Protein 6BLK (pdb70)

Foldseek 3Di:
DPDWAFAKDWVVVLLVVLCVVVCVVQVLEAEAEAAFTWIATTDSVLSSLLNNLVVNVQRVQADGNKYWYWHWAADDQWKIKTKIKILGQFADPVCQVCFLPFQDDGPRGDDDDDRRHSSVSNVVSLVSQVKDKGKDFCAVVDVRRIIMIMIMGTTHGD/DKDWVVVLLVVLVVVLCVVQVLEAEAEAAFTWIAPDDSVLSSLLNNLVSNVQRVQADRNKYWYWHWDADDQWKIKTKIKILGQFADPVCFVVFLPAPDDGPRTDDDDDRRHSSVSNVVSLVVQVKDKGKDFCAPVDVRRIIMIMIMGTTHGD/DFAKDWVVVLLVVLCVVQCVVQVLEAEAEAAFTWIATDDSVLSSLLNNLVVNVQRQQADGNWYWYWYWADDDAFKIKIKIWTQGQFDPPVCFPVLLPQQDDPHDDRRPRSVSNVVSLVVRVKDWTKDFCAVVDVRRIIMIMIMGTTHGD/DWAKEWVVVLLVVLVVVQCVVAVLEAEAEAAFTWIATDDSVLSSLLNNLVSNVQRQQADGSWYWYWHWAADDAWKIKTKIWHLGQFDPPVCFPVLLDFQDDDPVCPPPDDRRCRSVSNVVSLVVSVKDKTKDFCQVVDVRRIIMIMIMGTGHGD

Sequence (613 aa):
GAMVVHEPVDMTEVIDRSLERVRRRRSDIEFEVTVTTPWQVIGDSSGLGRAVLNVLDNAAKWSPPGGRVGVRLYQIDPGHAELVITDQGPGIPPQERHLVFERFFRSASARSMPGSGLGLAIVKQVVLKHGGALRVDYADPAAQPPGTAIHIVLPGRPMEPVDMTEVIDRSLERVRRRRSDIEFEVTVTTPWQVIGDSSGLGRAVLNVLDNAAKWSPPGGRVGVRLYQIDPGHAELVITDQGPGIPPQERHLVFERFFRSASARSMPGSGLGLAIVKQVVLKHGGALRVDYADPAAQPPGTAIHIVLPGRPMVHEPVDMTEVIDRSLERVRRRRSDIEFEVTVTPWQVIGDSSGLGRAVLNVLDNAAKWSPPGGRVGVRLYQIDPGHAELVITDQGPGIPPQERHLVFERFFRSMPGSGLGLAIVKQVVLKHGGALRVDYADPAAQPPGTAIHIVLPGRPMVHEPVDMTEVIDRSLERVRRRRSDIEFEVTVTTPWQVIGDSSGLGRAVLNVLDNAAKWSPPGGRVGVRLYQIDPGHAELVITDQGPGIPPQERHLVFERFFRSASARSMPGSGLGLAIVKQVVLKHGGALRVDYADPAAQPPGTAIHIVLPGRPM

Structure (mmCIF, N/CA/C/O backbone):
data_6BLK
#
_entry.id   6BLK
#
_cell.length_a   40.410
_cell.length_b   61.630
_cell.length_c   67.220
_cell.angle_alpha   102.780
_cell.angle_beta   104.470
_cell.angle_gamma   109.080
#
_symmetry.space_group_name_H-M   'P 1'
#
loop_
_entity.id
_entity.type
_entity.pdbx_description
1 polymer 'Signal transduction histidine-protein kinase/phosphatase mprB'
2 non-polymer "ADENOSINE-5'-TRIPHOSPHATE"
3 non-polymer 'MAGNESIUM ION'
4 water water
#
loop_
_atom_site.group_PDB
_atom_site.id
_atom_site.type_symbol
_atom_site.label_atom_id
_atom_site.label_alt_id
_atom_site.label_comp_id
_atom_site.label_asym_id
_atom_site.label_entity_id
_atom_site.label_seq_id
_atom_site.pdbx_PDB_ins_code
_atom_site.Cartn_x
_atom_site.Cartn_y
_atom_site.Cartn_z
_atom_site.occupancy
_atom_site.B_iso_or_equiv
_atom_site.auth_seq_id
_atom_site.auth_comp_id
_atom_site.auth_asym_id
_atom_site.auth_atom_id
_atom_site.pdbx_PDB_model_num
ATOM 1 N N . GLY A 1 1 ? 5.675 -6.923 -12.103 1.00 29.60 319 GLY C N 1
ATOM 2 C CA . GLY A 1 1 ? 6.885 -6.628 -12.853 1.00 32.18 319 GLY C CA 1
ATOM 3 C C . GLY A 1 1 ? 7.477 -5.293 -12.457 1.00 42.01 319 GLY C C 1
ATOM 4 O O . GLY A 1 1 ? 6.995 -4.652 -11.526 1.00 28.00 319 GLY C O 1
ATOM 7 N N . ALA A 1 2 ? 8.518 -4.850 -13.156 1.00 29.42 320 ALA C N 1
ATOM 8 C CA . ALA A 1 2 ? 9.106 -3.565 -12.820 1.00 28.02 320 ALA C CA 1
ATOM 9 C C . ALA A 1 2 ? 8.043 -2.473 -12.853 1.00 27.93 320 ALA C C 1
ATOM 10 O O . ALA A 1 2 ? 7.112 -2.502 -13.664 1.00 32.35 320 ALA C O 1
ATOM 17 N N . MET A 1 3 ? 8.164 -1.537 -11.923 1.00 25.87 321 MET C N 1
ATOM 18 C CA . MET A 1 3 ? 7.319 -0.351 -11.907 1.00 25.52 321 MET C CA 1
ATOM 19 C C . MET A 1 3 ? 7.315 0.329 -13.274 1.00 32.90 321 MET C C 1
ATOM 20 O O . MET A 1 3 ? 8.371 0.534 -13.881 1.00 36.58 321 MET C O 1
ATOM 34 N N . VAL A 1 4 ? 6.122 0.667 -13.762 1.00 30.84 322 VAL C N 1
ATOM 35 C CA . VAL A 1 4 ? 5.952 1.390 -15.020 1.00 35.58 322 VAL C CA 1
ATOM 36 C C . VAL A 1 4 ? 5.768 2.863 -14.684 1.00 35.49 322 VAL C C 1
ATOM 37 O O . VAL A 1 4 ? 4.705 3.271 -14.202 1.00 37.23 322 VAL C O 1
ATOM 50 N N . VAL A 1 5 ? 6.794 3.663 -14.948 1.00 23.88 323 VAL C N 1
ATOM 51 C CA . VAL A 1 5 ? 6.731 5.105 -14.735 1.00 22.10 323 VAL C CA 1
ATOM 52 C C . VAL A 1 5 ? 6.163 5.748 -15.996 1.00 22.89 323 VAL C C 1
ATOM 53 O O . VAL A 1 5 ? 6.661 5.507 -17.100 1.00 23.18 323 VAL C O 1
ATOM 66 N N . HIS A 1 6 ? 5.101 6.570 -15.832 1.00 20.77 324 HIS C N 1
ATOM 67 C CA . HIS A 1 6 ? 4.399 7.220 -16.949 1.00 20.11 324 HIS C CA 1
ATOM 68 C C . HIS A 1 6 ? 4.180 8.673 -16.518 1.00 21.85 324 HIS C C 1
ATOM 69 O O . HIS A 1 6 ? 3.089 9.044 -16.078 1.00 30.13 324 HIS C O 1
ATOM 83 N N . GLU A 1 7 ? 5.224 9.489 -16.614 1.00 18.09 325 GLU C N 1
ATOM 84 C CA . GLU A 1 7 ? 5.187 10.888 -16.216 1.00 23.45 325 GLU C CA 1
ATOM 85 C C . GLU A 1 7 ? 5.781 11.770 -17.307 1.00 23.67 325 GLU C C 1
ATOM 86 O O . GLU A 1 7 ? 6.537 11.292 -18.156 1.00 17.56 325 GLU C O 1
ATOM 98 N N . PRO A 1 8 ? 5.463 13.063 -17.309 1.00 20.22 326 PRO C N 1
ATOM 99 C CA . PRO A 1 8 ? 6.086 13.971 -18.289 1.00 22.74 326 PRO C CA 1
ATOM 100 C C . PRO A 1 8 ? 7.585 14.066 -18.066 1.00 17.97 326 PRO C C 1
ATOM 101 O O . PRO A 1 8 ? 8.049 14.239 -16.935 1.00 22.90 326 PRO C O 1
ATOM 112 N N . VAL A 1 9 ? 8.343 13.912 -19.160 1.00 14.88 327 VAL C N 1
ATOM 113 C CA . VAL A 1 9 ? 9.812 13.901 -19.154 1.00 16.86 327 VAL C CA 1
ATOM 114 C C . VAL A 1 9 ? 10.324 14.986 -20.104 1.00 13.54 327 VAL C C 1
ATOM 115 O O . VAL A 1 9 ? 10.039 14.950 -21.309 1.00 15.28 327 VAL C O 1
ATOM 128 N N . ASP A 1 10 ? 11.105 15.929 -19.572 1.00 15.98 328 ASP C N 1
ATOM 129 C CA . ASP A 1 10 ? 11.745 16.985 -20.368 1.00 17.59 328 ASP C CA 1
ATOM 130 C C . ASP A 1 10 ? 13.033 16.441 -20.990 1.00 14.35 328 ASP C C 1
ATOM 131 O O . ASP A 1 10 ? 14.002 16.176 -20.292 1.00 18.41 328 ASP C O 1
ATOM 140 N N . MET A 1 11 ? 13.049 16.248 -22.310 1.00 13.60 329 MET C N 1
ATOM 141 C CA . MET A 1 11 ? 14.187 15.595 -22.922 1.00 13.95 329 MET C CA 1
ATOM 142 C C . MET A 1 11 ? 15.419 16.488 -22.922 1.00 13.39 329 MET C C 1
ATOM 143 O O . MET A 1 11 ? 16.535 15.967 -22.988 1.00 15.81 329 MET C O 1
ATOM 157 N N . THR A 1 12 ? 15.234 17.807 -22.816 1.00 14.11 330 THR C N 1
ATOM 158 C CA . THR A 1 12 ? 16.387 18.691 -22.697 1.00 17.18 330 THR C CA 1
ATOM 159 C C . THR A 1 12 ? 17.131 18.407 -21.405 1.00 17.20 330 THR C C 1
ATOM 160 O O . THR A 1 12 ? 18.364 18.364 -21.388 1.00 21.15 330 THR C O 1
ATOM 171 N N . GLU A 1 13 ? 16.403 18.183 -20.315 1.00 16.09 331 GLU C N 1
ATOM 172 C CA . GLU A 1 13 ? 17.081 17.896 -19.059 1.00 20.38 331 GLU C CA 1
ATOM 173 C C . GLU A 1 13 ? 17.709 16.509 -19.080 1.00 17.13 331 GLU C C 1
ATOM 174 O O . GLU A 1 13 ? 18.822 16.327 -18.577 1.00 22.72 331 GLU C O 1
ATOM 186 N N . VAL A 1 14 ? 17.020 15.520 -19.662 1.00 18.03 332 VAL C N 1
ATOM 187 C CA . VAL A 1 14 ? 17.562 14.173 -19.751 1.00 18.11 332 VAL C CA 1
ATOM 188 C C . VAL A 1 14 ? 18.888 14.186 -20.493 1.00 18.05 332 VAL C C 1
ATOM 189 O O . VAL A 1 14 ? 19.883 13.606 -20.041 1.00 19.72 332 VAL C O 1
ATOM 202 N N . ILE A 1 15 ? 18.923 14.857 -21.639 1.00 16.83 333 ILE C N 1
ATOM 203 C CA . ILE A 1 15 ? 20.147 14.894 -22.432 1.00 16.30 333 ILE C CA 1
ATOM 204 C C . ILE A 1 15 ? 21.231 15.673 -21.705 1.00 16.36 333 ILE C C 1
ATOM 205 O O . ILE A 1 15 ? 22.392 15.259 -21.699 1.00 17.36 333 ILE C O 1
ATOM 221 N N . ASP A 1 16 ? 20.875 16.789 -21.060 1.00 16.48 334 ASP C N 1
ATOM 222 C CA . ASP A 1 16 ? 21.883 17.586 -20.350 1.00 21.19 334 ASP C CA 1
ATOM 223 C C . ASP A 1 16 ? 22.511 16.792 -19.207 1.00 26.02 334 ASP C C 1
ATOM 224 O O . ASP A 1 16 ? 23.730 16.861 -18.994 1.00 22.30 334 ASP C O 1
ATOM 233 N N . ARG A 1 17 ? 21.693 16.039 -18.459 1.00 21.58 335 ARG C N 1
ATOM 234 C CA . ARG A 1 17 ? 22.221 15.193 -17.391 1.00 19.53 335 ARG C CA 1
ATOM 235 C C . ARG A 1 17 ? 23.135 14.119 -17.953 1.00 23.42 335 ARG C C 1
ATOM 236 O O . ARG A 1 17 ? 24.226 13.875 -17.424 1.00 24.72 335 ARG C O 1
ATOM 257 N N . SER A 1 18 ? 22.689 13.440 -19.012 1.00 19.59 336 SER C N 1
ATOM 258 C CA . SER A 1 18 ? 23.513 12.409 -19.631 1.00 17.81 336 SER C CA 1
ATOM 259 C C . SER A 1 18 ? 24.831 12.977 -20.120 1.00 21.46 336 SER C C 1
ATOM 260 O O . SER A 1 18 ? 25.872 12.327 -19.994 1.00 22.85 336 SER C O 1
ATOM 268 N N . LEU A 1 19 ? 24.806 14.179 -20.696 1.00 18.40 337 LEU C N 1
ATOM 269 C CA . LEU A 1 19 ? 26.038 14.774 -21.202 1.00 21.91 337 LEU C CA 1
ATOM 270 C C . LEU A 1 19 ? 27.002 15.099 -20.076 1.00 18.92 337 LEU C C 1
ATOM 271 O O . LEU A 1 19 ? 28.210 14.919 -20.236 1.00 24.92 337 LEU C O 1
ATOM 287 N N . GLU A 1 20 ? 26.502 15.618 -18.952 1.00 27.71 338 GLU C N 1
ATOM 288 C CA . GLU A 1 20 ? 27.394 15.937 -17.839 1.00 33.21 338 GLU C CA 1
ATOM 289 C C . GLU A 1 20 ? 28.209 14.721 -17.439 1.00 32.47 338 GLU C C 1
ATOM 290 O O . GLU A 1 20 ? 29.423 14.818 -17.235 1.00 29.24 338 GLU C O 1
ATOM 302 N N . ARG A 1 21 ? 27.565 13.558 -17.360 1.00 30.18 339 ARG C N 1
ATOM 303 C CA . ARG A 1 21 ? 28.276 12.335 -17.002 1.00 32.00 339 ARG C CA 1
ATOM 304 C C . ARG A 1 21 ? 29.400 12.027 -17.988 1.00 45.99 339 ARG C C 1
ATOM 305 O O . ARG A 1 21 ? 30.532 11.744 -17.583 1.00 46.14 339 ARG C O 1
ATOM 326 N N . VAL A 1 22 ? 29.115 12.053 -19.290 1.00 38.51 340 VAL C N 1
ATOM 327 C CA . VAL A 1 22 ? 30.111 11.539 -20.219 1.00 26.65 340 VAL C CA 1
ATOM 328 C C . VAL A 1 22 ? 31.192 12.561 -20.549 1.00 34.15 340 VAL C C 1
ATOM 329 O O . VAL A 1 22 ? 32.298 12.171 -20.946 1.00 41.18 340 VAL C O 1
ATOM 342 N N . ARG A 1 23 ? 30.914 13.857 -20.407 1.00 26.68 341 ARG C N 1
ATOM 343 C CA . ARG A 1 23 ? 31.948 14.857 -20.634 1.00 35.29 341 ARG C CA 1
ATOM 344 C C . ARG A 1 23 ? 33.121 14.645 -19.694 1.00 41.19 341 ARG C C 1
ATOM 345 O O . ARG A 1 23 ? 34.249 15.042 -20.010 1.00 39.71 341 ARG C O 1
ATOM 366 N N . ARG A 1 24 ? 32.870 14.029 -18.534 1.00 40.30 342 ARG C N 1
ATOM 367 C CA . ARG A 1 24 ? 33.943 13.732 -17.586 1.00 45.77 342 ARG C CA 1
ATOM 368 C C . ARG A 1 24 ? 34.903 12.695 -18.154 1.00 49.83 342 ARG C C 1
ATOM 369 O O . ARG A 1 24 ? 36.125 12.826 -18.015 1.00 48.77 342 ARG C O 1
ATOM 390 N N . ARG A 1 25 ? 34.366 11.654 -18.794 1.00 40.06 343 ARG C N 1
ATOM 391 C CA . ARG A 1 25 ? 35.185 10.549 -19.269 1.00 43.50 343 ARG C CA 1
ATOM 392 C C . ARG A 1 25 ? 36.013 10.911 -20.498 1.00 32.23 343 ARG C C 1
ATOM 393 O O . ARG A 1 25 ? 37.033 10.261 -20.746 1.00 44.88 343 ARG C O 1
ATOM 414 N N . ARG A 1 26 ? 35.604 11.930 -21.270 1.00 36.85 344 ARG C N 1
ATOM 415 C CA . ARG A 1 26 ? 36.325 12.337 -22.486 1.00 28.61 344 ARG C CA 1
ATOM 416 C C . ARG A 1 26 ? 36.160 13.852 -22.652 1.00 43.46 344 ARG C C 1
ATOM 417 O O . ARG A 1 26 ? 35.383 14.345 -23.476 1.00 35.40 344 ARG C O 1
ATOM 438 N N . SER A 1 27 ? 36.937 14.608 -21.871 1.00 41.49 345 SER C N 1
ATOM 439 C CA . SER A 1 27 ? 36.873 16.064 -21.927 1.00 39.30 345 SER C CA 1
ATOM 440 C C . SER A 1 27 ? 37.416 16.637 -23.231 1.00 45.09 345 SER C C 1
ATOM 441 O O . SER A 1 27 ? 37.214 17.827 -23.495 1.00 36.02 345 SER C O 1
ATOM 449 N N . ASP A 1 28 ? 38.109 15.837 -24.040 1.00 34.78 346 ASP C N 1
ATOM 450 C CA . ASP A 1 28 ? 38.605 16.323 -25.319 1.00 32.40 346 ASP C CA 1
ATOM 451 C C . ASP A 1 28 ? 37.529 16.406 -26.399 1.00 37.91 346 ASP C C 1
ATOM 452 O O . ASP A 1 28 ? 37.723 17.118 -27.392 1.00 26.04 346 ASP C O 1
ATOM 461 N N . ILE A 1 29 ? 36.407 15.697 -26.242 1.00 29.61 347 ILE C N 1
ATOM 462 C CA . ILE A 1 29 ? 35.430 15.608 -27.319 1.00 21.62 347 ILE C CA 1
ATOM 463 C C . ILE A 1 29 ? 34.661 16.905 -27.434 1.00 19.53 347 ILE C C 1
ATOM 464 O O . ILE A 1 29 ? 34.262 17.514 -26.432 1.00 31.63 347 ILE C O 1
ATOM 480 N N . GLU A 1 30 ? 34.423 17.322 -28.662 1.00 22.07 348 GLU C N 1
ATOM 481 C CA . GLU A 1 30 ? 33.620 18.511 -28.905 1.00 27.26 348 GLU C CA 1
ATOM 482 C C . GLU A 1 30 ? 32.192 18.024 -29.089 1.00 28.34 348 GLU C C 1
ATOM 483 O O . GLU A 1 30 ? 31.829 17.552 -30.167 1.00 23.92 348 GLU C O 1
ATOM 495 N N . PHE A 1 31 ? 31.393 18.100 -28.027 1.00 20.57 349 PHE C N 1
ATOM 496 C CA . PHE A 1 31 ? 29.977 17.737 -28.116 1.00 19.26 349 PHE C CA 1
ATOM 497 C C . PHE A 1 31 ? 29.207 18.880 -28.764 1.00 25.27 349 PHE C C 1
ATOM 498 O O . PHE A 1 31 ? 29.216 20.008 -28.261 1.00 33.26 349 PHE C O 1
ATOM 515 N N . GLU A 1 32 ? 28.566 18.600 -29.893 1.00 18.42 350 GLU C N 1
ATOM 516 C CA . GLU A 1 32 ? 27.812 19.591 -30.638 1.00 20.49 350 GLU C CA 1
ATOM 517 C C . GLU A 1 32 ? 26.341 19.290 -30.419 1.00 17.57 350 GLU C C 1
ATOM 518 O O . GLU A 1 32 ? 25.811 18.328 -30.988 1.00 20.92 350 GLU C O 1
ATOM 530 N N . VAL A 1 33 ? 25.684 20.105 -29.597 1.00 21.46 351 VAL C N 1
ATOM 531 C CA . VAL A 1 33 ? 24.371 19.781 -29.059 1.00 15.28 351 VAL C CA 1
ATOM 532 C C . VAL A 1 33 ? 23.354 20.730 -29.661 1.00 20.95 351 VAL C C 1
ATOM 533 O O . VAL A 1 33 ? 23.532 21.952 -29.629 1.00 22.66 351 VAL C O 1
ATOM 546 N N . THR A 1 34 ? 22.323 20.159 -30.275 1.00 13.82 352 THR C N 1
ATOM 547 C CA . THR A 1 34 ? 21.217 20.927 -30.844 1.00 10.61 352 THR C CA 1
ATOM 548 C C . THR A 1 34 ? 19.927 20.195 -30.467 1.00 14.32 352 THR C C 1
ATOM 549 O O . THR A 1 34 ? 19.573 19.208 -31.112 1.00 18.50 352 THR C O 1
ATOM 560 N N . VAL A 1 35 ? 19.221 20.677 -29.446 1.00 17.30 353 VAL C N 1
ATOM 561 C CA . VAL A 1 35 ? 18.083 19.943 -28.877 1.00 11.96 353 VAL C CA 1
ATOM 562 C C . VAL A 1 35 ? 16.857 20.845 -28.902 1.00 13.97 353 VAL C C 1
ATOM 563 O O . VAL A 1 35 ? 16.797 21.857 -28.190 1.00 19.86 353 VAL C O 1
ATOM 576 N N . THR A 1 36 ? 15.885 20.495 -29.737 1.00 13.80 354 THR C N 1
ATOM 577 C CA A THR A 1 36 ? 14.629 21.217 -29.655 0.52 15.02 354 THR C CA 1
ATOM 578 C CA B THR A 1 36 ? 14.586 21.160 -29.700 0.48 14.94 354 THR C CA 1
ATOM 579 C C . THR A 1 36 ? 13.843 20.733 -28.433 1.00 15.90 354 THR C C 1
ATOM 580 O O . THR A 1 36 ? 13.879 19.554 -28.091 1.00 15.23 354 THR C O 1
ATOM 601 N N . PRO A 1 37 ? 13.152 21.643 -27.735 1.00 15.16 355 PRO C N 1
ATOM 602 C CA . PRO A 1 37 ? 12.356 21.232 -26.562 1.00 10.30 355 PRO C CA 1
ATOM 603 C C . PRO A 1 37 ? 11.304 20.191 -26.920 1.00 11.16 355 PRO C C 1
ATOM 604 O O . PRO A 1 37 ? 10.424 20.426 -27.768 1.00 15.92 355 PRO C O 1
ATOM 615 N N . TRP A 1 38 ? 11.361 19.071 -26.202 1.00 14.83 356 TRP C N 1
ATOM 616 C CA . TRP A 1 38 ? 10.523 17.898 -26.472 1.00 11.05 356 TRP C CA 1
ATOM 617 C C . TRP A 1 38 ? 10.166 17.186 -25.174 1.00 10.80 356 TRP C C 1
ATOM 618 O O . TRP A 1 38 ? 11.038 16.809 -24.401 1.00 13.80 356 TRP C O 1
ATOM 639 N N . GLN A 1 39 ? 8.886 16.910 -24.985 1.00 11.53 357 GLN C N 1
ATOM 640 C CA . GLN A 1 39 ? 8.394 16.233 -23.790 1.00 11.88 357 GLN C CA 1
ATOM 641 C C . GLN A 1 39 ? 7.903 14.844 -24.182 1.00 12.56 357 GLN C C 1
ATOM 642 O O . GLN A 1 39 ? 7.146 14.699 -25.139 1.00 13.68 357 GLN C O 1
ATOM 656 N N . VAL A 1 40 ? 8.392 13.835 -23.475 1.00 13.72 358 VAL C N 1
ATOM 657 C CA . VAL A 1 40 ? 7.997 12.447 -23.666 1.00 12.03 358 VAL C CA 1
ATOM 658 C C . VAL A 1 40 ? 7.300 12.003 -22.391 1.00 13.03 358 VAL C C 1
ATOM 659 O O . VAL A 1 40 ? 7.689 12.416 -21.297 1.00 18.10 358 VAL C O 1
ATOM 672 N N . ILE A 1 41 ? 6.254 11.186 -22.522 1.00 16.03 359 ILE C N 1
ATOM 673 C CA . ILE A 1 41 ? 5.592 10.606 -21.358 1.00 19.92 359 ILE C CA 1
ATOM 674 C C . ILE A 1 41 ? 6.265 9.271 -21.091 1.00 15.27 359 ILE C C 1
ATOM 675 O O . ILE A 1 41 ? 6.291 8.395 -21.961 1.00 21.23 359 ILE C O 1
ATOM 691 N N . GLY A 1 42 ? 6.842 9.130 -19.919 1.00 15.36 360 GLY C N 1
ATOM 692 C CA . GLY A 1 42 ? 7.468 7.886 -19.544 1.00 20.60 360 GLY C CA 1
ATOM 693 C C . GLY A 1 42 ? 8.333 7.992 -18.311 1.00 16.76 360 GLY C C 1
ATOM 694 O O . GLY A 1 42 ? 7.987 8.652 -17.319 1.00 17.16 360 GLY C O 1
ATOM 698 N N . ASP A 1 43 ? 9.517 7.380 -18.408 1.00 13.45 361 ASP C N 1
ATOM 699 C CA . ASP A 1 43 ? 10.365 7.055 -17.272 1.00 15.96 361 ASP C CA 1
ATOM 700 C C . ASP A 1 43 ? 11.678 7.800 -17.468 1.00 19.07 361 ASP C C 1
ATOM 701 O O . ASP A 1 43 ? 12.509 7.379 -18.285 1.00 16.71 361 ASP C O 1
ATOM 710 N N . SER A 1 44 ? 11.881 8.899 -16.732 1.00 16.99 362 SER C N 1
ATOM 711 C CA . SER A 1 44 ? 13.088 9.701 -16.951 1.00 21.47 362 SER C CA 1
ATOM 712 C C . SER A 1 44 ? 14.359 8.908 -16.661 1.00 20.54 362 SER C C 1
ATOM 713 O O . SER A 1 44 ? 15.379 9.115 -17.317 1.00 19.38 362 SER C O 1
ATOM 721 N N . SER A 1 45 ? 14.330 8.006 -15.680 1.00 19.74 363 SER C N 1
ATOM 722 C CA . SER A 1 45 ? 15.531 7.240 -15.362 1.00 22.58 363 SER C CA 1
ATOM 723 C C . SER A 1 45 ? 15.877 6.290 -16.496 1.00 17.44 363 SER C C 1
ATOM 724 O O . SER A 1 45 ? 17.056 6.158 -16.874 1.00 17.66 363 SER C O 1
ATOM 732 N N . GLY A 1 46 ? 14.858 5.653 -17.077 1.00 21.01 364 GLY C N 1
ATOM 733 C CA . GLY A 1 46 ? 15.094 4.749 -18.187 1.00 18.10 364 GLY C CA 1
ATOM 734 C C . GLY A 1 46 ? 15.595 5.489 -19.411 1.00 15.20 364 GLY C C 1
ATOM 735 O O . GLY A 1 46 ? 16.546 5.059 -20.060 1.00 16.22 364 GLY C O 1
ATOM 739 N N . LEU A 1 47 ? 14.976 6.632 -19.717 1.00 12.63 365 LEU C N 1
ATOM 740 C CA . LEU A 1 47 ? 15.408 7.427 -20.855 1.00 13.28 365 LEU C CA 1
ATOM 741 C C . LEU A 1 47 ? 16.814 7.950 -20.638 1.00 13.75 365 LEU C C 1
ATOM 742 O O . LEU A 1 47 ? 17.609 7.995 -21.579 1.00 13.32 365 LEU C O 1
ATOM 758 N N . GLY A 1 48 ? 17.124 8.370 -19.417 1.00 14.13 366 GLY C N 1
ATOM 759 C CA . GLY A 1 48 ? 18.474 8.830 -19.132 1.00 13.94 366 GLY C CA 1
ATOM 760 C C . GLY A 1 48 ? 19.497 7.725 -19.308 1.00 15.21 366 GLY C C 1
ATOM 761 O O . GLY A 1 48 ? 20.590 7.944 -19.842 1.00 16.23 366 GLY C O 1
ATOM 765 N N . ARG A 1 49 ? 19.142 6.513 -18.889 1.00 15.69 367 ARG C N 1
ATOM 766 C CA . ARG A 1 49 ? 20.023 5.378 -19.061 1.00 17.53 367 ARG C CA 1
ATOM 767 C C . ARG A 1 49 ? 20.247 5.098 -20.537 1.00 19.43 367 ARG C C 1
ATOM 768 O O . ARG A 1 49 ? 21.366 4.813 -20.963 1.00 16.08 367 ARG C O 1
ATOM 789 N N . ALA A 1 50 ? 19.191 5.201 -21.336 1.00 13.78 368 ALA C N 1
ATOM 790 C CA . ALA A 1 50 ? 19.304 4.938 -22.759 1.00 13.42 368 ALA C CA 1
ATOM 791 C C . ALA A 1 50 ? 20.175 5.978 -23.452 1.00 17.94 368 ALA C C 1
ATOM 792 O O . ALA A 1 50 ? 21.075 5.624 -24.218 1.00 13.14 368 ALA C O 1
ATOM 799 N N . VAL A 1 51 ? 19.951 7.264 -23.182 1.00 11.27 369 VAL C N 1
ATOM 800 C CA . VAL A 1 51 ? 20.772 8.285 -23.821 1.00 13.31 369 VAL C CA 1
ATOM 801 C C . VAL A 1 51 ? 22.225 8.160 -23.371 1.00 13.51 369 VAL C C 1
ATOM 802 O O . VAL A 1 51 ? 23.146 8.244 -24.193 1.00 12.98 369 VAL C O 1
ATOM 815 N N . LEU A 1 52 ? 22.456 7.963 -22.068 1.00 12.45 370 LEU C N 1
ATOM 816 C CA . LEU A 1 52 ? 23.835 7.826 -21.581 1.00 10.49 370 LEU C CA 1
ATOM 817 C C . LEU A 1 52 ? 24.518 6.629 -22.221 1.00 13.93 370 LEU C C 1
ATOM 818 O O . LEU A 1 52 ? 25.705 6.695 -22.561 1.00 16.73 370 LEU C O 1
ATOM 834 N N . ASN A 1 53 ? 23.801 5.524 -22.418 1.00 11.86 371 ASN C N 1
ATOM 835 C CA . ASN A 1 53 ? 24.455 4.376 -23.028 1.00 10.00 371 ASN C CA 1
ATOM 836 C C . ASN A 1 53 ? 24.895 4.678 -24.457 1.00 11.44 371 ASN C C 1
ATOM 837 O O . ASN A 1 53 ? 25.958 4.216 -24.895 1.00 13.18 371 ASN C O 1
ATOM 848 N N . VAL A 1 54 ? 24.090 5.442 -25.205 1.00 11.50 372 VAL C N 1
ATOM 849 C CA . VAL A 1 54 ? 24.487 5.795 -26.572 1.00 11.66 372 VAL C CA 1
ATOM 850 C C . VAL A 1 54 ? 25.620 6.801 -26.555 1.00 10.83 372 VAL C C 1
ATOM 851 O O . VAL A 1 54 ? 26.577 6.662 -27.316 1.00 13.59 372 VAL C O 1
ATOM 864 N N . LEU A 1 55 ? 25.546 7.803 -25.679 1.00 12.86 373 LEU C N 1
ATOM 865 C CA . LEU A 1 55 ? 26.627 8.777 -25.570 1.00 13.60 373 LEU C CA 1
ATOM 866 C C . LEU A 1 55 ? 27.914 8.109 -25.148 1.00 15.75 373 LEU C C 1
ATOM 867 O O . LEU A 1 55 ? 28.991 8.491 -25.618 1.00 15.07 373 LEU C O 1
ATOM 883 N N . ASP A 1 56 ? 27.831 7.127 -24.246 1.00 18.34 374 ASP C N 1
ATOM 884 C CA . ASP A 1 56 ? 29.034 6.447 -23.787 1.00 13.88 374 ASP C CA 1
ATOM 885 C C . ASP A 1 56 ? 29.731 5.726 -24.938 1.00 17.73 374 ASP C C 1
ATOM 886 O O . ASP A 1 56 ? 30.962 5.788 -25.053 1.00 13.12 374 ASP C O 1
ATOM 895 N N . ASN A 1 57 ? 28.966 5.055 -25.816 1.00 12.85 375 ASN C N 1
ATOM 896 C CA . ASN A 1 57 ? 29.558 4.399 -26.983 1.00 13.98 375 ASN C CA 1
ATOM 897 C C . ASN A 1 57 ? 30.170 5.420 -27.914 1.00 20.06 375 ASN C C 1
ATOM 898 O O . ASN A 1 57 ? 31.275 5.216 -28.440 1.00 15.56 375 ASN C O 1
ATOM 909 N N . ALA A 1 58 ? 29.476 6.535 -28.115 1.00 14.01 376 ALA C N 1
ATOM 910 C CA . ALA A 1 58 ? 29.984 7.544 -29.022 1.00 16.33 376 ALA C CA 1
ATOM 911 C C . ALA A 1 58 ? 31.325 8.042 -28.521 1.00 15.70 376 ALA C C 1
ATOM 912 O O . ALA A 1 58 ? 32.255 8.244 -29.310 1.00 17.16 376 ALA C O 1
ATOM 919 N N . ALA A 1 59 ? 31.445 8.230 -27.209 1.00 13.95 377 ALA C N 1
ATOM 920 C CA . ALA A 1 59 ? 32.706 8.699 -26.637 1.00 17.80 377 ALA C CA 1
ATOM 921 C C . ALA A 1 59 ? 33.783 7.625 -26.722 1.00 21.44 377 ALA C C 1
ATOM 922 O O . ALA A 1 59 ? 34.930 7.916 -27.081 1.00 21.79 377 ALA C O 1
ATOM 929 N N . LYS A 1 60 ? 33.429 6.378 -26.422 1.00 13.22 378 LYS C N 1
ATOM 930 C CA . LYS A 1 60 ? 34.440 5.322 -26.326 1.00 13.74 378 LYS C CA 1
ATOM 931 C C . LYS A 1 60 ? 35.214 5.208 -27.620 1.00 19.48 378 LYS C C 1
ATOM 932 O O . LYS A 1 60 ? 36.459 5.098 -27.618 1.00 18.66 378 LYS C O 1
ATOM 951 N N . TRP A 1 61 ? 34.494 5.228 -28.737 1.00 15.76 379 TRP C N 1
ATOM 952 C CA . TRP A 1 61 ? 35.077 5.004 -30.047 1.00 17.98 379 TRP C CA 1
ATOM 953 C C . TRP A 1 61 ? 35.313 6.305 -30.821 1.00 14.16 379 TRP C C 1
ATOM 954 O O . TRP A 1 61 ? 35.596 6.255 -32.018 1.00 20.02 379 TRP C O 1
ATOM 975 N N . SER A 1 62 ? 35.229 7.428 -30.168 1.00 16.65 380 SER C N 1
ATOM 976 C CA . SER A 1 62 ? 35.621 8.716 -30.752 1.00 11.41 380 SER C CA 1
ATOM 977 C C . SER A 1 62 ? 37.135 8.820 -30.810 1.00 13.71 380 SER C C 1
ATOM 978 O O . SER A 1 62 ? 37.799 8.536 -29.810 1.00 19.53 380 SER C O 1
ATOM 986 N N . PRO A 1 63 ? 37.680 9.321 -31.912 1.00 16.11 381 PRO C N 1
ATOM 987 C CA . PRO A 1 63 ? 39.106 9.642 -31.927 1.00 14.37 381 PRO C CA 1
ATOM 988 C C . PRO A 1 63 ? 39.423 10.779 -30.976 1.00 17.57 381 PRO C C 1
ATOM 989 O O . PRO A 1 63 ? 38.546 11.524 -30.530 1.00 18.21 381 PRO C O 1
ATOM 1000 N N . PRO A 1 64 ? 40.691 10.951 -30.611 1.00 25.51 382 PRO C N 1
ATOM 1001 C CA . PRO A 1 64 ? 41.042 12.101 -29.779 1.00 24.44 382 PRO C CA 1
ATOM 1002 C C . PRO A 1 64 ? 40.653 13.389 -30.478 1.00 19.79 382 PRO C C 1
ATOM 1003 O O . PRO A 1 64 ? 40.900 13.563 -31.675 1.00 19.65 382 PRO C O 1
ATOM 1014 N N . GLY A 1 65 ? 40.006 14.273 -29.728 1.00 24.93 383 GLY C N 1
ATOM 1015 C CA . GLY A 1 65 ? 39.467 15.497 -30.278 1.00 21.14 383 GLY C CA 1
ATOM 1016 C C . GLY A 1 65 ? 38.267 15.324 -31.180 1.00 22.51 383 GLY C C 1
ATOM 1017 O O . GLY A 1 65 ? 37.845 16.297 -31.813 1.00 27.32 383 GLY C O 1
ATOM 1021 N N . GLY A 1 66 ? 37.691 14.129 -31.233 1.00 23.42 384 GLY C N 1
ATOM 1022 C CA . GLY A 1 66 ? 36.532 13.899 -32.079 1.00 17.83 384 GLY C CA 1
ATOM 1023 C C . GLY A 1 66 ? 35.341 14.741 -31.676 1.00 15.80 384 GLY C C 1
ATOM 1024 O O . GLY A 1 66 ? 35.213 15.230 -30.557 1.00 23.06 384 GLY C O 1
ATOM 1028 N N . ARG A 1 67 ? 34.455 14.900 -32.640 1.00 16.07 385 ARG C N 1
ATOM 1029 C CA . ARG A 1 67 ? 33.212 15.616 -32.460 1.00 12.84 385 ARG C CA 1
ATOM 1030 C C . ARG A 1 67 ? 32.104 14.586 -32.302 1.00 15.38 385 ARG C C 1
ATOM 1031 O O . ARG A 1 67 ? 32.055 13.602 -33.044 1.00 17.61 385 ARG C O 1
ATOM 1052 N N . VAL A 1 68 ? 31.235 14.816 -31.328 1.00 15.97 386 VAL C N 1
ATOM 1053 C CA . VAL A 1 68 ? 30.044 13.996 -31.147 1.00 11.82 386 VAL C CA 1
ATOM 1054 C C . VAL A 1 68 ? 28.838 14.909 -31.302 1.00 11.29 386 VAL C C 1
ATOM 1055 O O . VAL A 1 68 ? 28.734 15.933 -30.622 1.00 16.59 386 VAL C O 1
ATOM 1068 N N . GLY A 1 69 ? 27.946 14.561 -32.228 1.00 12.69 387 GLY C N 1
ATOM 1069 C CA . GLY A 1 69 ? 26.767 15.353 -32.491 1.00 11.47 387 GLY C CA 1
ATOM 1070 C C . GLY A 1 69 ? 25.592 14.755 -31.727 1.00 11.70 387 GLY C C 1
ATOM 1071 O O . GLY A 1 69 ? 25.435 13.550 -31.679 1.00 16.77 387 GLY C O 1
ATOM 1075 N N . VAL A 1 70 ? 24.815 15.636 -31.111 1.00 12.33 388 VAL C N 1
ATOM 1076 C CA . VAL A 1 70 ? 23.663 15.252 -30.309 1.00 11.39 388 VAL C CA 1
ATOM 1077 C C . VAL A 1 70 ? 22.533 16.155 -30.774 1.00 17.27 388 VAL C C 1
ATOM 1078 O O . VAL A 1 70 ? 22.477 17.334 -30.407 1.00 15.71 388 VAL C O 1
ATOM 1091 N N . ARG A 1 71 ? 21.649 15.627 -31.601 1.00 13.18 389 ARG C N 1
ATOM 1092 C CA . ARG A 1 71 ? 20.663 16.453 -32.278 1.00 8.69 389 ARG C CA 1
ATOM 1093 C C . ARG A 1 71 ? 19.287 15.872 -32.037 1.00 12.01 389 ARG C C 1
ATOM 1094 O O . ARG A 1 71 ? 19.082 14.672 -32.164 1.00 14.16 389 ARG C O 1
ATOM 1115 N N . LEU A 1 72 ? 18.351 16.726 -31.676 1.00 11.67 390 LEU C N 1
ATOM 1116 C CA . LEU A 1 72 ? 16.979 16.289 -31.471 1.00 9.20 390 LEU C CA 1
ATOM 1117 C C . LEU A 1 72 ? 16.093 17.294 -32.187 1.00 14.37 390 LEU C C 1
ATOM 1118 O O . LEU A 1 72 ? 16.083 18.482 -31.844 1.00 14.12 390 LEU C O 1
ATOM 1134 N N . TYR A 1 73 ? 15.361 16.816 -33.186 1.00 11.68 391 TYR C N 1
ATOM 1135 C CA . TYR A 1 73 ? 14.469 17.648 -33.971 1.00 13.96 391 TYR C CA 1
ATOM 1136 C C . TYR A 1 73 ? 13.121 16.969 -34.067 1.00 13.74 391 TYR C C 1
ATOM 1137 O O . TYR A 1 73 ? 13.050 15.749 -34.178 1.00 13.34 391 TYR C O 1
ATOM 1155 N N . GLN A 1 74 ? 12.064 17.773 -34.068 1.00 12.85 392 GLN C N 1
ATOM 1156 C CA . GLN A 1 74 ? 10.722 17.271 -34.362 1.00 11.08 392 GLN C CA 1
ATOM 1157 C C . GLN A 1 74 ? 10.629 16.863 -35.833 1.00 13.71 392 GLN C C 1
ATOM 1158 O O . GLN A 1 74 ? 11.098 17.578 -36.710 1.00 19.92 392 GLN C O 1
ATOM 1172 N N . ILE A 1 75 ? 10.029 15.708 -36.112 1.00 13.25 393 ILE C N 1
ATOM 1173 C CA . ILE A 1 75 ? 9.893 15.219 -37.481 1.00 18.40 393 ILE C CA 1
ATOM 1174 C C . ILE A 1 75 ? 8.439 15.090 -37.944 1.00 21.45 393 ILE C C 1
ATOM 1175 O O . ILE A 1 75 ? 8.212 14.968 -39.156 1.00 27.85 393 ILE C O 1
ATOM 1191 N N . ASP A 1 76 ? 7.440 15.134 -37.039 1.00 18.14 394 ASP C N 1
ATOM 1192 C CA . ASP A 1 76 ? 6.007 15.226 -37.350 1.00 19.29 394 ASP C CA 1
ATOM 1193 C C . ASP A 1 76 ? 5.258 15.739 -36.111 1.00 21.83 394 ASP C C 1
ATOM 1194 O O . ASP A 1 76 ? 5.881 15.982 -35.062 1.00 17.85 394 ASP C O 1
ATOM 1203 N N . PRO A 1 77 ? 3.931 15.966 -36.178 1.00 16.57 395 PRO C N 1
ATOM 1204 C CA . PRO A 1 77 ? 3.237 16.555 -35.024 1.00 22.74 395 PRO C CA 1
ATOM 1205 C C . PRO A 1 77 ? 3.389 15.770 -33.732 1.00 14.25 395 PRO C C 1
ATOM 1206 O O . PRO A 1 77 ? 3.265 16.362 -32.648 1.00 23.40 395 PRO C O 1
ATOM 1217 N N . GLY A 1 78 ? 3.676 14.466 -33.792 1.00 16.77 396 GLY C N 1
ATOM 1218 C CA . GLY A 1 78 ? 3.791 13.709 -32.564 1.00 13.79 396 GLY C CA 1
ATOM 1219 C C . GLY A 1 78 ? 5.110 12.986 -32.338 1.00 9.59 396 GLY C C 1
ATOM 1220 O O . GLY A 1 78 ? 5.204 12.190 -31.400 1.00 15.02 396 GLY C O 1
ATOM 1224 N N . HIS A 1 79 ? 6.139 13.286 -33.121 1.00 11.91 397 HIS C N 1
ATOM 1225 C CA . HIS A 1 79 ? 7.399 12.573 -32.948 1.00 12.00 397 HIS C CA 1
ATOM 1226 C C . HIS A 1 79 ? 8.606 13.470 -33.159 1.00 10.39 397 HIS C C 1
ATOM 1227 O O . HIS A 1 79 ? 8.593 14.373 -33.988 1.00 14.23 397 HIS C O 1
ATOM 1241 N N . ALA A 1 80 ? 9.697 13.121 -32.474 1.00 12.13 398 ALA C N 1
ATOM 1242 C CA . ALA A 1 80 ? 10.977 13.759 -32.664 1.00 9.49 398 ALA C CA 1
ATOM 1243 C C . ALA A 1 80 ? 12.029 12.672 -32.781 1.00 9.88 398 ALA C C 1
ATOM 1244 O O . ALA A 1 80 ? 11.806 11.520 -32.414 1.00 12.51 398 ALA C O 1
ATOM 1251 N N . GLU A 1 81 ? 13.143 13.048 -33.362 1.00 9.83 399 GLU C N 1
ATOM 1252 C CA . GLU A 1 81 ? 14.224 12.121 -33.616 1.00 8.27 399 GLU C CA 1
ATOM 1253 C C . GLU A 1 81 ? 15.474 12.639 -32.934 1.00 12.28 399 GLU C C 1
ATOM 1254 O O . GLU A 1 81 ? 15.883 13.776 -33.179 1.00 12.77 399 GLU C O 1
ATOM 1266 N N . LEU A 1 82 ? 16.098 11.777 -32.137 1.00 11.64 400 LEU C N 1
ATOM 1267 C CA . LEU A 1 82 ? 17.381 12.042 -31.504 1.00 7.89 400 LEU C CA 1
ATOM 1268 C C . LEU A 1 82 ? 18.429 11.307 -32.320 1.00 9.10 400 LEU C C 1
ATOM 1269 O O . LEU A 1 82 ? 18.320 10.099 -32.534 1.00 11.42 400 LEU C O 1
ATOM 1285 N N . VAL A 1 83 ? 19.426 12.028 -32.777 1.00 10.55 401 VAL C N 1
ATOM 1286 C CA . VAL A 1 83 ? 20.507 11.423 -33.547 1.00 10.54 401 VAL C CA 1
ATOM 1287 C C . VAL A 1 83 ? 21.796 11.742 -32.836 1.00 11.75 401 VAL C C 1
ATOM 1288 O O . VAL A 1 83 ? 22.139 12.921 -32.658 1.00 11.66 401 VAL C O 1
ATOM 1301 N N . ILE A 1 84 ? 22.514 10.700 -32.438 1.00 9.82 402 ILE C N 1
ATOM 1302 C CA . ILE A 1 84 ? 23.815 10.832 -31.781 1.00 11.50 402 ILE C CA 1
ATOM 1303 C C . ILE A 1 84 ? 24.887 10.266 -32.716 1.00 12.49 402 ILE C C 1
ATOM 1304 O O . ILE A 1 84 ? 24.786 9.128 -33.203 1.00 11.72 402 ILE C O 1
ATOM 1320 N N . THR A 1 85 ? 25.877 11.095 -33.030 1.00 12.97 403 THR C N 1
ATOM 1321 C CA . THR A 1 85 ? 26.825 10.783 -34.078 1.00 12.15 403 THR C CA 1
ATOM 1322 C C . THR A 1 85 ? 28.238 10.927 -33.552 1.00 14.03 403 THR C C 1
ATOM 1323 O O . THR A 1 85 ? 28.523 11.758 -32.680 1.00 14.54 403 THR C O 1
ATOM 1334 N N . ASP A 1 86 ? 29.130 10.116 -34.110 1.00 10.56 404 ASP C N 1
ATOM 1335 C CA . ASP A 1 86 ? 30.556 10.237 -33.791 1.00 12.77 404 ASP C CA 1
ATOM 1336 C C . ASP A 1 86 ? 31.379 10.159 -35.067 1.00 12.55 404 ASP C C 1
ATOM 1337 O O . ASP A 1 86 ? 30.864 10.015 -36.178 1.00 14.12 404 ASP C O 1
ATOM 1346 N N . GLN A 1 87 ? 32.709 10.273 -34.888 1.00 13.88 405 GLN C N 1
ATOM 1347 C CA . GLN A 1 87 ? 33.683 10.196 -35.962 1.00 13.69 405 GLN C CA 1
ATOM 1348 C C . GLN A 1 87 ? 34.548 8.956 -35.823 1.00 12.68 405 GLN C C 1
ATOM 1349 O O . GLN A 1 87 ? 35.703 8.941 -36.245 1.00 16.65 405 GLN C O 1
ATOM 1363 N N . GLY A 1 88 ? 33.997 7.924 -35.211 1.00 11.54 406 GLY C N 1
ATOM 1364 C CA . GLY A 1 88 ? 34.650 6.658 -35.070 1.00 16.30 406 GLY C CA 1
ATOM 1365 C C . GLY A 1 88 ? 34.549 5.834 -36.332 1.00 14.54 406 GLY C C 1
ATOM 1366 O O . GLY A 1 88 ? 34.208 6.322 -37.413 1.00 13.48 406 GLY C O 1
ATOM 1370 N N . PRO A 1 89 ? 34.874 4.546 -36.229 1.00 15.66 407 PRO C N 1
ATOM 1371 C CA . PRO A 1 89 ? 34.948 3.725 -37.440 1.00 12.45 407 PRO C CA 1
ATOM 1372 C C . PRO A 1 89 ? 33.619 3.454 -38.109 1.00 17.85 407 PRO C C 1
ATOM 1373 O O . PRO A 1 89 ? 33.605 3.068 -39.291 1.00 19.08 407 PRO C O 1
ATOM 1384 N N . GLY A 1 90 ? 32.511 3.624 -37.405 1.00 19.71 408 GLY C N 1
ATOM 1385 C CA . GLY A 1 90 ? 31.222 3.268 -37.946 1.00 15.01 408 GLY C CA 1
ATOM 1386 C C . GLY A 1 90 ? 30.966 1.775 -37.843 1.00 21.73 408 GLY C C 1
ATOM 1387 O O . GLY A 1 90 ? 31.872 0.961 -37.719 1.00 25.44 408 GLY C O 1
ATOM 1391 N N . ILE A 1 91 ? 29.694 1.420 -37.892 1.00 14.88 409 ILE C N 1
ATOM 1392 C CA . ILE A 1 91 ? 29.267 0.020 -37.887 1.00 16.52 409 ILE C CA 1
ATOM 1393 C C . ILE A 1 91 ? 28.843 -0.332 -39.309 1.00 13.34 409 ILE C C 1
ATOM 1394 O O . ILE A 1 91 ? 27.923 0.303 -39.839 1.00 16.06 409 ILE C O 1
ATOM 1410 N N . PRO A 1 92 ? 29.481 -1.309 -39.956 1.00 15.68 410 PRO C N 1
ATOM 1411 C CA . PRO A 1 92 ? 29.229 -1.540 -41.388 1.00 16.90 410 PRO C CA 1
ATOM 1412 C C . PRO A 1 92 ? 27.852 -2.134 -41.633 1.00 19.26 410 PRO C C 1
ATOM 1413 O O . PRO A 1 92 ? 27.230 -2.695 -40.718 1.00 22.04 410 PRO C O 1
ATOM 1424 N N . PRO A 1 93 ? 27.344 -2.047 -42.869 1.00 20.57 411 PRO C N 1
ATOM 1425 C CA . PRO A 1 93 ? 25.955 -2.463 -43.125 1.00 20.15 411 PRO C CA 1
ATOM 1426 C C . PRO A 1 93 ? 25.612 -3.874 -42.686 1.00 25.65 411 PRO C C 1
ATOM 1427 O O . PRO A 1 93 ? 24.506 -4.093 -42.176 1.00 23.33 411 PRO C O 1
ATOM 1438 N N . GLN A 1 94 ? 26.510 -4.838 -42.881 1.00 24.56 412 GLN C N 1
ATOM 1439 C CA . GLN A 1 94 ? 26.172 -6.237 -42.639 1.00 36.67 412 GLN C CA 1
ATOM 1440 C C . GLN A 1 94 ? 25.972 -6.545 -41.157 1.00 38.43 412 GLN C C 1
ATOM 1441 O O . GLN A 1 94 ? 25.208 -7.459 -40.825 1.00 31.17 412 GLN C O 1
ATOM 1455 N N . GLU A 1 95 ? 26.620 -5.790 -40.269 1.00 29.43 413 GLU C N 1
ATOM 1456 C CA . GLU A 1 95 ? 26.493 -5.951 -38.825 1.00 25.38 413 GLU C CA 1
ATOM 1457 C C . GLU A 1 95 ? 25.297 -5.214 -38.238 1.00 20.79 413 GLU C C 1
ATOM 1458 O O . GLU A 1 95 ? 25.021 -5.382 -37.046 1.00 32.73 413 GLU C O 1
ATOM 1470 N N . ARG A 1 96 ? 24.636 -4.353 -38.996 1.00 21.34 414 ARG C N 1
ATOM 1471 C CA . ARG A 1 96 ? 23.678 -3.446 -38.373 1.00 17.88 414 ARG C CA 1
ATOM 1472 C C . ARG A 1 96 ? 22.474 -4.189 -37.793 1.00 28.84 414 ARG C C 1
ATOM 1473 O O . ARG A 1 96 ? 21.735 -3.584 -37.015 1.00 28.51 414 ARG C O 1
ATOM 1494 N N . HIS A 1 97 ? 22.316 -5.488 -38.101 1.00 38.34 415 HIS C N 1
ATOM 1495 C CA . HIS A 1 97 ? 21.273 -6.352 -37.547 1.00 40.35 415 HIS C CA 1
ATOM 1496 C C . HIS A 1 97 ? 21.698 -7.075 -36.260 1.00 26.24 415 HIS C C 1
ATOM 1497 O O . HIS A 1 97 ? 20.865 -7.743 -35.626 1.00 31.11 415 HIS C O 1
ATOM 1511 N N . LEU A 1 98 ? 22.968 -7.016 -35.874 1.00 30.89 416 LEU C N 1
ATOM 1512 C CA . LEU A 1 98 ? 23.369 -7.477 -34.554 1.00 28.08 416 LEU C CA 1
ATOM 1513 C C . LEU A 1 98 ? 23.392 -6.344 -33.551 1.00 18.47 416 LEU C C 1
ATOM 1514 O O . LEU A 1 98 ? 23.440 -6.590 -32.342 1.00 20.63 416 LEU C O 1
ATOM 1530 N N . VAL A 1 99 ? 23.352 -5.104 -34.027 1.00 18.10 417 VAL C N 1
ATOM 1531 C CA . VAL A 1 99 ? 23.350 -3.977 -33.118 1.00 21.48 417 VAL C CA 1
ATOM 1532 C C . VAL A 1 99 ? 22.020 -4.002 -32.373 1.00 18.12 417 VAL C C 1
ATOM 1533 O O . VAL A 1 99 ? 20.958 -4.248 -32.967 1.00 19.24 417 VAL C O 1
ATOM 1546 N N . PHE A 1 100 ? 22.079 -3.750 -31.079 1.00 21.64 418 PHE C N 1
ATOM 1547 C CA . PHE A 1 100 ? 21.002 -3.764 -30.120 1.00 20.44 418 PHE C CA 1
ATOM 1548 C C . PHE A 1 100 ? 20.773 -5.184 -29.586 1.00 16.75 418 PHE C C 1
ATOM 1549 O O . PHE A 1 100 ? 19.987 -5.329 -28.661 1.00 16.61 418 PHE C O 1
ATOM 1566 N N . GLU A 1 101 ? 21.466 -6.213 -30.081 1.00 16.68 419 GLU C N 1
ATOM 1567 C CA . GLU A 1 101 ? 21.413 -7.545 -29.471 1.00 19.78 419 GLU C CA 1
ATOM 1568 C C . GLU A 1 101 ? 22.500 -7.694 -28.414 1.00 20.86 419 GLU C C 1
ATOM 1569 O O . GLU A 1 101 ? 23.636 -7.260 -28.616 1.00 16.53 419 GLU C O 1
ATOM 1581 N N . ARG A 1 102 ? 22.163 -8.351 -27.309 1.00 13.81 420 ARG C N 1
ATOM 1582 C CA . ARG A 1 102 ? 23.160 -8.607 -26.277 1.00 16.89 420 ARG C CA 1
ATOM 1583 C C . ARG A 1 102 ? 24.361 -9.348 -26.847 1.00 16.62 420 ARG C C 1
ATOM 1584 O O . ARG A 1 102 ? 24.225 -10.299 -27.628 1.00 16.69 420 ARG C O 1
ATOM 1605 N N . PHE A 1 103 ? 25.543 -8.888 -26.428 1.00 14.98 421 PHE C N 1
ATOM 1606 C CA . PHE A 1 103 ? 26.822 -9.539 -26.661 1.00 13.49 421 PHE C CA 1
ATOM 1607 C C . PHE A 1 103 ? 27.323 -9.342 -28.087 1.00 21.33 421 PHE C C 1
ATOM 1608 O O . PHE A 1 103 ? 28.266 -10.009 -28.522 1.00 23.95 421 PHE C O 1
ATOM 1625 N N . PHE A 1 104 ? 26.744 -8.408 -28.824 1.00 16.06 422 PHE C N 1
ATOM 1626 C CA . PHE A 1 104 ? 27.339 -7.987 -30.087 1.00 16.92 422 PHE C CA 1
ATOM 1627 C C . PHE A 1 104 ? 28.641 -7.233 -29.855 1.00 16.89 422 PHE C C 1
ATOM 1628 O O . PHE A 1 104 ? 28.764 -6.450 -28.913 1.00 17.27 422 PHE C O 1
ATOM 1645 N N . ARG A 1 105 ? 29.636 -7.526 -30.702 1.00 17.54 423 ARG C N 1
ATOM 1646 C CA . ARG A 1 105 ? 30.925 -6.844 -30.695 1.00 17.62 423 ARG C CA 1
ATOM 1647 C C . ARG A 1 105 ? 31.351 -6.664 -32.145 1.00 21.13 423 ARG C C 1
ATOM 1648 O O . ARG A 1 105 ? 31.513 -7.656 -32.865 1.00 25.36 423 ARG C O 1
ATOM 1669 N N . SER A 1 106 ? 31.538 -5.414 -32.575 1.00 19.47 424 SER C N 1
ATOM 1670 C CA . SER A 1 106 ? 31.955 -5.123 -33.943 1.00 21.59 424 SER C CA 1
ATOM 1671 C C . SER A 1 106 ? 33.447 -5.395 -34.161 1.00 15.51 424 SER C C 1
ATOM 1672 O O . SER A 1 106 ? 34.293 -4.943 -33.388 1.00 23.16 424 SER C O 1
ATOM 1680 N N . ALA A 1 107 ? 33.756 -6.108 -35.245 1.00 23.63 425 ALA C N 1
ATOM 1681 C CA . ALA A 1 107 ? 35.143 -6.295 -35.656 1.00 31.95 425 ALA C CA 1
ATOM 1682 C C . ALA A 1 107 ? 35.776 -5.003 -36.168 1.00 27.81 425 ALA C C 1
ATOM 1683 O O . ALA A 1 107 ? 37.011 -4.926 -36.242 1.00 26.91 425 ALA C O 1
ATOM 1690 N N . SER A 1 108 ? 34.959 -3.990 -36.515 1.00 22.49 426 SER C N 1
ATOM 1691 C CA . SER A 1 108 ? 35.466 -2.703 -37.014 1.00 29.33 426 SER C CA 1
ATOM 1692 C C . SER A 1 108 ? 35.916 -1.768 -35.904 1.00 20.65 426 SER C C 1
ATOM 1693 O O . SER A 1 108 ? 36.624 -0.790 -36.178 1.00 27.34 426 SER C O 1
ATOM 1701 N N . ALA A 1 109 ? 35.496 -2.022 -34.675 1.00 19.64 427 ALA C N 1
ATOM 1702 C CA . ALA A 1 109 ? 35.753 -1.141 -33.552 1.00 19.74 427 ALA C CA 1
ATOM 1703 C C . ALA A 1 109 ? 36.767 -1.799 -32.633 1.00 24.53 427 ALA C C 1
ATOM 1704 O O . ALA A 1 109 ? 36.731 -3.016 -32.433 1.00 25.49 427 ALA C O 1
ATOM 1711 N N . ARG A 1 110 ? 37.671 -1.001 -32.076 1.00 22.68 428 ARG C N 1
ATOM 1712 C CA . ARG A 1 110 ? 38.726 -1.584 -31.255 1.00 26.10 428 ARG C CA 1
ATOM 1713 C C . ARG A 1 110 ? 38.137 -2.166 -29.973 1.00 21.05 428 ARG C C 1
ATOM 1714 O O . ARG A 1 110 ? 37.138 -1.671 -29.437 1.00 20.95 428 ARG C O 1
ATOM 1735 N N . SER A 1 111 ? 38.726 -3.265 -29.514 1.00 26.82 429 SER C N 1
ATOM 1736 C CA . SER A 1 111 ? 38.192 -3.969 -28.357 1.00 18.20 429 SER C CA 1
ATOM 1737 C C . SER A 1 111 ? 38.416 -3.160 -27.092 1.00 27.79 429 SER C C 1
ATOM 1738 O O . SER A 1 111 ? 39.541 -2.734 -26.800 1.00 26.76 429 SER C O 1
ATOM 1746 N N . MET A 1 112 ? 37.340 -2.975 -26.334 1.00 21.08 430 MET C N 1
ATOM 1747 C CA . MET A 1 112 ? 37.324 -2.191 -25.119 1.00 19.31 430 MET C CA 1
ATOM 1748 C C . MET A 1 112 ? 36.526 -2.905 -24.052 1.00 18.49 430 MET C C 1
ATOM 1749 O O . MET A 1 112 ? 35.630 -3.698 -24.365 1.00 23.10 430 MET C O 1
ATOM 1763 N N . PRO A 1 113 ? 36.834 -2.669 -22.784 1.00 21.66 431 PRO C N 1
ATOM 1764 C CA . PRO A 1 113 ? 36.061 -3.300 -21.712 1.00 24.39 431 PRO C CA 1
ATOM 1765 C C . PRO A 1 113 ? 34.590 -2.958 -21.853 1.00 18.93 431 PRO C C 1
ATOM 1766 O O . PRO A 1 113 ? 34.231 -1.837 -22.204 1.00 23.78 431 PRO C O 1
ATOM 1777 N N . GLY A 1 114 ? 33.754 -3.933 -21.540 1.00 24.01 432 GLY C N 1
ATOM 1778 C CA . GLY A 1 114 ? 32.320 -3.810 -21.694 1.00 24.32 432 GLY C CA 1
ATOM 1779 C C . GLY A 1 114 ? 31.811 -5.120 -22.230 1.00 20.20 432 GLY C C 1
ATOM 1780 O O . GLY A 1 114 ? 32.427 -5.692 -23.128 1.00 25.69 432 GLY C O 1
ATOM 1784 N N . SER A 1 115 ? 30.676 -5.611 -21.733 1.00 22.10 433 SER C N 1
ATOM 1785 C CA . SER A 1 115 ? 30.254 -6.949 -22.120 1.00 25.05 433 SER C CA 1
ATOM 1786 C C . SER A 1 115 ? 29.088 -6.961 -23.098 1.00 31.22 433 SER C C 1
ATOM 1787 O O . SER A 1 115 ? 28.522 -8.026 -23.353 1.00 27.64 433 SER C O 1
ATOM 1795 N N . GLY A 1 116 ? 28.740 -5.819 -23.675 1.00 16.79 434 GLY C N 1
ATOM 1796 C CA . GLY A 1 116 ? 27.791 -5.812 -24.779 1.00 17.45 434 GLY C CA 1
ATOM 1797 C C . GLY A 1 116 ? 26.347 -5.826 -24.355 1.00 16.42 434 GLY C C 1
ATOM 1798 O O . GLY A 1 116 ? 25.542 -6.533 -24.960 1.00 16.58 434 GLY C O 1
ATOM 1802 N N . LEU A 1 117 ? 26.005 -5.074 -23.318 1.00 14.32 435 LEU C N 1
ATOM 1803 C CA . LEU A 1 117 ? 24.642 -4.985 -22.847 1.00 11.86 435 LEU C CA 1
ATOM 1804 C C . LEU A 1 117 ? 24.012 -3.616 -23.041 1.00 12.63 435 LEU C C 1
ATOM 1805 O O . LEU A 1 117 ? 22.784 -3.528 -23.005 1.00 12.72 435 LEU C O 1
ATOM 1821 N N . GLY A 1 118 ? 24.808 -2.570 -23.295 1.00 12.85 436 GLY C N 1
ATOM 1822 C CA . GLY A 1 118 ? 24.298 -1.203 -23.271 1.00 13.42 436 GLY C CA 1
ATOM 1823 C C . GLY A 1 118 ? 23.231 -0.947 -24.317 1.00 12.58 436 GLY C C 1
ATOM 1824 O O . GLY A 1 118 ? 22.224 -0.284 -24.041 1.00 15.33 436 GLY C O 1
ATOM 1828 N N . LEU A 1 119 ? 23.438 -1.422 -25.532 1.00 11.30 437 LEU C N 1
ATOM 1829 C CA . LEU A 1 119 ? 22.495 -1.099 -26.595 1.00 12.94 437 LEU C CA 1
ATOM 1830 C C . LEU A 1 119 ? 21.253 -1.972 -26.536 1.00 10.66 437 LEU C C 1
ATOM 1831 O O . LEU A 1 119 ? 20.181 -1.530 -26.931 1.00 10.91 437 LEU C O 1
ATOM 1847 N N . ALA A 1 120 ? 21.360 -3.202 -26.048 1.00 7.51 438 ALA C N 1
ATOM 1848 C CA . ALA A 1 120 ? 20.140 -3.965 -25.748 1.00 10.70 438 ALA C CA 1
ATOM 1849 C C . ALA A 1 120 ? 19.233 -3.224 -24.763 1.00 10.13 438 ALA C C 1
ATOM 1850 O O . ALA A 1 120 ? 18.001 -3.247 -24.899 1.00 10.69 438 ALA C O 1
ATOM 1857 N N . ILE A 1 121 ? 19.813 -2.584 -23.749 1.00 12.51 439 ILE C N 1
ATOM 1858 C CA . ILE A 1 121 ? 19.042 -1.774 -22.810 1.00 11.63 439 ILE C CA 1
ATOM 1859 C C . ILE A 1 121 ? 18.399 -0.599 -23.531 1.00 10.66 439 ILE C C 1
ATOM 1860 O O . ILE A 1 121 ? 17.246 -0.259 -23.277 1.00 11.89 439 ILE C O 1
ATOM 1876 N N . VAL A 1 122 ? 19.140 0.052 -24.419 1.00 9.99 440 VAL C N 1
ATOM 1877 C CA . VAL A 1 122 ? 18.608 1.176 -25.185 1.00 12.64 440 VAL C CA 1
ATOM 1878 C C . VAL A 1 122 ? 17.358 0.750 -25.956 1.00 14.77 440 VAL C C 1
ATOM 1879 O O . VAL A 1 122 ? 16.343 1.449 -25.944 1.00 11.33 440 VAL C O 1
ATOM 1892 N N . LYS A 1 123 ? 17.456 -0.346 -26.722 1.00 11.97 441 LYS C N 1
ATOM 1893 C CA . LYS A 1 123 ? 16.320 -0.855 -27.486 1.00 11.80 441 LYS C CA 1
ATOM 1894 C C . LYS A 1 123 ? 15.120 -1.126 -26.582 1.00 11.24 441 LYS C C 1
ATOM 1895 O O . LYS A 1 123 ? 13.988 -0.732 -26.910 1.00 11.45 441 LYS C O 1
ATOM 1914 N N . GLN A 1 124 ? 15.341 -1.725 -25.411 1.00 10.44 442 GLN C N 1
ATOM 1915 C CA . GLN A 1 124 ? 14.220 -2.014 -24.508 1.00 13.76 442 GLN C CA 1
ATOM 1916 C C . GLN A 1 124 ? 13.525 -0.720 -24.063 1.00 11.56 442 GLN C C 1
ATOM 1917 O O . GLN A 1 124 ? 12.285 -0.586 -24.129 1.00 12.60 442 GLN C O 1
ATOM 1931 N N . VAL A 1 125 ? 14.315 0.255 -23.621 1.00 11.15 443 VAL C N 1
ATOM 1932 C CA . VAL A 1 125 ? 13.762 1.526 -23.157 1.00 12.54 443 VAL C CA 1
ATOM 1933 C C . VAL A 1 125 ? 13.018 2.225 -24.279 1.00 8.60 443 VAL C C 1
ATOM 1934 O O . VAL A 1 125 ? 11.879 2.702 -24.105 1.00 9.97 443 VAL C O 1
ATOM 1947 N N . VAL A 1 126 ? 13.615 2.259 -25.466 1.00 9.47 444 VAL C N 1
ATOM 1948 C CA . VAL A 1 126 ? 12.987 2.973 -26.569 1.00 12.57 444 VAL C CA 1
ATOM 1949 C C . VAL A 1 126 ? 11.689 2.290 -26.952 1.00 11.66 444 VAL C C 1
ATOM 1950 O O . VAL A 1 126 ? 10.660 2.955 -27.129 1.00 11.83 444 VAL C O 1
ATOM 1963 N N . LEU A 1 127 ? 11.683 0.958 -27.039 1.00 11.28 445 LEU C N 1
ATOM 1964 C CA . LEU A 1 127 ? 10.423 0.270 -27.347 1.00 14.13 445 LEU C CA 1
ATOM 1965 C C . LEU A 1 127 ? 9.385 0.465 -26.245 1.00 12.38 445 LEU C C 1
ATOM 1966 O O . LEU A 1 127 ? 8.183 0.579 -26.539 1.00 11.96 445 LEU C O 1
ATOM 1982 N N . LYS A 1 128 ? 9.796 0.434 -24.980 1.00 11.76 446 LYS C N 1
ATOM 1983 C CA . LYS A 1 128 ? 8.827 0.611 -23.906 1.00 13.49 446 LYS C CA 1
ATOM 1984 C C . LYS A 1 128 ? 8.167 1.987 -23.958 1.00 14.76 446 LYS C C 1
ATOM 1985 O O . LYS A 1 128 ? 7.030 2.131 -23.494 1.00 18.83 446 LYS C O 1
ATOM 2004 N N . HIS A 1 129 ? 8.821 2.970 -24.576 1.00 12.92 447 HIS C N 1
ATOM 2005 C CA . HIS A 1 129 ? 8.286 4.313 -24.780 1.00 13.71 447 HIS C CA 1
ATOM 2006 C C . HIS A 1 129 ? 7.620 4.521 -26.143 1.00 13.86 447 HIS C C 1
ATOM 2007 O O . HIS A 1 129 ? 7.347 5.667 -26.521 1.00 16.86 447 HIS C O 1
ATOM 2021 N N . GLY A 1 130 ? 7.373 3.461 -26.888 1.00 11.48 448 GLY C N 1
ATOM 2022 C CA . GLY A 1 130 ? 6.759 3.536 -28.173 1.00 12.61 448 GLY C CA 1
ATOM 2023 C C . GLY A 1 130 ? 7.595 4.109 -29.265 1.00 18.70 448 GLY C C 1
ATOM 2024 O O . GLY A 1 130 ? 7.045 4.558 -30.269 1.00 17.75 448 GLY C O 1
ATOM 2028 N N . GLY A 1 131 ? 8.923 4.057 -29.136 1.00 11.27 449 GLY C N 1
ATOM 2029 C CA . GLY A 1 131 ? 9.803 4.611 -30.128 1.00 13.88 449 GLY C CA 1
ATOM 2030 C C . GLY A 1 131 ? 10.328 3.566 -31.095 1.00 15.58 449 GLY C C 1
ATOM 2031 O O . GLY A 1 131 ? 9.872 2.417 -31.151 1.00 16.46 449 GLY C O 1
ATOM 2035 N N . ALA A 1 132 ? 11.298 4.001 -31.887 1.00 11.62 450 ALA C N 1
ATOM 2036 C CA . ALA A 1 132 ? 11.952 3.183 -32.882 1.00 10.71 450 ALA C CA 1
ATOM 2037 C C . ALA A 1 132 ? 13.403 3.620 -32.976 1.00 12.36 450 ALA C C 1
ATOM 2038 O O . ALA A 1 132 ? 13.761 4.747 -32.639 1.00 14.61 450 ALA C O 1
ATOM 2045 N N . LEU A 1 133 ? 14.251 2.701 -33.397 1.00 11.21 451 LEU C N 1
ATOM 2046 C CA . LEU A 1 133 ? 15.647 3.081 -33.515 1.00 14.18 451 LEU C CA 1
ATOM 2047 C C . LEU A 1 133 ? 16.297 2.344 -34.669 1.00 13.07 451 LEU C C 1
ATOM 2048 O O . LEU A 1 133 ? 15.781 1.347 -35.202 1.00 16.23 451 LEU C O 1
ATOM 2064 N N . ARG A 1 134 ? 17.402 2.926 -35.113 1.00 14.21 452 ARG C N 1
ATOM 2065 C CA . ARG A 1 134 ? 18.145 2.345 -36.211 1.00 17.31 452 ARG C CA 1
ATOM 2066 C C . ARG A 1 134 ? 19.563 2.880 -36.144 1.00 15.40 452 ARG C C 1
ATOM 2067 O O . ARG A 1 134 ? 19.850 3.858 -35.453 1.00 13.69 452 ARG C O 1
ATOM 2088 N N . VAL A 1 135 ? 20.432 2.220 -36.889 1.00 13.43 453 VA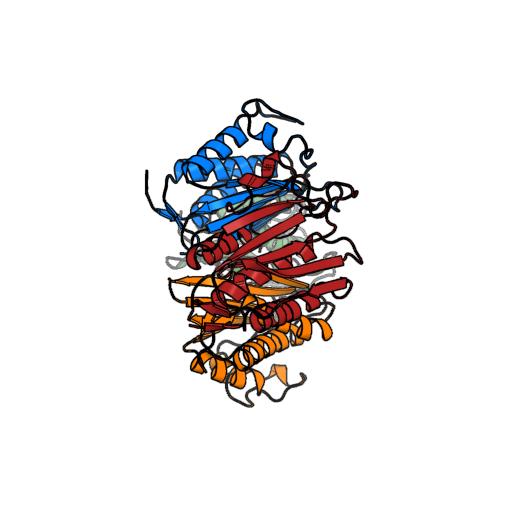L C N 1
ATOM 2089 C CA . VAL A 1 135 ? 21.851 2.543 -36.931 1.00 12.98 453 VAL C CA 1
ATOM 2090 C C . VAL A 1 135 ? 22.225 2.787 -38.382 1.00 13.81 453 VAL C C 1
ATOM 2091 O O . VAL A 1 135 ? 21.694 2.159 -39.304 1.00 20.42 453 VAL C O 1
ATOM 2104 N N . ASP A 1 136 ? 23.148 3.729 -38.591 1.00 14.96 454 ASP C N 1
ATOM 2105 C CA . ASP A 1 136 ? 23.597 4.089 -39.927 1.00 14.99 454 ASP C CA 1
ATOM 2106 C C . ASP A 1 136 ? 24.987 4.702 -39.773 1.00 11.74 454 ASP C C 1
ATOM 2107 O O . ASP A 1 136 ? 25.472 4.870 -38.657 1.00 12.47 454 ASP C O 1
ATOM 2116 N N . TYR A 1 137 ? 25.610 5.052 -40.890 1.00 11.69 455 TYR C N 1
ATOM 2117 C CA . TYR A 1 137 ? 26.828 5.854 -40.831 1.00 12.51 455 TYR C CA 1
ATOM 2118 C C . TYR A 1 137 ? 26.479 7.303 -40.528 1.00 16.45 455 TYR C C 1
ATOM 2119 O O . TYR A 1 137 ? 25.439 7.813 -40.956 1.00 15.51 455 TYR C O 1
ATOM 2137 N N . ALA A 1 138 ? 27.348 7.967 -39.766 1.00 15.27 456 ALA C N 1
ATOM 2138 C CA . ALA A 1 138 ? 27.166 9.401 -39.517 1.00 16.92 456 ALA C CA 1
ATOM 2139 C C . ALA A 1 138 ? 27.451 10.243 -40.767 1.00 18.07 456 ALA C C 1
ATOM 2140 O O . ALA A 1 138 ? 26.735 11.219 -41.042 1.00 19.79 456 ALA C O 1
ATOM 2147 N N . ASP A 1 139 ? 28.482 9.892 -41.542 1.00 15.72 457 ASP C N 1
ATOM 2148 C CA . ASP A 1 139 ? 28.789 10.594 -42.789 1.00 19.10 457 ASP C CA 1
ATOM 2149 C C . ASP A 1 139 ? 29.476 9.617 -43.729 1.00 14.56 457 ASP C C 1
ATOM 2150 O O . ASP A 1 139 ? 30.699 9.420 -43.660 1.00 18.32 457 ASP C O 1
ATOM 2159 N N . PRO A 1 140 ? 28.727 8.982 -44.625 1.00 14.83 458 PRO C N 1
ATOM 2160 C CA . PRO A 1 140 ? 29.316 7.974 -45.519 1.00 18.32 458 PRO C CA 1
ATOM 2161 C C . PRO A 1 140 ? 30.435 8.509 -46.387 1.00 18.67 458 PRO C C 1
ATOM 2162 O O . PRO A 1 140 ? 31.282 7.721 -46.824 1.00 24.31 458 PRO C O 1
ATOM 2173 N N . ALA A 1 141 ? 30.478 9.818 -46.643 1.00 15.94 459 ALA C N 1
ATOM 2174 C CA . ALA A 1 141 ? 31.503 10.411 -47.487 1.00 21.19 459 ALA C CA 1
ATOM 2175 C C . ALA A 1 141 ? 32.789 10.682 -46.736 1.00 21.32 459 ALA C C 1
ATOM 2176 O O . ALA A 1 141 ? 33.781 11.059 -47.367 1.00 22.15 459 ALA C O 1
ATOM 2183 N N . ALA A 1 142 ? 32.795 10.527 -45.416 1.00 18.35 460 ALA C N 1
ATOM 2184 C CA . ALA A 1 142 ? 33.964 10.846 -44.612 1.00 25.38 460 ALA C CA 1
ATOM 2185 C C . ALA A 1 142 ? 3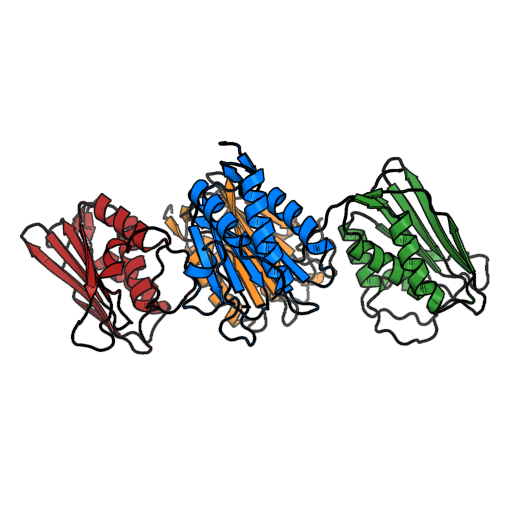4.755 9.590 -44.273 1.00 19.89 460 ALA C C 1
ATOM 2186 O O . ALA A 1 142 ? 34.249 8.471 -44.328 1.00 18.36 460 ALA C O 1
ATOM 2193 N N . GLN A 1 143 ? 36.027 9.800 -43.942 1.00 21.60 461 GLN C N 1
ATOM 2194 C CA . GLN A 1 143 ? 36.939 8.730 -43.553 1.00 23.51 461 GLN C CA 1
ATOM 2195 C C . GLN A 1 143 ? 37.506 9.046 -42.172 1.00 35.80 461 GLN C C 1
ATOM 2196 O O . GLN A 1 143 ? 38.240 10.041 -42.026 1.00 35.48 461 GLN C O 1
ATOM 2210 N N . PRO A 1 144 ? 37.158 8.294 -41.110 1.00 21.77 462 PRO C N 1
ATOM 2211 C CA . PRO A 1 144 ? 36.111 7.275 -41.101 1.00 21.43 462 PRO C CA 1
ATOM 2212 C C . PRO A 1 144 ? 34.701 7.887 -41.145 1.00 15.56 462 PRO C C 1
ATOM 2213 O O . PRO A 1 144 ? 34.517 9.096 -40.952 1.00 17.74 462 PRO C O 1
ATOM 2224 N N . PRO A 1 145 ? 33.694 7.040 -41.372 1.00 15.02 463 PRO C N 1
ATOM 2225 C CA . PRO A 1 145 ? 32.330 7.564 -41.545 1.00 14.38 463 PRO C CA 1
ATOM 2226 C C . PRO A 1 145 ? 31.591 7.822 -40.242 1.00 17.22 463 PRO C C 1
ATOM 2227 O O . PRO A 1 145 ? 30.619 8.589 -40.248 1.00 16.58 463 PRO C O 1
ATOM 2238 N N . GLY A 1 146 ? 32.012 7.208 -39.139 1.00 15.60 464 GLY C N 1
ATOM 2239 C CA . GLY A 1 146 ? 31.370 7.376 -37.848 1.00 14.98 464 GLY C CA 1
ATOM 2240 C C . GLY A 1 146 ? 30.062 6.617 -37.805 1.00 11.88 464 GLY C C 1
ATOM 2241 O O . GLY A 1 146 ? 29.579 6.159 -38.841 1.00 15.22 464 GLY C O 1
ATOM 2245 N N . THR A 1 147 ? 29.530 6.446 -36.597 1.00 11.16 465 THR C N 1
ATOM 2246 C CA . THR A 1 147 ? 28.223 5.835 -36.355 1.00 12.83 465 THR C CA 1
ATOM 2247 C C . THR A 1 147 ? 27.186 6.893 -36.034 1.00 16.45 465 THR C C 1
ATOM 2248 O O . THR A 1 147 ? 27.453 7.865 -35.323 1.00 12.53 465 THR C O 1
ATOM 2259 N N . ALA A 1 148 ? 25.971 6.664 -36.520 1.00 14.73 466 ALA C N 1
ATOM 2260 C CA . ALA A 1 148 ? 24.810 7.457 -36.169 1.00 9.40 466 ALA C CA 1
ATOM 2261 C C . ALA A 1 148 ? 23.789 6.506 -35.576 1.00 12.47 466 ALA C C 1
ATOM 2262 O O . ALA A 1 148 ? 23.433 5.508 -36.207 1.00 14.36 466 ALA C O 1
ATOM 2269 N N . ILE A 1 149 ? 23.378 6.770 -34.339 1.00 11.61 467 ILE C N 1
ATOM 2270 C CA . ILE A 1 149 ? 22.247 6.079 -33.736 1.00 9.56 467 ILE C CA 1
ATOM 2271 C C . ILE A 1 149 ? 21.065 7.024 -33.798 1.00 12.03 467 ILE C C 1
ATOM 2272 O O . ILE A 1 149 ? 21.138 8.142 -33.273 1.00 10.20 467 ILE C O 1
ATOM 2288 N N . HIS A 1 150 ? 19.966 6.564 -34.412 1.00 9.57 468 HIS C N 1
ATOM 2289 C CA . HIS A 1 150 ? 18.774 7.366 -34.619 1.00 7.19 468 HIS C CA 1
ATOM 2290 C C . HIS A 1 150 ? 17.661 6.795 -33.742 1.00 14.40 468 HIS C C 1
ATOM 2291 O O . HIS A 1 150 ? 17.307 5.617 -33.886 1.00 14.11 468 HIS C O 1
ATOM 2305 N N . ILE A 1 151 ? 17.081 7.634 -32.883 1.00 10.81 469 ILE C N 1
ATOM 2306 C CA . ILE A 1 151 ? 16.013 7.247 -31.963 1.00 11.64 469 ILE C CA 1
ATOM 2307 C C . ILE A 1 151 ? 14.817 8.160 -32.190 1.00 12.59 469 ILE C C 1
ATOM 2308 O O . ILE A 1 151 ? 14.900 9.386 -31.992 1.00 11.92 469 ILE C O 1
ATOM 2324 N N . VAL A 1 152 ? 13.692 7.561 -32.545 1.00 9.71 470 VAL C N 1
ATOM 2325 C CA . VAL A 1 152 ? 12.452 8.292 -32.710 1.00 10.29 470 VAL C CA 1
ATOM 2326 C C . VAL A 1 152 ? 11.628 8.100 -31.438 1.00 11.93 470 VAL C C 1
ATOM 2327 O O . VAL A 1 152 ? 11.422 6.968 -30.996 1.00 12.42 470 VAL C O 1
ATOM 2340 N N . LEU A 1 153 ? 11.141 9.211 -30.856 1.00 10.99 471 LEU C N 1
ATOM 2341 C CA . LEU A 1 153 ? 10.382 9.209 -29.599 1.00 11.49 471 LEU C CA 1
ATOM 2342 C C . LEU A 1 153 ? 9.059 9.931 -29.820 1.00 9.75 471 LEU C C 1
ATOM 2343 O O . LEU A 1 153 ? 9.047 11.082 -30.284 1.00 13.58 471 LEU C O 1
ATOM 2359 N N . PRO A 1 154 ? 7.935 9.326 -29.480 1.00 11.77 472 PRO C N 1
ATOM 2360 C CA . PRO A 1 154 ? 6.688 10.086 -29.478 1.00 10.88 472 PRO C CA 1
ATOM 2361 C C . PRO A 1 154 ? 6.697 11.120 -28.366 1.00 11.58 472 PRO C C 1
ATOM 2362 O O . PRO A 1 154 ? 7.328 10.957 -27.317 1.00 15.97 472 PRO C O 1
ATOM 2373 N N . GLY A 1 155 ? 6.005 12.218 -28.613 1.00 11.19 473 GLY C N 1
ATOM 2374 C CA . GLY A 1 155 ? 5.875 13.216 -27.564 1.00 13.79 473 GLY C CA 1
ATOM 2375 C C . GLY A 1 155 ? 5.262 14.487 -28.102 1.00 14.06 473 GLY C C 1
ATOM 2376 O O . GLY A 1 155 ? 4.558 14.472 -29.113 1.00 15.51 473 GLY C O 1
ATOM 2380 N N . ARG A 1 156 ? 5.607 15.598 -27.458 1.00 12.04 474 ARG C N 1
ATOM 2381 C CA . ARG A 1 156 ? 5.048 16.879 -27.860 1.00 12.36 474 ARG C CA 1
ATOM 2382 C C . ARG A 1 156 ? 6.081 17.986 -27.739 1.00 13.07 474 ARG C C 1
ATOM 2383 O O . ARG A 1 156 ? 6.968 17.936 -26.877 1.00 15.26 474 ARG C O 1
ATOM 2404 N N . PRO A 1 157 ? 5.990 18.998 -28.594 1.00 14.84 475 PRO C N 1
ATOM 2405 C CA . PRO A 1 157 ? 6.870 20.154 -28.443 1.00 13.01 475 PRO C CA 1
ATOM 2406 C C . PRO A 1 157 ? 6.537 20.904 -27.164 1.00 18.75 475 PRO C C 1
ATOM 2407 O O . PRO A 1 157 ? 5.372 20.996 -26.745 1.00 21.79 475 PRO C O 1
ATOM 2418 N N . MET A 1 158 ? 7.580 21.417 -26.523 1.00 19.01 476 MET C N 1
ATOM 2419 C CA . MET A 1 158 ? 7.394 22.174 -25.297 1.00 19.39 476 MET C CA 1
ATOM 2420 C C . MET A 1 158 ? 7.571 23.658 -25.603 1.00 35.00 476 MET C C 1
ATOM 2421 O O . MET A 1 158 ? 8.267 24.034 -26.554 1.00 31.17 476 MET C O 1
ATOM 2436 N N . GLU B 1 7 ? -32.090 -30.774 -1.870 1.00 20.72 325 GLU D N 1
ATOM 2437 C CA . GLU B 1 7 ? -32.022 -32.179 -2.301 1.00 26.36 325 GLU D CA 1
ATOM 2438 C C . GLU B 1 7 ? -31.414 -33.052 -1.201 1.00 30.36 325 GLU D C 1
ATOM 2439 O O . GLU B 1 7 ? -30.619 -32.556 -0.406 1.00 21.54 325 GLU D O 1
ATOM 2450 N N . PRO B 1 8 ? -31.734 -34.351 -1.175 1.00 27.75 326 PRO D N 1
ATOM 2451 C CA . PRO B 1 8 ? -31.086 -35.237 -0.192 1.00 23.23 326 PRO D CA 1
ATOM 2452 C C . PRO B 1 8 ? -29.585 -35.363 -0.449 1.00 26.10 326 PRO D C 1
ATOM 2453 O O . PRO B 1 8 ? -29.141 -35.585 -1.583 1.00 22.96 326 PRO D O 1
ATOM 2464 N N . VAL B 1 9 ? -28.800 -35.215 0.621 1.00 19.37 327 VAL D N 1
ATOM 2465 C CA . VAL B 1 9 ? -27.342 -35.252 0.549 1.00 18.50 327 VAL D CA 1
ATOM 2466 C C . VAL B 1 9 ? -26.824 -36.314 1.512 1.00 15.66 327 VAL D C 1
ATOM 2467 O O . VAL B 1 9 ? -27.117 -36.266 2.711 1.00 16.96 327 VAL D O 1
ATOM 2480 N N . ASP B 1 10 ? -26.059 -37.269 0.983 1.00 18.71 328 ASP D N 1
ATOM 2481 C CA . ASP B 1 10 ? -25.397 -38.323 1.764 1.00 16.07 328 ASP D CA 1
ATOM 2482 C C . ASP B 1 10 ? -24.077 -37.800 2.345 1.00 17.82 328 ASP D C 1
ATOM 2483 O O . ASP B 1 10 ? -23.114 -37.586 1.617 1.00 21.50 328 ASP D O 1
ATOM 2492 N N . MET B 1 11 ? -24.044 -37.550 3.659 1.00 15.67 329 MET D N 1
ATOM 2493 C CA . MET B 1 11 ? -22.888 -36.906 4.266 1.00 16.40 329 MET D CA 1
ATOM 2494 C C . MET B 1 11 ? -21.663 -37.804 4.224 1.00 15.27 329 MET D C 1
ATOM 2495 O O . MET B 1 11 ? -20.535 -37.304 4.240 1.00 16.21 329 MET D O 1
ATOM 2509 N N . THR B 1 12 ? -21.868 -39.123 4.183 1.00 16.45 330 THR D N 1
ATOM 2510 C CA . THR B 1 12 ? -20.734 -40.022 4.018 1.00 17.84 330 THR D CA 1
ATOM 2511 C C . THR B 1 12 ? -20.009 -39.722 2.716 1.00 19.27 330 THR D C 1
ATOM 2512 O O . THR B 1 12 ? -18.777 -39.700 2.675 1.00 22.97 330 THR D O 1
ATOM 2523 N N . GLU B 1 13 ? -20.753 -39.467 1.647 1.00 20.84 331 GLU D N 1
ATOM 2524 C CA . GLU B 1 13 ? -20.111 -39.201 0.365 1.00 21.48 331 GLU D CA 1
ATOM 2525 C C . GLU B 1 13 ? -19.472 -37.817 0.343 1.00 23.69 331 GLU D C 1
ATOM 2526 O O . GLU B 1 13 ? -18.371 -37.641 -0.197 1.00 27.67 331 GLU D O 1
ATOM 2538 N N . VAL B 1 14 ? -20.134 -36.822 0.940 1.00 22.20 332 VAL D N 1
ATOM 2539 C CA . VAL B 1 14 ? -19.569 -35.477 1.011 1.00 21.45 332 VAL D CA 1
ATOM 2540 C C . VAL B 1 14 ? -18.253 -35.503 1.760 1.00 20.17 332 VAL D C 1
ATOM 2541 O O . VAL B 1 14 ? -17.268 -34.884 1.347 1.00 24.03 332 VAL D O 1
ATOM 2554 N N . ILE B 1 15 ? -18.201 -36.249 2.853 1.00 16.64 333 ILE D N 1
ATOM 2555 C CA . ILE B 1 15 ? -16.995 -36.277 3.666 1.00 16.93 333 ILE D CA 1
ATOM 2556 C C . ILE B 1 15 ? -15.895 -37.043 2.945 1.00 19.03 333 ILE D C 1
ATOM 2557 O O . ILE B 1 15 ? -14.737 -36.613 2.917 1.00 19.28 333 ILE D O 1
ATOM 2573 N N . ASP B 1 16 ? -16.237 -38.175 2.326 1.00 15.88 334 ASP D N 1
ATOM 2574 C CA . ASP B 1 16 ? -15.229 -38.934 1.593 1.00 21.82 334 ASP D CA 1
ATOM 2575 C C . ASP B 1 16 ? -14.609 -38.092 0.477 1.00 21.18 334 ASP D C 1
ATOM 2576 O O . ASP B 1 16 ? -13.383 -38.063 0.322 1.00 26.33 334 ASP D O 1
ATOM 2585 N N . ARG B 1 17 ? -15.442 -37.397 -0.308 1.00 26.81 335 ARG D N 1
ATOM 2586 C CA . ARG B 1 17 ? -14.928 -36.545 -1.382 1.00 21.09 335 ARG D CA 1
ATOM 2587 C C . ARG B 1 17 ? -14.036 -35.444 -0.841 1.00 25.61 335 ARG D C 1
ATOM 2588 O O . ARG B 1 17 ? -12.980 -35.147 -1.413 1.00 25.19 335 ARG D O 1
ATOM 2609 N N . SER B 1 18 ? -14.465 -34.795 0.239 1.00 21.08 336 SER D N 1
ATOM 2610 C CA . SER B 1 18 ? -13.635 -33.774 0.869 1.00 21.11 336 SER D CA 1
ATOM 2611 C C . SER B 1 18 ? -12.317 -34.349 1.363 1.00 22.61 336 SER D C 1
ATOM 2612 O O . SER B 1 18 ? -11.270 -33.703 1.246 1.00 21.50 336 SER D O 1
ATOM 2620 N N . LEU B 1 19 ? -12.342 -35.548 1.943 1.00 23.43 337 LEU D N 1
ATOM 2621 C CA . LEU B 1 19 ? -11.108 -36.135 2.465 1.00 18.87 337 LEU D CA 1
ATOM 2622 C C . LEU B 1 19 ? -10.141 -36.489 1.342 1.00 26.49 337 LEU D C 1
ATOM 2623 O O . LEU B 1 19 ? -8.934 -36.268 1.469 1.00 26.53 337 LEU D O 1
ATOM 2639 N N . GLU B 1 20 ? -10.636 -37.103 0.262 1.00 31.21 338 GLU D N 1
ATOM 2640 C CA . GLU B 1 20 ? -9.759 -37.406 -0.872 1.00 33.75 338 GLU D CA 1
ATOM 2641 C C . GLU B 1 20 ? -8.982 -36.164 -1.289 1.00 27.39 338 GLU D C 1
ATOM 2642 O O . GLU B 1 20 ? -7.753 -36.194 -1.436 1.00 30.17 338 GLU D O 1
ATOM 2654 N N . ARG B 1 21 ? -9.696 -35.046 -1.421 1.00 32.37 339 ARG D N 1
ATOM 2655 C CA . ARG B 1 21 ? -9.133 -33.781 -1.861 1.00 38.99 339 ARG D CA 1
ATOM 2656 C C . ARG B 1 21 ? -8.166 -33.177 -0.852 1.00 43.83 339 ARG D C 1
ATOM 2657 O O . ARG B 1 21 ? -7.360 -32.324 -1.232 1.00 65.94 339 ARG D O 1
ATOM 2678 N N . VAL B 1 22 ? -8.212 -33.597 0.409 1.00 45.67 340 VAL D N 1
ATOM 2679 C CA . VAL B 1 22 ? -7.314 -33.076 1.435 1.00 32.65 340 VAL D CA 1
ATOM 2680 C C . VAL B 1 22 ? -6.131 -34.005 1.678 1.00 32.61 340 VAL D C 1
ATOM 2681 O O . VAL B 1 22 ? -5.032 -33.540 1.979 1.00 41.82 340 VAL D O 1
ATOM 2694 N N . ARG B 1 23 ? -6.345 -35.323 1.600 1.00 45.06 341 ARG D N 1
ATOM 2695 C CA . ARG B 1 23 ? -5.249 -36.263 1.804 1.00 45.43 341 ARG D CA 1
ATOM 2696 C C . ARG B 1 23 ? -4.110 -36.015 0.829 1.00 54.12 341 ARG D C 1
ATOM 2697 O O . ARG B 1 23 ? -2.974 -36.416 1.111 1.00 44.30 341 ARG D O 1
ATOM 2718 N N . ARG B 1 24 ? -4.394 -35.364 -0.306 1.00 46.68 342 ARG D N 1
ATOM 2719 C CA . ARG B 1 24 ? -3.361 -35.109 -1.307 1.00 53.69 342 ARG D CA 1
ATOM 2720 C C . ARG B 1 24 ? -2.291 -34.177 -0.762 1.00 58.60 342 ARG D C 1
ATOM 2721 O O . ARG B 1 24 ? -1.094 -34.383 -1.002 1.00 53.14 342 ARG D O 1
ATOM 2742 N N . ARG B 1 25 ? -2.700 -33.152 -0.016 1.00 51.56 343 ARG D N 1
ATOM 2743 C CA . ARG B 1 25 ? -1.776 -32.095 0.364 1.00 54.95 343 ARG D CA 1
ATOM 2744 C C . ARG B 1 25 ? -0.963 -32.412 1.617 1.00 46.71 343 ARG D C 1
ATOM 2745 O O . ARG B 1 25 ? 0.071 -31.774 1.841 1.00 43.93 343 ARG D O 1
ATOM 2766 N N . ARG B 1 26 ? -1.410 -33.372 2.442 1.00 37.08 344 ARG D N 1
ATOM 2767 C CA . ARG B 1 26 ? -0.705 -33.790 3.661 1.00 40.57 344 ARG D CA 1
ATOM 2768 C C . ARG B 1 26 ? -0.948 -35.297 3.785 1.00 36.27 344 ARG D C 1
ATOM 2769 O O . ARG B 1 26 ? -1.871 -35.750 4.466 1.00 40.28 344 ARG D O 1
ATOM 2790 N N . SER B 1 27 ? -0.120 -36.093 3.102 1.00 37.85 345 SER D N 1
ATOM 2791 C CA . SER B 1 27 ? -0.282 -37.544 3.139 1.00 43.75 345 SER D CA 1
ATOM 2792 C C . SER B 1 27 ? 0.268 -38.175 4.412 1.00 43.39 345 SER D C 1
ATOM 2793 O O . SER B 1 27 ? 0.068 -39.379 4.625 1.00 40.36 345 SER D O 1
ATOM 2801 N N . ASP B 1 28 ? 0.955 -37.405 5.252 1.00 41.53 346 ASP D N 1
ATOM 2802 C CA . ASP B 1 28 ? 1.472 -37.917 6.512 1.00 44.17 346 ASP D CA 1
ATOM 2803 C C . ASP B 1 28 ? 0.432 -37.934 7.625 1.00 40.73 346 ASP D C 1
ATOM 2804 O O . ASP B 1 28 ? 0.693 -38.515 8.684 1.00 30.89 346 ASP D O 1
ATOM 2813 N N . ILE B 1 29 ? -0.721 -37.303 7.425 1.00 37.17 347 ILE D N 1
ATOM 2814 C CA . ILE B 1 29 ? -1.698 -37.148 8.492 1.00 28.27 347 ILE D CA 1
ATOM 2815 C C . ILE B 1 29 ? -2.482 -38.437 8.662 1.00 15.46 347 ILE D C 1
ATOM 2816 O O . ILE B 1 29 ? -2.876 -39.084 7.689 1.00 30.54 347 ILE D O 1
ATOM 2832 N N . GLU B 1 30 ? -2.688 -38.831 9.912 1.00 27.05 348 GLU D N 1
ATOM 2833 C CA . GLU B 1 30 ? -3.511 -39.986 10.249 1.00 27.48 348 GLU D CA 1
ATOM 2834 C C . GLU B 1 30 ? -4.945 -39.487 10.368 1.00 31.58 348 GLU D C 1
ATOM 2835 O O . GLU B 1 30 ? -5.355 -39.022 11.432 1.00 30.50 348 GLU D O 1
ATOM 2847 N N . PHE B 1 31 ? -5.713 -39.558 9.274 1.00 22.00 349 PHE D N 1
ATOM 2848 C CA . PHE B 1 31 ? -7.132 -39.178 9.317 1.00 19.19 349 PHE D CA 1
ATOM 2849 C C . PHE B 1 31 ? -7.914 -40.310 9.963 1.00 26.47 349 PHE D C 1
ATOM 2850 O O . PHE B 1 31 ? -7.989 -41.412 9.412 1.00 34.73 349 PHE D O 1
ATOM 2867 N N . GLU B 1 32 ? -8.486 -40.058 11.137 1.00 18.97 350 GLU D N 1
ATOM 2868 C CA . GLU B 1 32 ? -9.254 -41.071 11.849 1.00 20.04 350 GLU D CA 1
ATOM 2869 C C . GLU B 1 32 ? -10.727 -40.748 11.650 1.00 27.28 350 GLU D C 1
ATOM 2870 O O . GLU B 1 32 ? -11.218 -39.741 12.168 1.00 23.09 350 GLU D O 1
ATOM 2882 N N . VAL B 1 33 ? -11.428 -41.596 10.895 1.00 19.05 351 VAL D N 1
ATOM 2883 C CA . VAL B 1 33 ? -12.727 -41.249 10.323 1.00 19.88 351 VAL D CA 1
ATOM 2884 C C . VAL B 1 33 ? -13.767 -42.197 10.881 1.00 22.28 351 VAL D C 1
ATOM 2885 O O . VAL B 1 33 ? -13.673 -43.415 10.697 1.00 25.24 351 VAL D O 1
ATOM 2898 N N . THR B 1 34 ? -14.777 -41.632 11.527 1.00 17.18 352 THR D N 1
ATOM 2899 C CA . THR B 1 34 ? -15.867 -42.400 12.116 1.00 13.18 352 THR D CA 1
ATOM 2900 C C . THR B 1 34 ? -17.147 -41.656 11.755 1.00 16.76 352 THR D C 1
ATOM 2901 O O . THR B 1 34 ? -17.493 -40.679 12.416 1.00 18.33 352 THR D O 1
ATOM 2912 N N . VAL B 1 35 ? -17.861 -42.128 10.735 1.00 13.23 353 VAL D N 1
ATOM 2913 C CA . VAL B 1 35 ? -18.988 -41.378 10.195 1.00 14.47 353 VAL D CA 1
ATOM 2914 C C . VAL B 1 35 ? -20.224 -42.254 10.192 1.00 16.04 353 VAL D C 1
ATOM 2915 O O . VAL B 1 35 ? -20.316 -43.210 9.413 1.00 17.04 353 VAL D O 1
ATOM 2928 N N . THR B 1 36 ? -21.183 -41.909 11.034 1.00 14.27 354 THR D N 1
ATOM 2929 C CA A THR B 1 36 ? -22.445 -42.619 10.969 0.58 14.47 354 THR D CA 1
ATOM 2930 C CA B THR B 1 36 ? -22.475 -42.570 11.010 0.42 14.51 354 THR D CA 1
ATOM 2931 C C . THR B 1 36 ? -23.242 -42.119 9.770 1.00 15.63 354 THR D C 1
ATOM 2932 O O . THR B 1 36 ? -23.189 -40.938 9.433 1.00 15.05 354 THR D O 1
ATOM 2953 N N . PRO B 1 37 ? -23.973 -43.014 9.099 1.00 15.17 355 PRO D N 1
ATOM 2954 C CA . PRO B 1 37 ? -24.763 -42.607 7.930 1.00 13.98 355 PRO D CA 1
ATOM 2955 C C . PRO B 1 37 ? -25.796 -41.543 8.278 1.00 12.06 355 PRO D C 1
ATOM 2956 O O . PRO B 1 37 ? -26.677 -41.757 9.115 1.00 18.66 355 PRO D O 1
ATOM 2967 N N . TRP B 1 38 ? -25.717 -40.420 7.569 1.00 15.91 356 TRP D N 1
ATOM 2968 C CA . TRP B 1 38 ? -26.566 -39.271 7.841 1.00 11.17 356 TRP D CA 1
ATOM 2969 C C . TRP B 1 38 ? -26.936 -38.569 6.543 1.00 12.01 356 TRP D C 1
ATOM 2970 O O . TRP B 1 38 ? -26.063 -38.222 5.752 1.00 16.79 356 TRP D O 1
ATOM 2991 N N . GLN B 1 39 ? -28.233 -38.325 6.350 1.00 14.36 357 GLN D N 1
ATOM 2992 C CA . GLN B 1 39 ? -28.731 -37.610 5.176 1.00 12.69 357 GLN D CA 1
ATOM 2993 C C . GLN B 1 39 ? -29.211 -36.216 5.593 1.00 13.76 357 GLN D C 1
ATOM 2994 O O . GLN B 1 39 ? -30.008 -36.084 6.520 1.00 16.45 357 GLN D O 1
ATOM 3008 N N . VAL B 1 40 ? -28.696 -35.187 4.921 1.00 16.34 358 VAL D N 1
ATOM 3009 C CA . VAL B 1 40 ? -29.110 -33.795 5.123 1.00 16.53 358 VAL D CA 1
ATOM 3010 C C . VAL B 1 40 ? -29.850 -33.329 3.874 1.00 18.11 358 VAL D C 1
ATOM 3011 O O . VAL B 1 40 ? -29.484 -33.715 2.759 1.00 19.32 358 VAL D O 1
ATOM 3024 N N . ILE B 1 41 ? -30.865 -32.480 4.047 1.00 18.46 359 ILE D N 1
ATOM 3025 C CA . ILE B 1 41 ? -31.543 -31.862 2.914 1.00 22.75 359 ILE D CA 1
ATOM 3026 C C . ILE B 1 41 ? -30.869 -30.528 2.646 1.00 17.41 359 ILE D C 1
ATOM 3027 O O . ILE B 1 41 ? -30.844 -29.642 3.512 1.00 19.45 359 ILE D O 1
ATOM 3043 N N . GLY B 1 42 ? -30.270 -30.415 1.473 1.00 18.41 360 GLY D N 1
ATOM 3044 C CA . GLY B 1 42 ? -29.574 -29.199 1.098 1.00 21.90 360 GLY D CA 1
ATOM 3045 C C . GLY B 1 42 ? -28.775 -29.258 -0.187 1.00 20.93 360 GLY D C 1
ATOM 3046 O O . GLY B 1 42 ? -29.163 -29.909 -1.160 1.00 20.67 360 GLY D O 1
ATOM 3050 N N . ASP B 1 43 ? -27.612 -28.596 -0.162 1.00 14.68 361 ASP D N 1
ATOM 3051 C CA . ASP B 1 43 ? -26.788 -28.306 -1.326 1.00 15.95 361 ASP D CA 1
ATOM 3052 C C . ASP B 1 43 ? -25.470 -29.053 -1.152 1.00 22.43 361 ASP D C 1
ATOM 3053 O O . ASP B 1 43 ? -24.653 -28.674 -0.304 1.00 19.65 361 ASP D O 1
ATOM 3062 N N . SER B 1 44 ? -25.279 -30.128 -1.925 1.00 18.87 362 SER D N 1
ATOM 3063 C CA . SER B 1 44 ? -24.071 -30.932 -1.786 1.00 19.01 362 SER D CA 1
ATOM 3064 C C . SER B 1 44 ? -22.821 -30.107 -2.044 1.00 21.41 362 SER D C 1
ATOM 3065 O O . SER B 1 44 ? -21.795 -30.311 -1.387 1.00 20.69 362 SER D O 1
ATOM 3073 N N . SER B 1 45 ? -22.864 -29.200 -3.024 1.00 20.72 363 SER D N 1
ATOM 3074 C CA . SER B 1 45 ? -21.660 -28.445 -3.364 1.00 26.71 363 SER D CA 1
ATOM 3075 C C . SER B 1 45 ? -21.253 -27.556 -2.208 1.00 22.72 363 SER D C 1
ATOM 3076 O O . SER B 1 45 ? -20.070 -27.483 -1.850 1.00 19.35 363 SER D O 1
ATOM 3084 N N . GLY B 1 46 ? -22.239 -26.889 -1.608 1.00 20.52 364 GLY D N 1
ATOM 3085 C CA . GLY B 1 46 ? -21.992 -26.045 -0.459 1.00 17.16 364 GLY D CA 1
ATOM 3086 C C . GLY B 1 46 ? -21.514 -26.830 0.748 1.00 19.11 364 GLY D C 1
ATOM 3087 O O . GLY B 1 46 ? -20.583 -26.410 1.429 1.00 16.78 364 GLY D O 1
ATOM 3091 N N . LEU B 1 47 ? -22.151 -27.979 1.029 1.00 15.68 365 LEU D N 1
ATOM 3092 C CA . LEU B 1 47 ? -21.729 -28.791 2.164 1.00 15.97 365 LEU D CA 1
ATOM 3093 C C . LEU B 1 47 ? -20.307 -29.283 1.965 1.00 13.15 365 LEU D C 1
ATOM 3094 O O . LEU B 1 47 ? -19.529 -29.333 2.916 1.00 14.20 365 LEU D O 1
ATOM 3110 N N . GLY B 1 48 ? -19.954 -29.650 0.739 1.00 14.06 366 GLY D N 1
ATOM 3111 C CA . GLY B 1 48 ? -18.613 -30.129 0.492 1.00 17.04 366 GLY D CA 1
ATOM 3112 C C . GLY B 1 48 ? -17.613 -29.015 0.656 1.00 19.68 366 GLY D C 1
ATOM 3113 O O . GLY B 1 48 ? -16.513 -29.218 1.180 1.00 18.72 366 GLY D O 1
ATOM 3117 N N . ARG B 1 49 ? -17.984 -27.812 0.222 1.00 17.13 367 ARG D N 1
ATOM 3118 C CA . ARG B 1 49 ? -17.092 -26.675 0.386 1.00 19.77 367 ARG D CA 1
ATOM 3119 C C . ARG B 1 49 ? -16.860 -26.400 1.862 1.00 18.75 367 ARG D C 1
ATOM 3120 O O . ARG B 1 49 ? -15.728 -26.156 2.295 1.00 16.96 367 ARG D O 1
ATOM 3141 N N . ALA B 1 50 ? -17.908 -26.526 2.662 1.00 14.84 368 ALA D N 1
ATOM 3142 C CA . ALA B 1 50 ? -17.802 -26.269 4.087 1.00 15.61 368 ALA D CA 1
ATOM 3143 C C . ALA B 1 50 ? -16.914 -27.301 4.773 1.00 14.85 368 ALA D C 1
ATOM 3144 O O . ALA B 1 50 ? -16.013 -26.942 5.538 1.00 13.36 368 ALA D O 1
ATOM 3151 N N . VAL B 1 51 ? -17.142 -28.587 4.495 1.00 14.32 369 VAL D N 1
ATOM 3152 C CA . VAL B 1 51 ? -16.344 -29.640 5.117 1.00 11.59 369 VAL D CA 1
ATOM 3153 C C . VAL B 1 51 ? -14.884 -29.530 4.687 1.00 12.73 369 VAL D C 1
ATOM 3154 O O . VAL B 1 51 ? -13.966 -29.659 5.510 1.00 13.84 369 VAL D O 1
ATOM 3167 N N . LEU B 1 52 ? -14.649 -29.344 3.387 1.00 11.70 370 LEU D N 1
ATOM 3168 C CA . LEU B 1 52 ? -13.277 -29.199 2.901 1.00 14.31 370 LEU D CA 1
ATOM 3169 C C . LEU B 1 52 ? -12.575 -28.029 3.576 1.00 14.15 370 LEU D C 1
ATOM 3170 O O . LEU B 1 52 ? -11.409 -28.144 3.974 1.00 15.97 370 LEU D O 1
ATOM 3186 N N . ASN B 1 53 ? -13.256 -26.886 3.730 1.00 12.75 371 ASN D N 1
ATOM 3187 C CA . ASN B 1 53 ? -12.609 -25.754 4.378 1.00 10.87 371 ASN D CA 1
ATOM 3188 C C . ASN B 1 53 ? -12.193 -26.076 5.819 1.00 14.49 371 ASN D C 1
ATOM 3189 O O . ASN B 1 53 ? -11.113 -25.657 6.264 1.00 15.23 371 ASN D O 1
ATOM 3200 N N . VAL B 1 54 ? -13.022 -26.826 6.559 1.00 11.75 372 VAL D N 1
ATOM 3201 C CA . VAL B 1 54 ? -12.638 -27.208 7.922 1.00 11.36 372 VAL D CA 1
ATOM 3202 C C . VAL B 1 54 ? -11.496 -28.223 7.896 1.00 13.05 372 VAL D C 1
ATOM 3203 O O . VAL B 1 54 ? -10.538 -28.083 8.649 1.00 11.83 372 VAL D O 1
ATOM 3216 N N . LEU B 1 55 ? -11.587 -29.248 7.042 1.00 13.25 373 LEU D N 1
ATOM 3217 C CA . LEU B 1 55 ? -10.501 -30.208 6.868 1.00 12.54 373 LEU D CA 1
ATOM 3218 C C . LEU B 1 55 ? -9.212 -29.535 6.459 1.00 12.83 373 LEU D C 1
ATOM 3219 O O . LEU B 1 55 ? -8.137 -29.921 6.926 1.00 14.76 373 LEU D O 1
ATOM 3235 N N . ASP B 1 56 ? -9.282 -28.575 5.542 1.00 14.76 374 ASP D N 1
ATOM 3236 C CA . ASP B 1 56 ? -8.073 -27.884 5.112 1.00 16.77 374 ASP D CA 1
ATOM 3237 C C . ASP B 1 56 ? -7.384 -27.150 6.271 1.00 20.19 374 ASP D C 1
ATOM 3238 O O . ASP B 1 56 ? -6.149 -27.177 6.377 1.00 15.69 374 ASP D O 1
ATOM 3247 N N . ASN B 1 57 ? -8.146 -26.483 7.150 1.00 15.60 375 ASN D N 1
ATOM 3248 C CA . ASN B 1 57 ? -7.523 -25.839 8.300 1.00 14.53 375 ASN D CA 1
ATOM 3249 C C . ASN B 1 57 ? -6.883 -26.871 9.204 1.00 15.75 375 ASN D C 1
ATOM 3250 O O . ASN B 1 57 ? -5.754 -26.678 9.683 1.00 17.00 375 ASN D O 1
ATOM 3261 N N . ALA B 1 58 ? -7.565 -27.982 9.427 1.00 13.51 376 ALA D N 1
ATOM 3262 C CA . ALA B 1 58 ? -7.057 -28.980 10.354 1.00 14.91 376 ALA D CA 1
ATOM 3263 C C . ALA B 1 58 ? -5.742 -29.520 9.837 1.00 18.92 376 ALA D C 1
ATOM 3264 O O . ALA B 1 58 ? -4.780 -29.679 10.600 1.00 20.99 376 ALA D O 1
ATOM 3271 N N . ALA B 1 59 ? -5.654 -29.702 8.520 1.00 15.90 377 ALA D N 1
ATOM 3272 C CA . ALA B 1 59 ? -4.410 -30.165 7.907 1.00 16.40 377 ALA D CA 1
ATOM 3273 C C . ALA B 1 59 ? -3.329 -29.094 7.973 1.00 23.48 377 ALA D C 1
ATOM 3274 O O . ALA B 1 59 ? -2.172 -29.397 8.304 1.00 24.13 377 ALA D O 1
ATOM 3281 N N . LYS B 1 60 ? -3.680 -27.841 7.668 1.00 17.72 378 LYS D N 1
ATOM 3282 C CA . LYS B 1 60 ? -2.682 -26.764 7.604 1.00 17.33 378 LYS D CA 1
ATOM 3283 C C . LYS B 1 60 ? -1.917 -26.650 8.902 1.00 16.46 378 LYS D C 1
ATOM 3284 O O . LYS B 1 60 ? -0.682 -26.478 8.907 1.00 17.52 378 LYS D O 1
ATOM 3303 N N . TRP B 1 61 ? -2.616 -26.758 10.014 1.00 16.82 379 TRP D N 1
ATOM 3304 C CA . TRP B 1 61 ? -2.031 -26.510 11.313 1.00 22.13 379 TRP D CA 1
ATOM 3305 C C . TRP B 1 61 ? -1.751 -27.791 12.078 1.00 17.97 379 TRP D C 1
ATOM 3306 O O . TRP B 1 61 ? -1.464 -27.725 13.274 1.00 17.51 379 TRP D O 1
ATOM 3327 N N . SER B 1 62 ? -1.845 -28.938 11.413 1.00 16.46 380 SER D N 1
ATOM 3328 C CA . SER B 1 62 ? -1.442 -30.211 12.015 1.00 12.26 380 SER D CA 1
ATOM 3329 C C . SER B 1 62 ? 0.071 -30.277 12.080 1.00 19.09 380 SER D C 1
ATOM 3330 O O . SER B 1 62 ? 0.734 -29.905 11.112 1.00 23.13 380 SER D O 1
ATOM 3338 N N . PRO B 1 63 ? 0.631 -30.797 13.162 1.00 16.03 381 PRO D N 1
ATOM 3339 C CA . PRO B 1 63 ? 2.073 -31.073 13.170 1.00 13.84 381 PRO D CA 1
ATOM 3340 C C . PRO B 1 63 ? 2.402 -32.174 12.179 1.00 17.32 381 PRO D C 1
ATOM 3341 O O . PRO B 1 63 ? 1.534 -32.937 11.732 1.00 15.79 381 PRO D O 1
ATOM 3352 N N . PRO B 1 64 ? 3.669 -32.320 11.816 1.00 23.73 382 P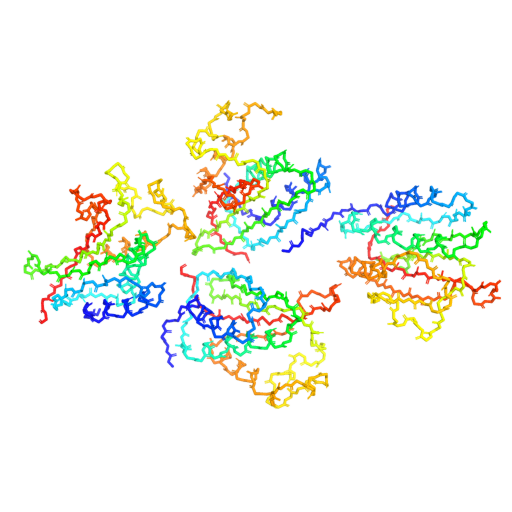RO D N 1
ATOM 3353 C CA . PRO B 1 64 ? 4.072 -33.490 11.032 1.00 30.31 382 PRO D CA 1
ATOM 3354 C C . PRO B 1 64 ? 3.678 -34.776 11.740 1.00 20.56 382 PRO D C 1
ATOM 3355 O O . PRO B 1 64 ? 3.900 -34.936 12.945 1.00 23.80 382 PRO D O 1
ATOM 3366 N N . GLY B 1 65 ? 3.021 -35.666 10.997 1.00 23.36 383 GLY D N 1
ATOM 3367 C CA . GLY B 1 65 ? 2.514 -36.907 11.546 1.00 28.99 383 GLY D CA 1
ATOM 3368 C C . GLY B 1 65 ? 1.255 -36.769 12.372 1.00 25.28 383 GLY D C 1
ATOM 3369 O O . GLY B 1 65 ? 0.815 -37.746 12.985 1.00 26.93 383 GLY D O 1
ATOM 3373 N N . GLY B 1 66 ? 0.640 -35.598 12.357 1.00 20.42 384 GLY D N 1
ATOM 3374 C CA . GLY B 1 66 ? -0.500 -35.343 13.203 1.00 18.13 384 GLY D CA 1
ATOM 3375 C C . GLY B 1 66 ? -1.696 -36.191 12.817 1.00 12.45 384 GLY D C 1
ATOM 3376 O O . GLY B 1 66 ? -1.820 -36.682 11.695 1.00 24.26 384 GLY D O 1
ATOM 3380 N N . ARG B 1 67 ? -2.559 -36.380 13.793 1.00 15.09 385 ARG D N 1
ATOM 3381 C CA . ARG B 1 67 ? -3.837 -37.063 13.623 1.00 15.50 385 ARG D CA 1
ATOM 3382 C C . ARG B 1 67 ? -4.926 -36.012 13.450 1.00 17.80 385 ARG D C 1
ATOM 3383 O O . ARG B 1 67 ? -4.957 -35.011 14.177 1.00 18.45 385 ARG D O 1
ATOM 3404 N N . VAL B 1 68 ? -5.820 -36.261 12.503 1.00 17.84 386 VAL D N 1
ATOM 3405 C CA . VAL B 1 68 ? -7.007 -35.433 12.320 1.00 16.10 386 VAL D CA 1
ATOM 3406 C C . VAL B 1 68 ? -8.220 -36.344 12.497 1.00 16.34 386 VAL D C 1
ATOM 3407 O O . VAL B 1 68 ? -8.337 -37.362 11.809 1.00 20.02 386 VAL D O 1
ATOM 3420 N N . GLY B 1 69 ? -9.097 -35.995 13.437 1.00 14.28 387 GLY D N 1
ATOM 3421 C CA . GLY B 1 69 ? -10.281 -36.786 13.709 1.00 14.44 387 GLY D CA 1
ATOM 3422 C C . GLY B 1 69 ? -11.449 -36.209 12.938 1.00 12.54 387 GLY D C 1
ATOM 3423 O O . GLY B 1 69 ? -11.592 -35.001 12.826 1.00 14.73 387 GLY D O 1
ATOM 3427 N N . VAL B 1 70 ? -12.224 -37.096 12.328 1.00 14.56 388 VAL D N 1
ATOM 3428 C CA . VAL B 1 70 ? -13.395 -36.718 11.555 1.00 9.93 388 VAL D CA 1
ATOM 3429 C C . VAL B 1 70 ? -14.514 -37.626 12.037 1.00 18.65 388 VAL D C 1
ATOM 3430 O O . VAL B 1 70 ? -14.553 -38.816 11.703 1.00 16.22 388 VAL D O 1
ATOM 3443 N N . ARG B 1 71 ? -15.405 -37.082 12.848 1.00 12.09 389 ARG D N 1
ATOM 3444 C CA . ARG B 1 71 ? -16.376 -37.879 13.580 1.00 10.81 389 ARG D CA 1
ATOM 3445 C C . ARG B 1 71 ? -17.759 -37.305 13.322 1.00 13.47 389 ARG D C 1
ATOM 3446 O O . ARG B 1 71 ? -17.973 -36.101 13.448 1.00 15.68 389 ARG D O 1
ATOM 3467 N N . LEU B 1 72 ? -18.689 -38.155 12.926 1.00 13.23 390 LEU D N 1
ATOM 3468 C CA . LEU B 1 72 ? -20.081 -37.741 12.793 1.00 9.83 390 LEU D CA 1
ATOM 3469 C C . LEU B 1 72 ? -20.942 -38.761 13.521 1.00 13.92 390 LEU D C 1
ATOM 3470 O O . LEU B 1 72 ? -20.952 -39.948 13.168 1.00 14.59 390 LEU D O 1
ATOM 3486 N N . TYR B 1 73 ? -21.672 -38.295 14.534 1.00 15.03 391 TYR D N 1
ATOM 3487 C CA . TYR B 1 73 ? -22.569 -39.134 15.322 1.00 14.59 391 TYR D CA 1
ATOM 3488 C C . TYR B 1 73 ? -23.916 -38.449 15.431 1.00 15.82 391 TYR D C 1
ATOM 3489 O O . TYR B 1 73 ? -24.001 -37.221 15.497 1.00 13.34 391 TYR D O 1
ATOM 3507 N N . GLN B 1 74 ? -24.970 -39.251 15.455 1.00 13.59 392 GLN D N 1
ATOM 3508 C CA . GLN B 1 74 ? -26.301 -38.727 15.734 1.00 14.49 392 GLN D CA 1
ATOM 3509 C C . GLN B 1 74 ? -26.387 -38.287 17.195 1.00 16.33 392 GLN D C 1
ATOM 3510 O O . GLN B 1 74 ? -25.878 -38.971 18.082 1.00 21.14 392 GLN D O 1
ATOM 3524 N N . ILE B 1 75 ? -26.985 -37.122 17.451 1.00 15.89 393 ILE D N 1
ATOM 3525 C CA . ILE B 1 75 ? -27.109 -36.631 18.823 1.00 20.58 393 ILE D CA 1
ATOM 3526 C C . ILE B 1 75 ? -28.555 -36.546 19.314 1.00 21.27 393 ILE D C 1
ATOM 3527 O O . ILE B 1 75 ? -28.762 -36.466 20.533 1.00 28.17 393 ILE D O 1
ATOM 3543 N N . ASP B 1 76 ? -29.556 -36.535 18.431 1.00 21.09 394 ASP D N 1
ATOM 3544 C CA . ASP B 1 76 ? -30.980 -36.642 18.783 1.00 23.81 394 ASP D CA 1
ATOM 3545 C C . ASP B 1 76 ? -31.753 -37.132 17.562 1.00 30.13 394 ASP D C 1
ATOM 3546 O O . ASP B 1 76 ? -31.151 -37.373 16.506 1.00 20.93 394 ASP D O 1
ATOM 3555 N N . PRO B 1 77 ? -33.072 -37.337 17.644 1.00 20.52 395 PRO D N 1
ATOM 3556 C CA . PRO B 1 77 ? -33.756 -37.952 16.508 1.00 18.06 395 PRO D CA 1
ATOM 3557 C C . PRO B 1 77 ? -33.575 -37.199 15.207 1.00 14.62 395 PRO D C 1
ATOM 3558 O O . PRO B 1 77 ? -33.717 -37.792 14.129 1.00 22.28 395 PRO D O 1
ATOM 3569 N N . GLY B 1 78 ? -33.288 -35.903 15.265 1.00 19.98 396 GLY D N 1
ATOM 3570 C CA . GLY B 1 78 ? -33.243 -35.122 14.054 1.00 12.77 396 GLY D CA 1
ATOM 3571 C C . GLY B 1 78 ? -31.919 -34.409 13.804 1.00 9.82 396 GLY D C 1
ATOM 3572 O O . GLY B 1 78 ? -31.853 -33.594 12.887 1.00 17.24 396 GLY D O 1
ATOM 3576 N N . HIS B 1 79 ? -30.885 -34.712 14.568 1.00 12.79 397 HIS D N 1
ATOM 3577 C CA . HIS B 1 79 ? -29.627 -33.994 14.409 1.00 11.25 397 HIS D CA 1
ATOM 3578 C C . HIS B 1 79 ? -28.423 -34.895 14.599 1.00 11.73 397 HIS D C 1
ATOM 3579 O O . HIS B 1 79 ? -28.416 -35.792 15.446 1.00 13.39 397 HIS D O 1
ATOM 3593 N N . ALA B 1 80 ? -27.369 -34.562 13.869 1.00 13.57 398 ALA D N 1
ATOM 3594 C CA . ALA B 1 80 ? -26.068 -35.170 14.032 1.00 9.25 398 ALA D CA 1
ATOM 3595 C C . ALA B 1 80 ? -25.023 -34.078 14.165 1.00 9.44 398 ALA D C 1
ATOM 3596 O O . ALA B 1 80 ? -25.243 -32.924 13.795 1.00 12.76 398 ALA D O 1
ATOM 3603 N N . GLU B 1 81 ? -23.894 -34.467 14.721 1.00 10.94 399 GLU D N 1
ATOM 3604 C CA . GLU B 1 81 ? -22.802 -33.552 15.001 1.00 9.14 399 GLU D CA 1
ATOM 3605 C C . GLU B 1 81 ? -21.555 -34.082 14.319 1.00 11.65 399 GLU D C 1
ATOM 3606 O O . GLU B 1 81 ? -21.131 -35.209 14.592 1.00 13.00 399 GLU D O 1
ATOM 3618 N N . LEU B 1 82 ? -20.949 -33.226 13.484 1.00 12.60 400 LEU D N 1
ATOM 3619 C CA . LEU B 1 82 ? -19.667 -33.460 12.839 1.00 9.41 400 LEU D CA 1
ATOM 3620 C C . LEU B 1 82 ? -18.624 -32.733 13.678 1.00 8.25 400 LEU D C 1
ATOM 3621 O O . LEU B 1 82 ? -18.748 -31.528 13.921 1.00 11.04 400 LEU D O 1
ATOM 3637 N N . VAL B 1 83 ? -17.622 -33.467 14.134 1.00 9.84 401 VAL D N 1
ATOM 3638 C CA . VAL B 1 83 ? -16.521 -32.885 14.880 1.00 8.97 401 VAL D CA 1
ATOM 3639 C C . VAL B 1 83 ? -15.247 -33.199 14.129 1.00 10.84 401 VAL D C 1
ATOM 3640 O O . VAL B 1 83 ? -14.926 -34.373 13.903 1.00 12.49 401 VAL D O 1
ATOM 3653 N N . ILE B 1 84 ? -14.524 -32.159 13.751 1.00 10.44 402 ILE D N 1
ATOM 3654 C CA . ILE B 1 84 ? -13.222 -32.283 13.104 1.00 11.52 402 ILE D CA 1
ATOM 3655 C C . ILE B 1 84 ? -12.152 -31.744 14.044 1.00 9.40 402 ILE D C 1
ATOM 3656 O O . ILE B 1 84 ? -12.229 -30.608 14.533 1.00 11.96 402 ILE D O 1
ATOM 3672 N N . THR B 1 85 ? -11.174 -32.590 14.340 1.00 10.91 403 THR D N 1
ATOM 3673 C CA . THR B 1 85 ? -10.190 -32.263 15.360 1.00 13.25 403 THR D CA 1
ATOM 3674 C C . THR B 1 85 ? -8.783 -32.388 14.805 1.00 16.15 403 THR D C 1
ATOM 3675 O O . THR B 1 85 ? -8.508 -33.173 13.887 1.00 16.78 403 THR D O 1
ATOM 3686 N N . ASP B 1 86 ? -7.883 -31.603 15.391 1.00 12.65 404 ASP D N 1
ATOM 3687 C CA . ASP B 1 86 ? -6.456 -31.702 15.065 1.00 15.97 404 ASP D CA 1
ATOM 3688 C C . ASP B 1 86 ? -5.631 -31.624 16.341 1.00 14.38 404 ASP D C 1
ATOM 3689 O O . ASP B 1 86 ? -6.146 -31.438 17.451 1.00 14.03 404 ASP D O 1
ATOM 3698 N N . GLN B 1 87 ? -4.308 -31.778 16.158 1.00 16.75 405 GLN D N 1
ATOM 3699 C CA . GLN B 1 87 ? -3.323 -31.675 17.225 1.00 18.47 405 GLN D CA 1
ATOM 3700 C C . GLN B 1 87 ? -2.465 -30.422 17.081 1.00 12.42 405 GLN D C 1
ATOM 3701 O O . GLN B 1 87 ? -1.296 -30.404 17.465 1.00 16.66 405 GLN D O 1
ATOM 3715 N N . GLY B 1 88 ? -3.020 -29.383 16.484 1.00 13.18 406 GLY D N 1
ATOM 3716 C CA . GLY B 1 88 ? -2.352 -28.117 16.335 1.00 16.87 406 GLY D CA 1
ATOM 3717 C C . GLY B 1 88 ? -2.446 -27.290 17.595 1.00 11.74 406 GLY D C 1
ATOM 3718 O O . GLY B 1 88 ? -2.800 -27.786 18.659 1.00 14.31 406 GLY D O 1
ATOM 3722 N N . PRO B 1 89 ? -2.166 -25.988 17.500 1.00 14.48 407 PRO D N 1
ATOM 3723 C CA . PRO B 1 89 ? -2.059 -25.183 18.723 1.00 14.11 407 PRO D CA 1
ATOM 3724 C C . PRO B 1 89 ? -3.379 -24.889 19.398 1.00 18.71 407 PRO D C 1
ATOM 3725 O O . PRO B 1 89 ? -3.398 -24.544 20.590 1.00 18.47 407 PRO D O 1
ATOM 3736 N N . GLY B 1 90 ? -4.486 -25.021 18.687 1.00 17.64 408 GLY D N 1
ATOM 3737 C CA . GLY B 1 90 ? -5.773 -24.682 19.236 1.00 14.38 408 GLY D CA 1
ATOM 3738 C C . GLY B 1 90 ? -6.056 -23.201 19.100 1.00 19.17 408 GLY D C 1
ATOM 3739 O O . GLY B 1 90 ? -5.187 -22.380 18.802 1.00 25.89 408 GLY D O 1
ATOM 3743 N N . ILE B 1 91 ? -7.311 -22.857 19.320 1.00 15.46 409 ILE D N 1
ATOM 3744 C CA . ILE B 1 91 ? -7.758 -21.469 19.312 1.00 16.52 409 ILE D CA 1
ATOM 3745 C C . ILE B 1 91 ? -8.182 -21.136 20.733 1.00 15.82 409 ILE D C 1
ATOM 3746 O O . ILE B 1 91 ? -9.100 -21.778 21.258 1.00 19.31 409 ILE D O 1
ATOM 3762 N N . PRO B 1 92 ? -7.559 -20.165 21.396 1.00 16.92 410 PRO D N 1
ATOM 3763 C CA . PRO B 1 92 ? -7.832 -19.947 22.825 1.00 15.37 410 PRO D CA 1
ATOM 3764 C C . PRO B 1 92 ? -9.207 -19.343 23.047 1.00 15.88 410 PRO D C 1
ATOM 3765 O O . PRO B 1 92 ? -9.775 -18.747 22.124 1.00 19.39 410 PRO D O 1
ATOM 3776 N N . PRO B 1 93 ? -9.749 -19.444 24.266 1.00 20.38 411 PRO D N 1
ATOM 3777 C CA . PRO B 1 93 ? -11.150 -19.072 24.486 1.00 27.20 411 PRO D CA 1
ATOM 3778 C C . PRO B 1 93 ? -11.480 -17.646 24.111 1.00 22.36 411 PRO D C 1
ATOM 3779 O O . PRO B 1 93 ? -12.599 -17.392 23.659 1.00 23.25 411 PRO D O 1
ATOM 3790 N N . GLN B 1 94 ? -10.563 -16.701 24.300 1.00 24.72 412 GLN D N 1
ATOM 3791 C CA . GLN B 1 94 ? -10.910 -15.307 24.042 1.00 29.59 412 GLN D CA 1
ATOM 3792 C C . GLN B 1 94 ? -11.130 -15.026 22.559 1.00 38.52 412 GLN D C 1
ATOM 3793 O O . GLN B 1 94 ? -11.842 -14.068 22.220 1.00 27.10 412 GLN D O 1
ATOM 3807 N N . GLU B 1 95 ? -10.546 -15.838 21.675 1.00 29.51 413 GLU D N 1
ATOM 3808 C CA . GLU B 1 95 ? -10.661 -15.649 20.239 1.00 29.39 413 GLU D CA 1
ATOM 3809 C C . GLU B 1 95 ? -11.818 -16.424 19.629 1.00 24.28 413 GLU D C 1
ATOM 3810 O O . GLU B 1 95 ? -12.059 -16.275 18.427 1.00 30.24 413 GLU D O 1
ATOM 3822 N N . ARG B 1 96 ? -12.535 -17.247 20.406 1.00 22.27 414 ARG D N 1
ATOM 3823 C CA . ARG B 1 96 ? -13.398 -18.262 19.805 1.00 15.69 414 ARG D CA 1
ATOM 3824 C C . ARG B 1 96 ? -14.625 -17.649 19.135 1.00 28.59 414 ARG D C 1
ATOM 3825 O O . ARG B 1 96 ? -15.114 -18.194 18.145 1.00 27.02 414 ARG D O 1
ATOM 3846 N N . HIS B 1 97 ? -15.119 -16.520 19.636 1.00 35.50 415 HIS D N 1
ATOM 3847 C CA . HIS B 1 97 ? -16.262 -15.877 18.996 1.00 19.87 415 HIS D CA 1
ATOM 3848 C C . HIS B 1 97 ? -15.869 -15.184 17.679 1.00 36.47 415 HIS D C 1
ATOM 3849 O O . HIS B 1 97 ? -16.726 -14.999 16.810 1.00 33.97 415 HIS D O 1
ATOM 3863 N N . LEU B 1 98 ? -14.586 -14.803 17.518 1.00 25.95 416 LEU D N 1
ATOM 3864 C CA . LEU B 1 98 ? -14.022 -14.171 16.308 1.00 23.58 416 LEU D CA 1
ATOM 3865 C C . LEU B 1 98 ? -13.725 -15.164 15.191 1.00 17.64 416 LEU D C 1
ATOM 3866 O O . LEU B 1 98 ? -13.550 -14.768 14.028 1.00 21.54 416 LEU D O 1
ATOM 3882 N N . VAL B 1 99 ? -13.675 -16.450 15.521 1.00 19.37 417 VAL D N 1
ATOM 3883 C CA . VAL B 1 99 ? -13.638 -17.478 14.512 1.00 22.09 417 VAL D CA 1
ATOM 3884 C C . VAL B 1 99 ? -14.956 -17.392 13.727 1.00 24.61 417 VAL D C 1
ATOM 3885 O O . VAL B 1 99 ? -16.008 -17.021 14.264 1.00 31.37 417 VAL D O 1
ATOM 3898 N N . PHE B 1 100 ? -14.880 -17.687 12.443 1.00 22.15 418 PHE D N 1
ATOM 3899 C CA . PHE B 1 100 ? -15.950 -17.660 11.469 1.00 22.16 418 PHE D CA 1
ATOM 3900 C C . PHE B 1 100 ? -16.181 -16.228 10.972 1.00 23.45 418 PHE D C 1
ATOM 3901 O O . PHE B 1 100 ? -16.969 -16.062 10.080 1.00 18.41 418 PHE D O 1
ATOM 3918 N N . GLU B 1 101 ? -15.481 -15.213 11.482 1.00 16.58 419 GLU D N 1
ATOM 3919 C CA . GLU B 1 101 ? -15.542 -13.873 10.892 1.00 19.84 419 GLU D CA 1
ATOM 3920 C C . GLU B 1 101 ? -14.478 -13.719 9.809 1.00 22.35 419 GLU D C 1
ATOM 3921 O O . GLU B 1 101 ? -13.356 -14.227 9.939 1.00 19.56 419 GLU D O 1
ATOM 3933 N N . ARG B 1 102 ? -14.823 -13.008 8.736 1.00 17.49 420 ARG D N 1
ATOM 3934 C CA . ARG B 1 102 ? -13.845 -12.796 7.675 1.00 15.77 420 ARG D CA 1
ATOM 3935 C C . ARG B 1 102 ? -12.623 -12.058 8.199 1.00 18.13 420 ARG D C 1
ATOM 3936 O O . ARG B 1 102 ? -12.731 -11.102 8.974 1.00 18.10 420 ARG D O 1
ATOM 3957 N N . PHE B 1 103 ? -11.456 -12.543 7.774 1.00 16.44 421 PHE D N 1
ATOM 3958 C CA . PHE B 1 103 ? -10.156 -11.924 7.995 1.00 19.18 421 PHE D CA 1
ATOM 3959 C C . PHE B 1 103 ? -9.645 -12.151 9.414 1.00 27.07 421 PHE D C 1
ATOM 3960 O O . PHE B 1 103 ? -8.704 -11.483 9.843 1.00 25.16 421 PHE D O 1
ATOM 3977 N N . PHE B 1 104 ? -10.224 -13.105 10.151 1.00 18.93 422 PHE D N 1
ATOM 3978 C CA . PHE B 1 104 ? -9.672 -13.490 11.445 1.00 17.84 422 PHE D CA 1
ATOM 3979 C C . PHE B 1 104 ? -8.340 -14.204 11.238 1.00 19.79 422 PHE D C 1
ATOM 3980 O O . PHE B 1 104 ? -8.161 -14.938 10.268 1.00 19.48 422 PHE D O 1
ATOM 3997 N N . ARG B 1 105 ? -7.379 -13.921 12.119 1.00 19.45 423 ARG D N 1
ATOM 3998 C CA . ARG B 1 105 ? -6.078 -14.586 12.097 1.00 22.00 423 ARG D CA 1
ATOM 3999 C C . ARG B 1 105 ? -5.645 -14.780 13.541 1.00 26.54 423 ARG D C 1
ATOM 4000 O O . ARG B 1 105 ? -5.496 -13.798 14.275 1.00 28.41 423 ARG D O 1
ATOM 4021 N N . SER B 1 106 ? -5.443 -16.032 13.948 1.00 22.01 424 SER D N 1
ATOM 4022 C CA . SER B 1 106 ? -5.057 -16.318 15.323 1.00 26.61 424 SER D CA 1
ATOM 4023 C C . SER B 1 106 ? -3.565 -16.054 15.531 1.00 20.84 424 SER D C 1
ATOM 4024 O O . SER B 1 106 ? -2.725 -16.483 14.730 1.00 26.64 424 SER D O 1
ATOM 4032 N N . ALA B 1 107 ? -3.244 -15.338 16.609 1.00 27.84 425 ALA D N 1
ATOM 4033 C CA . ALA B 1 107 ? -1.851 -15.134 16.995 1.00 30.37 425 ALA D CA 1
ATOM 4034 C C . ALA B 1 107 ? -1.194 -16.403 17.519 1.00 26.83 425 ALA D C 1
ATOM 4035 O O . ALA B 1 107 ? 0.030 -16.417 17.682 1.00 27.01 425 ALA D O 1
ATOM 4042 N N . SER B 1 108 ? -1.968 -17.453 17.791 1.00 24.08 426 SER D N 1
ATOM 4043 C CA . SER B 1 108 ? -1.452 -18.714 18.323 1.00 26.33 426 SER D CA 1
ATOM 4044 C C . SER B 1 108 ? -1.018 -19.691 17.238 1.00 27.34 426 SER D C 1
ATOM 4045 O O . SER B 1 108 ? -0.352 -20.684 17.549 1.00 37.91 426 SER D O 1
ATOM 4053 N N . ALA B 1 109 ? -1.395 -19.447 15.990 1.00 23.30 427 ALA D N 1
ATOM 4054 C CA . ALA B 1 109 ? -1.180 -20.379 14.898 1.00 24.24 427 ALA D CA 1
ATOM 4055 C C . ALA B 1 109 ? -0.185 -19.778 13.921 1.00 32.62 427 ALA D C 1
ATOM 4056 O O . ALA B 1 109 ? -0.202 -18.570 13.660 1.00 30.98 427 ALA D O 1
ATOM 4063 N N . ARG B 1 110 ? 0.698 -20.621 13.404 1.00 25.28 428 ARG D N 1
ATOM 4064 C CA . ARG B 1 110 ? 1.725 -20.139 12.496 1.00 32.02 428 ARG D CA 1
ATOM 4065 C C . ARG B 1 110 ? 1.088 -19.420 11.310 1.00 31.98 428 ARG D C 1
ATOM 4066 O O . ARG B 1 110 ? 0.045 -19.830 10.798 1.00 27.14 428 ARG D O 1
ATOM 4087 N N . SER B 1 111 ? 1.703 -18.317 10.898 1.00 29.07 429 SER D N 1
ATOM 4088 C CA . SER B 1 111 ? 1.221 -17.571 9.742 1.00 20.86 429 SER D CA 1
ATOM 4089 C C . SER B 1 111 ? 1.442 -18.364 8.465 1.00 33.70 429 SER D C 1
ATOM 4090 O O . SER B 1 111 ? 2.565 -18.794 8.168 1.00 39.20 429 SER D O 1
ATOM 4098 N N . MET B 1 112 ? 0.372 -18.526 7.696 1.00 25.69 430 MET D N 1
ATOM 4099 C CA . MET B 1 112 ? 0.367 -19.315 6.483 1.00 23.35 430 MET D CA 1
ATOM 4100 C C . MET B 1 112 ? -0.388 -18.572 5.397 1.00 22.81 430 MET D C 1
ATOM 4101 O O . MET B 1 112 ? -1.276 -17.765 5.697 1.00 23.29 430 MET D O 1
ATOM 4115 N N . PRO B 1 113 ? -0.062 -18.818 4.133 1.00 30.82 431 PRO D N 1
ATOM 4116 C CA . PRO B 1 113 ? -0.870 -18.254 3.047 1.00 28.24 431 PRO D CA 1
ATOM 4117 C C . PRO B 1 113 ? -2.339 -18.568 3.270 1.00 24.55 431 PRO D C 1
ATOM 4118 O O . PRO B 1 113 ? -2.712 -19.700 3.571 1.00 27.90 431 PRO D O 1
ATOM 4129 N N . GLY B 1 114 ? -3.167 -17.540 3.150 1.00 21.61 432 GLY D N 1
ATOM 4130 C CA . GLY B 1 114 ? -4.593 -17.689 3.345 1.00 20.05 432 GLY D CA 1
ATOM 4131 C C . GLY B 1 114 ? -5.217 -16.339 3.560 1.00 20.53 432 GLY D C 1
ATOM 4132 O O . GLY B 1 114 ? -4.752 -15.560 4.400 1.00 21.91 432 GLY D O 1
ATOM 4136 N N . SER B 1 115 ? -6.323 -16.096 2.844 1.00 22.14 433 SER D N 1
ATOM 4137 C CA . SER B 1 115 ? -7.023 -14.820 2.828 1.00 29.70 433 SER D CA 1
ATOM 4138 C C . SER B 1 115 ? -7.946 -14.596 4.029 1.00 25.28 433 SER D C 1
ATOM 4139 O O . SER B 1 115 ? -8.409 -13.467 4.217 1.00 29.49 433 SER D O 1
ATOM 4147 N N . GLY B 1 116 ? -8.250 -15.624 4.824 1.00 18.84 434 GLY D N 1
ATOM 4148 C CA . GLY B 1 116 ? -9.121 -15.467 5.979 1.00 20.00 434 GLY D CA 1
ATOM 4149 C C . GLY B 1 116 ? -10.590 -15.549 5.638 1.00 17.58 434 GLY D C 1
ATOM 4150 O O . GLY B 1 116 ? -11.404 -14.834 6.231 1.00 16.29 434 GLY D O 1
ATOM 4154 N N . LEU B 1 117 ? -10.946 -16.373 4.662 1.00 16.06 435 LEU D N 1
ATOM 4155 C CA . LEU B 1 117 ? -12.314 -16.442 4.195 1.00 11.11 435 LEU D CA 1
ATOM 4156 C C . LEU B 1 117 ? -12.965 -17.792 4.431 1.00 15.71 435 LEU D C 1
ATOM 4157 O O . LEU B 1 117 ? -14.194 -17.866 4.414 1.00 12.91 435 LEU D O 1
ATOM 4173 N N . GLY B 1 118 ? -12.184 -18.849 4.678 1.00 17.62 436 GLY D N 1
ATOM 4174 C CA . GLY B 1 118 ? -12.737 -20.197 4.662 1.00 13.98 436 GLY D CA 1
ATOM 4175 C C . GLY B 1 118 ? -13.815 -20.430 5.710 1.00 14.08 436 GLY D C 1
ATOM 4176 O O . GLY B 1 118 ? -14.833 -21.075 5.439 1.00 15.09 436 GLY D O 1
ATOM 4180 N N . LEU B 1 119 ? -13.600 -19.945 6.920 1.00 12.14 437 LEU D N 1
ATOM 4181 C CA . LEU B 1 119 ? -14.529 -20.293 7.979 1.00 13.57 437 LEU D CA 1
ATOM 4182 C C . LEU B 1 119 ? -15.780 -19.415 7.910 1.00 13.54 437 LEU D C 1
ATOM 4183 O O . LEU B 1 119 ? -16.849 -19.849 8.291 1.00 10.26 437 LEU D O 1
ATOM 4199 N N . ALA B 1 120 ? -15.677 -18.178 7.415 1.00 10.38 438 ALA D N 1
ATOM 4200 C CA . ALA B 1 120 ? -16.889 -17.406 7.172 1.00 12.42 438 ALA D CA 1
ATOM 4201 C C . ALA B 1 120 ? -17.806 -18.155 6.197 1.00 12.95 438 ALA D C 1
ATOM 4202 O O . ALA B 1 120 ? -19.034 -18.151 6.342 1.00 13.86 438 ALA D O 1
ATOM 4209 N N . ILE B 1 121 ? -17.216 -18.798 5.185 1.00 10.97 439 ILE D N 1
ATOM 4210 C CA . ILE B 1 121 ? -17.974 -19.607 4.243 1.00 14.87 439 ILE D CA 1
ATOM 4211 C C . ILE B 1 121 ? -18.617 -20.785 4.968 1.00 15.30 439 ILE D C 1
ATOM 4212 O O . ILE B 1 121 ? -19.786 -21.110 4.744 1.00 13.53 439 ILE D O 1
ATOM 4228 N N . VAL B 1 122 ? -17.864 -21.447 5.840 1.00 11.09 440 VAL D N 1
ATOM 4229 C CA . VAL B 1 122 ? -18.411 -22.581 6.586 1.00 12.20 440 VAL D CA 1
ATOM 4230 C C . VAL B 1 122 ? -19.657 -22.157 7.357 1.00 18.13 440 VAL D C 1
ATOM 4231 O O . VAL B 1 122 ? -20.692 -22.832 7.315 1.00 11.72 440 VAL D O 1
ATOM 4244 N N . LYS B 1 123 ? -19.561 -21.050 8.102 1.00 13.19 441 LYS D N 1
ATOM 4245 C CA . LYS B 1 123 ? -20.698 -20.561 8.872 1.00 14.14 441 LYS D CA 1
ATOM 4246 C C . LYS B 1 123 ? -21.896 -20.275 7.970 1.00 10.81 441 LYS D C 1
ATOM 4247 O O . LYS B 1 123 ? -23.029 -20.669 8.289 1.00 13.55 441 LYS D O 1
ATOM 4266 N N . GLN B 1 124 ? -21.686 -19.622 6.826 1.00 13.35 442 GLN D N 1
ATOM 4267 C CA . GLN B 1 124 ? -22.820 -19.352 5.939 1.00 13.38 442 GLN D CA 1
ATOM 4268 C C . GLN B 1 124 ? -23.493 -20.651 5.505 1.00 13.42 442 GLN D C 1
ATOM 4269 O O . GLN B 1 124 ? -24.729 -20.784 5.556 1.00 13.08 442 GLN D O 1
ATOM 4283 N N . VAL B 1 125 ? -22.697 -21.613 5.052 1.00 11.99 443 VAL D N 1
ATOM 4284 C CA . VAL B 1 125 ? -23.248 -22.885 4.590 1.00 14.32 443 VAL D CA 1
ATOM 4285 C C . VAL B 1 125 ? -24.022 -23.565 5.706 1.00 11.37 443 VAL D C 1
ATOM 4286 O O . VAL B 1 125 ? -25.154 -24.029 5.511 1.00 11.51 443 VAL D O 1
ATOM 4299 N N . VAL B 1 126 ? -23.427 -23.649 6.895 1.00 10.63 444 VAL D N 1
ATOM 4300 C CA . VAL B 1 126 ? -24.075 -24.340 8.007 1.00 13.57 444 VAL D CA 1
ATOM 4301 C C . VAL B 1 126 ? -25.380 -23.666 8.374 1.00 16.63 444 VAL D C 1
ATOM 4302 O O . VAL B 1 126 ? -26.388 -24.333 8.573 1.00 12.21 444 VAL D O 1
ATOM 4315 N N . LEU B 1 127 ? -25.381 -22.337 8.484 1.00 12.02 445 LEU D N 1
ATOM 4316 C CA . LEU B 1 127 ? -26.622 -21.637 8.809 1.00 12.62 445 LEU D CA 1
ATOM 4317 C C . LEU B 1 127 ? -27.669 -21.822 7.718 1.00 18.11 445 LEU D C 1
ATOM 4318 O O . LEU B 1 127 ? -28.872 -21.912 8.012 1.00 14.09 445 LEU D O 1
ATOM 4334 N N . LYS B 1 128 ? -27.250 -21.829 6.457 1.00 12.36 446 LYS D N 1
ATOM 4335 C CA . LYS B 1 128 ? -28.201 -22.001 5.363 1.00 13.79 446 LYS D CA 1
ATOM 4336 C C . LYS B 1 128 ? -28.904 -23.343 5.471 1.00 15.75 446 LYS D C 1
ATOM 4337 O O . LYS B 1 128 ? -30.060 -23.482 5.030 1.00 18.25 446 LYS D O 1
ATOM 4356 N N . HIS B 1 129 ? -28.241 -24.327 6.094 1.00 15.09 447 HIS D N 1
ATOM 4357 C CA . HIS B 1 129 ? -28.775 -25.670 6.312 1.00 13.59 447 HIS D CA 1
ATOM 4358 C C . HIS B 1 129 ? -29.411 -25.866 7.684 1.00 16.63 447 HIS D C 1
ATOM 4359 O O . HIS B 1 129 ? -29.683 -27.013 8.072 1.00 19.35 447 HIS D O 1
ATOM 4373 N N . GLY B 1 130 ? -29.685 -24.784 8.411 1.00 12.96 448 GLY D N 1
ATOM 4374 C CA . GLY B 1 130 ? -30.299 -24.847 9.706 1.00 14.79 448 GLY D CA 1
ATOM 4375 C C . GLY B 1 130 ? -29.459 -25.435 10.789 1.00 18.76 448 GLY D C 1
ATOM 4376 O O . GLY B 1 130 ? -30.001 -25.854 11.808 1.00 22.02 448 GLY D O 1
ATOM 4380 N N . GLY B 1 131 ? -28.139 -25.453 10.617 1.00 12.00 449 GLY D N 1
ATOM 4381 C CA . GLY B 1 131 ? -27.262 -26.031 11.596 1.00 17.34 449 GLY D CA 1
ATOM 4382 C C . GLY B 1 131 ? -26.713 -24.996 12.561 1.00 17.01 449 GLY D C 1
ATOM 4383 O O . GLY B 1 131 ? -27.179 -23.853 12.654 1.00 17.07 449 GLY D O 1
ATOM 4387 N N . ALA B 1 132 ? -25.690 -25.427 13.287 1.00 12.02 450 ALA D N 1
ATOM 4388 C CA . ALA B 1 132 ? -25.060 -24.642 14.324 1.00 11.73 450 ALA D CA 1
ATOM 4389 C C . ALA B 1 132 ? -23.605 -25.063 14.374 1.00 12.35 450 ALA D C 1
ATOM 4390 O O . ALA B 1 132 ? -23.253 -26.182 13.996 1.00 15.57 450 ALA D O 1
ATOM 4397 N N . LEU B 1 133 ? -22.749 -24.145 14.800 1.00 12.00 451 LEU D N 1
ATOM 4398 C CA . LEU B 1 133 ? -21.340 -24.502 14.872 1.00 11.99 451 LEU D CA 1
ATOM 4399 C C . LEU B 1 133 ? -20.707 -23.843 16.078 1.00 15.68 451 LEU D C 1
ATOM 4400 O O . LEU B 1 133 ? -21.157 -22.789 16.562 1.00 17.64 451 LEU D O 1
ATOM 4416 N N . ARG B 1 134 ? -19.644 -24.502 16.539 1.00 17.08 452 ARG D N 1
ATOM 4417 C CA . ARG B 1 134 ? -18.956 -24.245 17.791 1.00 21.76 452 ARG D CA 1
ATOM 4418 C C . ARG B 1 134 ? -17.472 -24.466 17.540 1.00 20.29 452 ARG D C 1
ATOM 4419 O O . ARG B 1 134 ? -17.108 -25.320 16.729 1.00 17.56 452 ARG D O 1
ATOM 4440 N N . VAL B 1 135 ? -16.618 -23.741 18.276 1.00 14.47 453 VAL D N 1
ATOM 4441 C CA . VAL B 1 135 ? -15.181 -24.011 18.303 1.00 16.08 453 VAL D CA 1
ATOM 4442 C C . VAL B 1 135 ? -14.778 -24.266 19.753 1.00 16.86 453 VAL D C 1
ATOM 4443 O O . VAL B 1 135 ? -15.267 -23.587 20.665 1.00 18.36 453 VAL D O 1
ATOM 4456 N N . ASP B 1 136 ? -13.902 -25.264 19.968 1.00 15.85 454 ASP D N 1
ATOM 4457 C CA . ASP B 1 136 ? -13.407 -25.623 21.294 1.00 16.43 454 ASP D CA 1
ATOM 4458 C C . ASP B 1 136 ? -11.997 -26.191 21.130 1.00 15.65 454 ASP D C 1
ATOM 4459 O O . ASP B 1 136 ? -11.514 -26.349 20.007 1.00 13.01 454 ASP D O 1
ATOM 4468 N N . TYR B 1 137 ? -11.354 -26.531 22.246 1.00 13.48 455 TYR D N 1
ATOM 4469 C CA . TYR B 1 137 ? -10.142 -27.353 22.176 1.00 14.60 455 TYR D CA 1
ATOM 4470 C C . TYR B 1 137 ? -10.522 -28.791 21.854 1.00 18.00 455 TYR D C 1
ATOM 4471 O O . TYR B 1 137 ? -11.582 -29.268 22.256 1.00 19.06 455 TYR D O 1
ATOM 4489 N N . ALA B 1 138 ? -9.645 -29.490 21.122 1.00 16.27 456 ALA D N 1
ATOM 4490 C CA . ALA B 1 138 ? -9.835 -30.919 20.876 1.00 20.79 456 ALA D CA 1
ATOM 4491 C C . ALA B 1 138 ? -9.534 -31.759 22.116 1.00 18.87 456 ALA D C 1
ATOM 4492 O O . ALA B 1 138 ? -10.256 -32.716 22.419 1.00 19.40 456 ALA D O 1
ATOM 4499 N N . ASP B 1 139 ? -8.475 -31.437 22.836 1.00 17.52 457 ASP D N 1
ATOM 4500 C CA . ASP B 1 139 ? -8.182 -32.097 24.105 1.00 16.66 457 ASP D CA 1
ATOM 4501 C C . ASP B 1 139 ? -7.547 -31.079 25.029 1.00 17.41 457 ASP D C 1
ATOM 4502 O O . ASP B 1 139 ? -6.338 -30.830 24.954 1.00 18.39 457 ASP D O 1
ATOM 4511 N N . PRO B 1 140 ? -8.330 -30.470 25.916 1.00 17.65 458 PRO D N 1
ATOM 4512 C CA . PRO B 1 140 ? -7.768 -29.441 26.806 1.00 19.29 458 PRO D CA 1
ATOM 4513 C C . PRO B 1 140 ? -6.616 -29.934 27.677 1.00 20.72 458 PRO D C 1
ATOM 4514 O O . PRO B 1 140 ? -5.780 -29.118 28.095 1.00 24.15 458 PRO D O 1
ATOM 4525 N N . ALA B 1 141 ? -6.512 -31.237 27.924 1.00 15.84 459 ALA D N 1
ATOM 4526 C CA . ALA B 1 141 ? -5.506 -31.786 28.826 1.00 21.57 459 ALA D CA 1
ATOM 4527 C C . ALA B 1 141 ? -4.218 -32.135 28.112 1.00 22.44 459 ALA D C 1
ATOM 4528 O O . ALA B 1 141 ? -3.252 -32.533 28.772 1.00 22.74 459 ALA D O 1
ATOM 4535 N N . ALA B 1 142 ? -4.175 -31.971 26.795 1.00 18.12 460 ALA D N 1
ATOM 4536 C CA . ALA B 1 142 ? -3.003 -32.255 25.993 1.00 22.10 460 ALA D CA 1
ATOM 4537 C C . ALA B 1 142 ? -2.258 -30.965 25.665 1.00 13.92 460 ALA D C 1
ATOM 4538 O O . ALA B 1 142 ? -2.819 -29.868 25.654 1.00 16.63 460 ALA D O 1
ATOM 4545 N N . GLN B 1 143 ? -0.958 -31.113 25.415 1.00 22.29 461 GLN D N 1
ATOM 4546 C CA . GLN B 1 143 ? -0.152 -29.995 24.925 1.00 24.49 461 GLN D CA 1
ATOM 4547 C C . GLN B 1 143 ? 0.489 -30.426 23.613 1.00 32.43 461 GLN D C 1
ATOM 4548 O O . GLN B 1 143 ? 1.252 -31.408 23.601 1.00 30.66 461 GLN D O 1
ATOM 4562 N N . PRO B 1 144 ? 0.159 -29.796 22.462 1.00 25.56 462 PRO D N 1
ATOM 4563 C CA . PRO B 1 144 ? -0.861 -28.760 22.295 1.00 21.70 462 PRO D CA 1
ATOM 4564 C C . PRO B 1 144 ? -2.278 -29.360 22.356 1.00 15.26 462 PRO D C 1
ATOM 4565 O O . PRO B 1 144 ? -2.449 -30.569 22.151 1.00 18.66 462 PRO D O 1
ATOM 4576 N N . PRO B 1 145 ? -3.276 -28.522 22.655 1.00 15.95 463 PRO D N 1
ATOM 4577 C CA . PRO B 1 145 ? -4.646 -29.038 22.853 1.00 12.29 463 PRO D CA 1
ATOM 4578 C C . PRO B 1 145 ? -5.410 -29.284 21.570 1.00 14.68 463 PRO D C 1
ATOM 4579 O O . PRO B 1 145 ? -6.432 -30.005 21.596 1.00 14.79 463 PRO D O 1
ATOM 4590 N N . GLY B 1 146 ? -4.961 -28.725 20.448 1.00 14.34 464 GLY D N 1
ATOM 4591 C CA . GLY B 1 146 ? -5.650 -28.898 19.179 1.00 15.71 464 GLY D CA 1
ATOM 4592 C C . GLY B 1 146 ? -6.945 -28.110 19.120 1.00 12.41 464 GLY D C 1
ATOM 4593 O O . GLY B 1 146 ? -7.430 -27.615 20.142 1.00 14.52 464 GLY D O 1
ATOM 4597 N N . THR B 1 147 ? -7.499 -27.980 17.917 1.00 11.18 465 THR D N 1
ATOM 4598 C CA . THR B 1 147 ? -8.780 -27.323 17.686 1.00 13.54 465 THR D CA 1
ATOM 4599 C C . THR B 1 147 ? -9.842 -28.370 17.383 1.00 15.82 465 THR D C 1
ATOM 4600 O O . THR B 1 147 ? -9.585 -29.354 16.685 1.00 11.40 465 THR D O 1
ATOM 4611 N N . ALA B 1 148 ? -11.051 -28.162 17.913 1.00 14.57 466 ALA D N 1
ATOM 4612 C CA . ALA B 1 148 ? -12.209 -28.968 17.551 1.00 13.42 466 ALA D CA 1
ATOM 4613 C C . ALA B 1 148 ? -13.239 -28.022 16.965 1.00 13.32 466 ALA D C 1
ATOM 4614 O O . ALA B 1 148 ? -13.598 -27.024 17.605 1.00 15.92 466 ALA D O 1
ATOM 4621 N N . ILE B 1 149 ? -13.634 -28.276 15.718 1.00 12.74 467 ILE D N 1
ATOM 4622 C CA . ILE B 1 149 ? -14.747 -27.566 15.092 1.00 10.65 467 ILE D CA 1
ATOM 4623 C C . ILE B 1 149 ? -15.944 -28.499 15.149 1.00 12.63 467 ILE D C 1
ATOM 4624 O O . ILE B 1 149 ? -15.882 -29.639 14.655 1.00 12.33 467 ILE D O 1
ATOM 4640 N N . HIS B 1 150 ? -17.040 -28.026 15.764 1.00 9.43 468 HIS D N 1
ATOM 4641 C CA . HIS B 1 150 ? -18.253 -28.811 15.962 1.00 9.16 468 HIS D CA 1
ATOM 4642 C C . HIS B 1 150 ? -19.350 -28.245 15.071 1.00 11.65 468 HIS D C 1
ATOM 4643 O O . HIS B 1 150 ? -19.690 -27.053 15.166 1.00 12.76 468 HIS D O 1
ATOM 4657 N N . ILE B 1 151 ? -19.921 -29.088 14.232 1.00 10.86 469 ILE D N 1
ATOM 4658 C CA . ILE B 1 151 ? -20.987 -28.679 13.322 1.00 11.37 469 ILE D CA 1
ATOM 4659 C C . ILE B 1 151 ? -22.175 -29.584 13.569 1.00 11.76 469 ILE D C 1
ATOM 4660 O O . ILE B 1 151 ? -22.107 -30.790 13.318 1.00 12.50 469 ILE D O 1
ATOM 4676 N N . VAL B 1 152 ? -23.295 -28.983 13.950 1.00 11.89 470 VAL D N 1
ATOM 4677 C CA . VAL B 1 152 ? -24.555 -29.693 14.123 1.00 11.30 470 VAL D CA 1
ATOM 4678 C C . VAL B 1 152 ? -25.385 -29.514 12.852 1.00 12.19 470 VAL D C 1
ATOM 4679 O O . VAL B 1 152 ? -25.586 -28.390 12.385 1.00 13.52 470 VAL D O 1
ATOM 4692 N N . LEU B 1 153 ? -25.893 -30.623 12.302 1.00 11.27 471 LEU D N 1
ATOM 4693 C CA . LEU B 1 153 ? -26.659 -30.599 11.060 1.00 12.05 471 LEU D CA 1
ATOM 4694 C C . LEU B 1 153 ? -27.976 -31.342 11.255 1.00 11.68 471 LEU D C 1
ATOM 4695 O O . LEU B 1 153 ? -27.989 -32.493 11.705 1.00 13.98 471 LEU D O 1
ATOM 4711 N N . PRO B 1 154 ? -29.095 -30.719 10.954 1.00 13.92 472 PRO D N 1
ATOM 4712 C CA . PRO B 1 154 ? -30.342 -31.483 10.953 1.00 10.13 472 PRO D CA 1
ATOM 4713 C C . PRO B 1 154 ? -30.361 -32.517 9.843 1.00 10.82 472 PRO D C 1
ATOM 4714 O O . PRO B 1 154 ? -29.786 -32.331 8.767 1.00 14.82 472 PRO D O 1
ATOM 4725 N N . GLY B 1 155 ? -31.051 -33.624 10.102 1.00 10.21 473 GLY D N 1
ATOM 4726 C CA . GLY B 1 155 ? -31.181 -34.622 9.062 1.00 15.64 473 GLY D CA 1
ATOM 4727 C C . GLY B 1 155 ? -31.797 -35.898 9.589 1.00 17.44 473 GLY D C 1
ATOM 4728 O O . GLY B 1 155 ? -32.507 -35.891 10.593 1.00 16.61 473 GLY D O 1
ATOM 4732 N N . ARG B 1 156 ? -31.463 -36.998 8.922 1.00 15.81 474 ARG D N 1
ATOM 4733 C CA . ARG B 1 156 ? -32.047 -38.284 9.256 1.00 14.82 474 ARG D CA 1
ATOM 4734 C C . ARG B 1 156 ? -31.001 -39.376 9.131 1.00 16.33 474 ARG D C 1
ATOM 4735 O O . ARG B 1 156 ? -30.129 -39.309 8.257 1.00 15.75 474 ARG D O 1
ATOM 4756 N N . PRO B 1 157 ? -31.066 -40.394 9.974 1.00 18.57 475 PRO D N 1
ATOM 4757 C CA . PRO B 1 157 ? -30.154 -41.521 9.786 1.00 14.71 475 PRO D CA 1
ATOM 4758 C C . PRO B 1 157 ? -30.533 -42.331 8.558 1.00 21.53 475 PRO D C 1
ATOM 4759 O O . PRO B 1 157 ? -31.706 -42.428 8.160 1.00 20.03 475 PRO D O 1
ATOM 4770 N N . MET B 1 158 ? -29.509 -42.867 7.918 1.00 21.57 476 MET D N 1
ATOM 4771 C CA . MET B 1 158 ? -29.706 -43.641 6.698 1.00 21.22 476 MET D CA 1
ATOM 4772 C C . MET B 1 158 ? -29.534 -45.113 7.049 1.00 41.11 476 MET D C 1
ATOM 4773 O O . MET B 1 158 ? -28.747 -45.472 7.940 1.00 30.75 476 MET D O 1
ATOM 4788 N N . VAL C 1 5 ? -18.304 10.387 1.612 1.00 35.08 323 VAL A N 1
ATOM 4789 C CA . VAL C 1 5 ? -17.899 10.297 0.213 1.00 21.43 323 VAL A CA 1
ATOM 4790 C C . VAL C 1 5 ? -18.056 8.854 -0.289 1.00 22.16 323 VAL A C 1
ATOM 4791 O O . VAL C 1 5 ? -17.513 7.930 0.312 1.00 27.30 323 VAL A O 1
ATOM 4803 N N . HIS C 1 6 ? -18.785 8.653 -1.385 1.00 19.22 324 HIS A N 1
ATOM 4804 C CA . HIS C 1 6 ? -18.991 7.313 -1.944 1.00 12.90 324 HIS A CA 1
ATOM 4805 C C . HIS C 1 6 ? -18.716 7.324 -3.436 1.00 17.35 324 HIS A C 1
ATOM 4806 O O . HIS C 1 6 ? -19.535 6.910 -4.259 1.00 20.17 324 HIS A O 1
ATOM 4820 N N . GLU C 1 7 ? -17.568 7.803 -3.798 1.00 16.60 325 GLU A N 1
ATOM 4821 C CA . GLU C 1 7 ? -17.185 7.917 -5.190 1.00 14.87 325 GLU A CA 1
ATOM 4822 C C . GLU C 1 7 ? -16.340 6.718 -5.623 1.00 16.18 325 GLU A C 1
ATOM 4823 O O . GLU C 1 7 ? -15.614 6.131 -4.819 1.00 14.29 325 GLU A O 1
ATOM 4835 N N . PRO C 1 8 ? -16.377 6.348 -6.898 1.00 16.23 326 PRO A N 1
ATOM 4836 C CA . PRO C 1 8 ? -15.505 5.271 -7.373 1.00 14.85 326 PRO A CA 1
ATOM 4837 C C . PRO C 1 8 ? -14.047 5.720 -7.397 1.00 14.94 326 PRO A C 1
ATOM 4838 O O . PRO C 1 8 ? -13.727 6.803 -7.888 1.00 19.85 326 PRO A O 1
ATOM 4849 N N . VAL C 1 9 ? -13.168 4.898 -6.825 1.00 12.23 327 VAL A N 1
ATOM 4850 C CA . VAL C 1 9 ? -11.745 5.201 -6.750 1.00 10.36 327 VAL A CA 1
ATOM 4851 C C . VAL C 1 9 ? -10.990 4.074 -7.439 1.00 15.39 327 VAL A C 1
ATOM 4852 O O . VAL C 1 9 ? -11.138 2.894 -7.075 1.00 14.62 327 VAL A O 1
ATOM 4865 N N . ASP C 1 10 ? -10.201 4.443 -8.445 1.00 14.48 328 ASP A N 1
ATOM 4866 C CA . ASP C 1 10 ? -9.366 3.506 -9.188 1.00 11.64 328 ASP A CA 1
ATOM 4867 C C . ASP C 1 10 ? -8.062 3.328 -8.427 1.00 12.82 328 ASP A C 1
ATOM 4868 O O . ASP C 1 10 ? -7.229 4.253 -8.374 1.00 12.21 328 ASP A O 1
ATOM 4877 N N . MET C 1 11 ? -7.877 2.144 -7.809 1.00 12.36 329 MET A N 1
ATOM 4878 C CA . MET C 1 11 ? -6.686 1.910 -7.000 1.00 10.26 329 MET A CA 1
ATOM 4879 C C . MET C 1 11 ? -5.401 1.931 -7.821 1.00 12.67 329 MET A C 1
ATOM 4880 O O . MET C 1 11 ? -4.350 2.283 -7.284 1.00 15.25 329 MET A O 1
ATOM 4894 N N . THR C 1 12 ? -5.447 1.590 -9.113 1.00 12.56 330 THR A N 1
ATOM 4895 C CA . THR C 1 12 ? -4.236 1.703 -9.925 1.00 14.80 330 THR A CA 1
ATOM 4896 C C . THR C 1 12 ? -3.723 3.134 -9.931 1.00 13.11 330 THR A C 1
ATOM 4897 O O . THR C 1 12 ? -2.511 3.374 -9.804 1.00 15.24 330 THR A O 1
ATOM 4908 N N . GLU C 1 13 ? -4.634 4.085 -10.130 1.00 14.54 331 GLU A N 1
ATOM 4909 C CA . GLU C 1 13 ? -4.291 5.508 -10.119 1.00 13.53 331 GLU A CA 1
ATOM 4910 C C . GLU C 1 13 ? -3.782 5.963 -8.752 1.00 14.93 331 GLU A C 1
ATOM 4911 O O . GLU C 1 13 ? -2.784 6.703 -8.675 1.00 15.71 331 GLU A O 1
ATOM 4923 N N . VAL C 1 14 ? -4.440 5.525 -7.666 1.00 13.08 332 VAL A N 1
ATOM 4924 C CA . VAL C 1 14 ? -3.981 5.853 -6.322 1.00 11.96 332 VAL A CA 1
ATOM 4925 C C . VAL C 1 14 ? -2.564 5.359 -6.126 1.00 10.95 332 VAL A C 1
ATOM 4926 O O . VAL C 1 14 ? -1.719 6.072 -5.588 1.00 14.91 332 VAL A O 1
ATOM 4939 N N . ILE C 1 15 ? -2.303 4.098 -6.509 1.00 11.25 333 ILE A N 1
ATOM 4940 C CA . ILE C 1 15 ? -0.989 3.516 -6.267 1.00 12.81 333 ILE A CA 1
ATOM 4941 C C . ILE C 1 15 ? 0.051 4.224 -7.117 1.00 13.42 333 ILE A C 1
ATOM 4942 O O . ILE C 1 15 ? 1.123 4.568 -6.631 1.00 14.52 333 ILE A O 1
ATOM 4958 N N . ASP C 1 16 ? -0.269 4.500 -8.382 1.00 11.91 334 ASP A N 1
ATOM 4959 C CA . ASP C 1 16 ? 0.704 5.167 -9.246 1.00 13.82 334 ASP A CA 1
ATOM 4960 C C . ASP C 1 16 ? 1.062 6.562 -8.737 1.00 13.48 334 ASP A C 1
ATOM 4961 O O . ASP C 1 16 ? 2.240 6.949 -8.761 1.00 15.62 334 ASP A O 1
ATOM 4970 N N . ARG C 1 17 ? 0.067 7.339 -8.292 1.00 13.38 335 ARG A N 1
ATOM 4971 C CA . ARG C 1 17 ? 0.362 8.660 -7.724 1.00 16.63 335 ARG A CA 1
ATOM 4972 C C . ARG C 1 17 ? 1.245 8.535 -6.492 1.00 18.05 335 ARG A C 1
ATOM 4973 O O . ARG C 1 17 ? 2.143 9.356 -6.259 1.00 17.78 335 ARG A O 1
ATOM 4994 N N . SER C 1 18 ? 0.963 7.551 -5.650 1.00 15.09 336 SER A N 1
ATOM 4995 C CA . SER C 1 18 ? 1.713 7.404 -4.412 1.00 14.18 336 SER A CA 1
ATOM 4996 C C . SER C 1 18 ? 3.156 7.018 -4.702 1.00 16.38 336 SER A C 1
ATOM 4997 O O . SER C 1 18 ? 4.077 7.518 -4.049 1.00 17.85 336 SER A O 1
ATOM 5005 N N . LEU C 1 19 ? 3.365 6.120 -5.673 1.00 14.65 337 LEU A N 1
ATOM 5006 C CA . LEU C 1 19 ? 4.713 5.699 -6.023 1.00 10.82 337 LEU A CA 1
ATOM 5007 C C . LEU C 1 19 ? 5.513 6.858 -6.579 1.00 15.63 337 LEU A C 1
ATOM 5008 O O . LEU C 1 19 ? 6.707 6.972 -6.309 1.00 18.76 337 LEU A O 1
ATOM 5024 N N . GLU C 1 20 ? 4.871 7.712 -7.383 1.00 13.99 338 GLU A N 1
ATOM 5025 C CA . GLU C 1 20 ? 5.572 8.868 -7.927 1.00 19.11 338 GLU A CA 1
ATOM 5026 C C . GLU C 1 20 ? 6.128 9.726 -6.802 1.00 23.63 338 GLU A C 1
ATOM 5027 O O . GLU C 1 20 ? 7.251 10.227 -6.892 1.00 21.91 338 GLU A O 1
ATOM 5039 N N . ARG C 1 21 ? 5.360 9.894 -5.726 1.00 21.19 339 ARG A N 1
ATOM 5040 C CA . ARG C 1 21 ? 5.824 10.681 -4.587 1.00 18.74 339 ARG A CA 1
ATOM 5041 C C . ARG C 1 21 ? 6.997 10.023 -3.862 1.00 31.39 339 ARG A C 1
ATOM 5042 O O . ARG C 1 21 ? 7.968 10.704 -3.515 1.00 24.75 339 ARG A O 1
ATOM 5063 N N . VAL C 1 22 ? 6.935 8.715 -3.599 1.00 18.97 340 VAL A N 1
ATOM 5064 C CA . VAL C 1 22 ? 8.004 8.087 -2.829 1.00 19.17 340 VAL A CA 1
ATOM 5065 C C . VAL C 1 22 ? 9.261 7.911 -3.663 1.00 21.62 340 VAL A C 1
ATOM 5066 O O . VAL C 1 22 ? 10.372 7.947 -3.134 1.00 26.38 340 VAL A O 1
ATOM 5079 N N . ARG C 1 23 ? 9.133 7.652 -4.953 1.00 19.63 341 ARG A N 1
ATOM 5080 C CA . ARG C 1 23 ? 10.378 7.381 -5.646 1.00 23.82 341 ARG A CA 1
ATOM 5081 C C . ARG C 1 23 ? 11.208 8.641 -5.842 1.00 35.53 341 ARG A C 1
ATOM 5082 O O . ARG C 1 23 ? 12.406 8.524 -6.115 1.00 31.73 341 ARG A O 1
ATOM 5103 N N . ARG C 1 24 ? 10.626 9.831 -5.657 1.00 27.58 342 ARG A N 1
ATOM 5104 C CA . ARG C 1 24 ? 11.426 11.049 -5.758 1.00 32.58 342 ARG A CA 1
ATOM 5105 C C . ARG C 1 24 ? 12.492 11.081 -4.675 1.00 44.29 342 ARG A C 1
ATOM 5106 O O . ARG C 1 24 ? 13.621 11.522 -4.912 1.00 37.09 342 ARG A O 1
ATOM 5127 N N . ARG C 1 25 ? 12.148 10.604 -3.485 1.00 38.86 343 ARG A N 1
ATOM 5128 C CA . ARG C 1 25 ? 13.020 10.674 -2.326 1.00 35.06 343 ARG A CA 1
ATOM 5129 C C . ARG C 1 25 ? 13.955 9.480 -2.200 1.00 53.57 343 ARG A C 1
ATOM 5130 O O . ARG C 1 25 ? 14.934 9.553 -1.452 1.00 34.87 343 ARG A O 1
ATOM 5151 N N . ARG C 1 26 ? 13.682 8.380 -2.903 1.00 40.46 344 ARG A N 1
ATOM 5152 C CA . ARG C 1 26 ? 14.516 7.192 -2.833 1.00 20.36 344 ARG A CA 1
ATOM 5153 C C . ARG C 1 26 ? 14.619 6.621 -4.242 1.00 26.08 344 ARG A C 1
ATOM 5154 O O . ARG C 1 26 ? 14.022 5.602 -4.576 1.00 22.13 344 ARG A O 1
ATOM 5175 N N . SER C 1 27 ? 15.414 7.279 -5.085 1.00 23.16 345 SER A N 1
ATOM 5176 C CA . SER C 1 27 ? 15.557 6.823 -6.457 1.00 21.75 345 SER A CA 1
ATOM 5177 C C . SER C 1 27 ? 16.333 5.523 -6.556 1.00 17.88 345 SER A C 1
ATOM 5178 O O . SER C 1 27 ? 16.368 4.925 -7.639 1.00 27.43 345 SER A O 1
ATOM 5186 N N . ASP C 1 28 ? 16.912 5.045 -5.443 1.00 16.33 346 ASP A N 1
ATOM 5187 C CA . ASP C 1 28 ? 17.703 3.826 -5.458 1.00 16.87 346 ASP A CA 1
ATOM 5188 C C . ASP C 1 28 ? 16.853 2.578 -5.335 1.00 14.65 346 ASP A C 1
ATOM 5189 O O . ASP C 1 28 ? 17.339 1.475 -5.593 1.00 17.35 346 ASP A O 1
ATOM 5198 N N . ILE C 1 29 ? 15.628 2.719 -4.900 1.00 16.40 347 ILE A N 1
ATOM 5199 C CA . ILE C 1 29 ? 14.810 1.566 -4.546 1.00 17.06 347 ILE A CA 1
ATOM 5200 C C . ILE C 1 29 ? 14.247 0.959 -5.821 1.00 13.97 347 ILE A C 1
ATOM 5201 O O . ILE C 1 29 ? 13.882 1.670 -6.763 1.00 17.80 347 ILE A O 1
ATOM 5217 N N . GLU C 1 30 ? 14.237 -0.360 -5.855 1.00 14.83 348 GLU A N 1
ATOM 5218 C CA . GLU C 1 30 ? 13.648 -1.144 -6.923 1.00 17.18 348 GLU A CA 1
ATOM 5219 C C . GLU C 1 30 ? 12.215 -1.483 -6.525 1.00 16.33 348 GLU A C 1
ATOM 5220 O O . GLU C 1 30 ? 11.993 -2.274 -5.607 1.00 18.57 348 GLU A O 1
ATOM 5232 N N . PHE C 1 31 ? 11.252 -0.868 -7.195 1.00 17.60 349 PHE A N 1
ATOM 5233 C CA . PHE C 1 31 ? 9.843 -1.129 -6.943 1.00 16.82 349 PHE A CA 1
ATOM 5234 C C . PHE C 1 31 ? 9.322 -2.196 -7.891 1.00 17.50 349 PHE A C 1
ATOM 5235 O O . PHE C 1 31 ? 9.442 -2.063 -9.114 1.00 18.21 349 PHE A O 1
ATOM 5252 N N . GLU C 1 32 ? 8.715 -3.240 -7.322 1.00 12.33 350 GLU A N 1
ATOM 5253 C CA . GLU C 1 32 ? 8.110 -4.324 -8.087 1.00 12.30 350 GLU A CA 1
ATOM 5254 C C . GLU C 1 32 ? 6.606 -4.229 -7.882 1.00 12.60 350 GLU A C 1
ATOM 5255 O O . GLU C 1 32 ? 6.133 -4.329 -6.748 1.00 18.18 350 GLU A O 1
ATOM 5267 N N . VAL C 1 33 ? 5.858 -4.025 -8.963 1.00 12.17 351 VAL A N 1
ATOM 5268 C CA . VAL C 1 33 ? 4.451 -3.663 -8.855 1.00 13.36 351 VAL A CA 1
ATOM 5269 C C . VAL C 1 33 ? 3.629 -4.625 -9.707 1.00 15.07 351 VAL A C 1
ATOM 5270 O O . VAL C 1 33 ? 3.835 -4.706 -10.920 1.00 16.35 351 VAL A O 1
ATOM 5283 N N . THR C 1 34 ? 2.664 -5.307 -9.076 1.00 13.49 352 THR A N 1
ATOM 5284 C CA . THR C 1 34 ? 1.725 -6.207 -9.762 1.00 10.36 352 THR A CA 1
ATOM 5285 C C . THR C 1 34 ? 0.339 -5.922 -9.188 1.00 10.51 352 THR A C 1
ATOM 5286 O O . THR C 1 34 ? -0.008 -6.472 -8.139 1.00 13.97 352 THR A O 1
ATOM 5297 N N . VAL C 1 35 ? -0.425 -5.055 -9.850 1.00 14.68 353 VAL A N 1
ATOM 5298 C CA . VAL C 1 35 ? -1.656 -4.480 -9.307 1.00 13.50 353 VAL A CA 1
ATOM 5299 C C . VAL C 1 35 ? -2.824 -4.816 -10.228 1.00 9.36 353 VAL A C 1
ATOM 5300 O O . VAL C 1 35 ? -2.882 -4.340 -11.359 1.00 13.75 353 VAL A O 1
ATOM 5313 N N . THR C 1 36 ? -3.765 -5.599 -9.727 1.00 12.60 354 THR A N 1
ATOM 5314 C CA . THR C 1 36 ? -4.942 -5.915 -10.515 1.00 11.61 354 THR A CA 1
ATOM 5315 C C . THR C 1 36 ? -5.892 -4.722 -10.507 1.00 12.78 354 THR A C 1
ATOM 5316 O O . THR C 1 36 ? -5.974 -4.028 -9.501 1.00 13.66 354 THR A O 1
ATOM 5327 N N . PRO C 1 37 ? -6.585 -4.450 -11.617 1.00 10.97 355 PRO A N 1
ATOM 5328 C CA . PRO C 1 37 ? -7.579 -3.367 -11.608 1.00 12.81 355 PRO A CA 1
ATOM 5329 C C . PRO C 1 37 ? -8.634 -3.584 -10.533 1.00 14.34 355 PRO A C 1
ATOM 5330 O O . PRO C 1 37 ? -9.282 -4.636 -10.458 1.00 13.06 355 PRO A O 1
ATOM 5341 N N . TRP C 1 38 ? -8.799 -2.571 -9.688 1.00 12.12 356 TRP A N 1
ATOM 5342 C CA . TRP C 1 38 ? -9.681 -2.659 -8.541 1.00 10.61 356 TRP A CA 1
ATOM 5343 C C . TRP C 1 38 ? -10.271 -1.285 -8.258 1.00 12.18 356 TRP A C 1
ATOM 5344 O O . TRP C 1 38 ? -9.532 -0.303 -8.167 1.00 12.94 356 TRP A O 1
ATOM 5365 N N . GLN C 1 39 ? -11.583 -1.230 -8.130 1.00 9.95 357 GLN A N 1
ATOM 5366 C CA . GLN C 1 39 ? -12.319 -0.016 -7.775 1.00 9.03 357 GLN A CA 1
ATOM 5367 C C . GLN C 1 39 ? -12.841 -0.134 -6.353 1.00 9.70 357 GLN A C 1
ATOM 5368 O O . GLN C 1 39 ? -13.564 -1.088 -6.026 1.00 12.22 357 GLN A O 1
ATOM 5382 N N . VAL C 1 40 ? -12.574 0.891 -5.554 1.00 9.84 358 VAL A N 1
ATOM 5383 C CA . VAL C 1 40 ? -13.042 1.007 -4.175 1.00 9.08 358 VAL A CA 1
ATOM 5384 C C . VAL C 1 40 ? -14.012 2.166 -4.149 1.00 7.37 358 VAL A C 1
ATOM 5385 O O . VAL C 1 40 ? -13.740 3.209 -4.755 1.00 14.38 358 VAL A O 1
ATOM 5398 N N . ILE C 1 41 ? -15.134 1.987 -3.484 1.00 8.34 359 ILE A N 1
ATOM 5399 C CA . ILE C 1 41 ? -16.072 3.079 -3.235 1.00 12.66 359 ILE A CA 1
ATOM 5400 C C . ILE C 1 41 ? -15.625 3.870 -2.016 1.00 13.06 359 ILE A C 1
ATOM 5401 O O . ILE C 1 41 ? -15.581 3.346 -0.895 1.00 13.65 359 ILE A O 1
ATOM 5417 N N . GLY C 1 42 ? -15.345 5.156 -2.208 1.00 13.10 360 GLY A N 1
ATOM 5418 C CA . GLY C 1 42 ? -14.994 5.960 -1.061 1.00 15.75 360 GLY A CA 1
ATOM 5419 C C . GLY C 1 42 ? -14.315 7.273 -1.387 1.00 13.88 360 GLY A C 1
ATOM 5420 O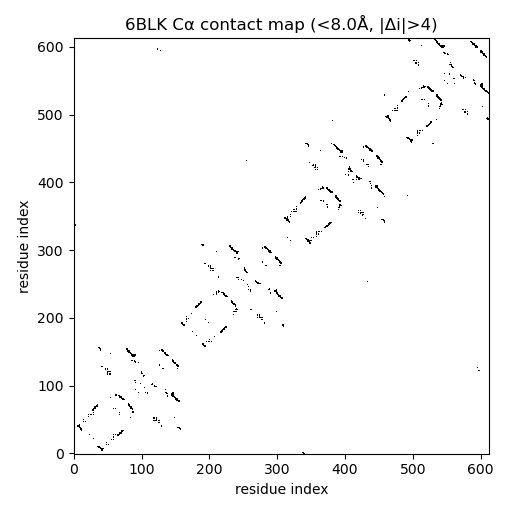 O . GLY C 1 42 ? -14.758 8.011 -2.270 1.00 15.59 360 GLY A O 1
ATOM 5424 N N . ASP C 1 43 ? -13.210 7.544 -0.698 1.00 15.66 361 ASP A N 1
ATOM 5425 C CA . ASP C 1 43 ? -12.591 8.859 -0.649 1.00 14.98 361 ASP A CA 1
ATOM 5426 C C . ASP C 1 43 ? -11.184 8.725 -1.206 1.00 13.94 361 ASP A C 1
ATOM 5427 O O . ASP C 1 43 ? -10.297 8.194 -0.527 1.00 13.83 361 ASP A O 1
ATOM 5436 N N . SER C 1 44 ? -10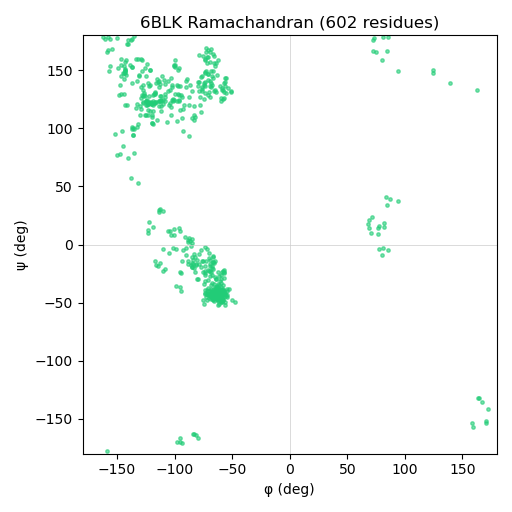.987 9.201 -2.442 1.00 17.25 362 SER A N 1
ATOM 5437 C CA . SER C 1 44 ? -9.691 9.071 -3.112 1.00 18.52 362 SER A CA 1
ATOM 5438 C C . SER C 1 44 ? -8.577 9.761 -2.342 1.00 15.59 362 SER A C 1
ATOM 5439 O O . SER C 1 44 ? -7.439 9.280 -2.356 1.00 14.11 362 SER A O 1
ATOM 5447 N N . SER C 1 45 ? -8.876 10.870 -1.656 1.00 15.44 363 SER A N 1
ATOM 5448 C CA . SER C 1 45 ? -7.838 11.570 -0.913 1.00 16.22 363 SER A CA 1
ATOM 5449 C C . SER C 1 45 ? -7.350 10.724 0.259 1.00 17.56 363 SER A C 1
ATOM 5450 O O . SER C 1 45 ? -6.144 10.584 0.489 1.00 17.02 363 SER A O 1
ATOM 5458 N N . GLY C 1 46 ? -8.277 10.137 1.002 1.00 15.11 364 GLY A N 1
ATOM 5459 C CA . GLY C 1 46 ? -7.890 9.318 2.135 1.00 15.81 364 GLY A CA 1
ATOM 5460 C C . GLY C 1 46 ? -7.173 8.044 1.723 1.00 13.65 364 GLY A C 1
ATOM 5461 O O . GLY C 1 46 ? -6.178 7.650 2.345 1.00 12.90 364 GLY A O 1
ATOM 5465 N N . LEU C 1 47 ? -7.667 7.379 0.679 1.00 13.11 365 LEU A N 1
ATOM 5466 C CA . LEU C 1 47 ? -6.989 6.188 0.185 1.00 9.27 365 LEU A CA 1
ATOM 5467 C C . LEU C 1 47 ? -5.583 6.520 -0.283 1.00 12.30 365 LEU A C 1
ATOM 5468 O O . LEU C 1 47 ? -4.648 5.736 -0.077 1.00 12.63 365 LEU A O 1
ATOM 5484 N N . GLY C 1 48 ? -5.407 7.664 -0.944 1.00 12.14 366 GLY A N 1
ATOM 5485 C CA . GLY C 1 48 ? -4.065 8.053 -1.355 1.00 14.65 366 GLY A CA 1
ATOM 5486 C C . GLY C 1 48 ? -3.159 8.302 -0.177 1.00 12.74 366 GLY A C 1
ATOM 5487 O O . GLY C 1 48 ? -1.985 7.912 -0.190 1.00 12.20 366 GLY A O 1
ATOM 5491 N N . ARG C 1 49 ? -3.695 8.936 0.872 1.00 14.54 367 ARG A N 1
ATOM 5492 C CA . ARG C 1 49 ? -2.926 9.159 2.093 1.00 13.36 367 ARG A CA 1
ATOM 5493 C C . ARG C 1 49 ? -2.530 7.843 2.729 1.00 11.20 367 ARG A C 1
ATOM 5494 O O . ARG C 1 49 ? -1.378 7.690 3.168 1.00 13.72 367 ARG A O 1
ATOM 5515 N N . ALA C 1 50 ? -3.444 6.858 2.734 1.00 14.01 368 ALA A N 1
ATOM 5516 C CA . ALA C 1 50 ? -3.168 5.572 3.367 1.00 14.34 368 ALA A CA 1
ATOM 5517 C C . ALA C 1 50 ? -2.076 4.849 2.596 1.00 12.32 368 ALA A C 1
ATOM 5518 O O . ALA C 1 50 ? -1.091 4.387 3.177 1.00 15.16 368 ALA A O 1
ATOM 5525 N N . VAL C 1 51 ? -2.186 4.829 1.275 1.00 11.56 369 VAL A N 1
ATOM 5526 C CA . VAL C 1 51 ? -1.208 4.108 0.480 1.00 8.87 369 VAL A CA 1
ATOM 5527 C C . VAL C 1 51 ? 0.148 4.803 0.558 1.00 12.25 369 VAL A C 1
ATOM 5528 O O . VAL C 1 51 ? 1.165 4.146 0.777 1.00 12.95 369 VAL A O 1
ATOM 5541 N N . LEU C 1 52 ? 0.181 6.142 0.419 1.00 9.44 370 LEU A N 1
ATOM 5542 C CA . LEU C 1 52 ? 1.442 6.881 0.495 1.00 11.80 370 LEU A CA 1
ATOM 5543 C C . LEU C 1 52 ? 2.116 6.697 1.851 1.00 12.67 370 LEU A C 1
ATOM 5544 O O . LEU C 1 52 ? 3.346 6.552 1.924 1.00 12.83 370 LEU A O 1
ATOM 5560 N N . ASN C 1 53 ? 1.349 6.713 2.935 1.00 11.17 371 ASN A N 1
ATOM 5561 C CA . ASN C 1 53 ? 1.949 6.541 4.255 1.00 11.77 371 ASN A CA 1
ATOM 5562 C C . ASN C 1 53 ? 2.592 5.171 4.397 1.00 12.33 371 ASN A C 1
ATOM 5563 O O . ASN C 1 53 ? 3.659 5.033 5.019 1.00 10.89 371 ASN A O 1
ATOM 5574 N N . VAL C 1 54 ? 1.988 4.152 3.792 1.00 10.14 372 VAL A N 1
ATOM 5575 C CA . VAL C 1 54 ? 2.561 2.81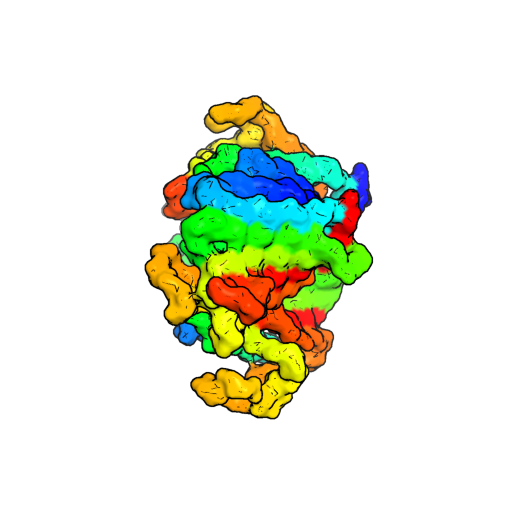5 3.875 1.00 10.61 372 VAL A CA 1
ATOM 5576 C C . VAL C 1 54 ? 3.815 2.729 3.014 1.00 13.58 372 VAL A C 1
ATOM 5577 O O . VAL C 1 54 ? 4.828 2.161 3.431 1.00 12.80 372 VAL A O 1
ATOM 5590 N N . LEU C 1 55 ? 3.750 3.263 1.789 1.00 11.24 373 LEU A N 1
ATOM 5591 C CA . LEU C 1 55 ? 4.914 3.280 0.919 1.00 13.02 373 LEU A CA 1
ATOM 5592 C C . LEU C 1 55 ? 6.043 4.131 1.499 1.00 13.93 373 LEU A C 1
ATOM 5593 O O . LEU C 1 55 ? 7.224 3.779 1.361 1.00 15.58 373 LEU A O 1
ATOM 5609 N N . ASP C 1 56 ? 5.707 5.279 2.111 1.00 12.71 374 ASP A N 1
ATOM 5610 C CA . ASP C 1 56 ? 6.727 6.094 2.776 1.00 15.51 374 ASP A CA 1
ATOM 5611 C C . ASP C 1 56 ? 7.503 5.276 3.802 1.00 17.81 374 ASP A C 1
ATOM 5612 O O . ASP C 1 56 ? 8.736 5.363 3.871 1.00 14.92 374 ASP A O 1
ATOM 5621 N N . ASN C 1 57 ? 6.799 4.490 4.622 1.00 12.06 375 ASN A N 1
ATOM 5622 C CA . ASN C 1 57 ? 7.471 3.646 5.597 1.00 8.64 375 ASN A CA 1
ATOM 5623 C C . ASN C 1 57 ? 8.359 2.613 4.922 1.00 13.00 375 ASN A C 1
ATOM 5624 O O . ASN C 1 57 ? 9.507 2.384 5.330 1.00 14.49 375 ASN A O 1
ATOM 5635 N N . ALA C 1 58 ? 7.823 1.930 3.911 1.00 11.01 376 ALA A N 1
ATOM 5636 C CA . ALA C 1 58 ? 8.598 0.911 3.216 1.00 9.60 376 ALA A CA 1
ATOM 5637 C C . ALA C 1 58 ? 9.865 1.502 2.634 1.00 10.88 376 ALA A C 1
ATOM 5638 O O . ALA C 1 58 ? 10.933 0.871 2.695 1.00 15.36 376 ALA A O 1
ATOM 5645 N N . ALA C 1 59 ? 9.790 2.726 2.123 1.00 12.04 377 ALA A N 1
ATOM 5646 C CA . ALA C 1 59 ? 10.976 3.366 1.566 1.00 12.90 377 ALA A CA 1
ATOM 5647 C C . ALA C 1 59 ? 11.939 3.769 2.672 1.00 16.85 377 ALA A C 1
ATOM 5648 O O . ALA C 1 59 ? 13.143 3.487 2.598 1.00 14.48 377 ALA A O 1
ATOM 5655 N N . LYS C 1 60 ? 11.417 4.410 3.719 1.00 14.92 378 LYS A N 1
ATOM 5656 C CA . LYS C 1 60 ? 12.254 4.870 4.815 1.00 14.62 378 LYS A CA 1
ATOM 5657 C C . LYS C 1 60 ? 13.079 3.732 5.409 1.00 14.71 378 LYS A C 1
ATOM 5658 O O . LYS C 1 60 ? 14.282 3.902 5.687 1.00 12.87 378 LYS A O 1
ATOM 5677 N N . TRP C 1 61 ? 12.456 2.582 5.628 1.00 14.43 379 TRP A N 1
ATOM 5678 C CA . TRP C 1 61 ? 13.123 1.435 6.225 1.00 11.80 379 TRP A CA 1
ATOM 5679 C C . TRP C 1 61 ? 13.797 0.536 5.191 1.00 18.28 379 TRP A C 1
ATOM 5680 O O . TRP C 1 61 ? 14.416 -0.456 5.576 1.00 16.36 379 TRP A O 1
ATOM 5701 N N . SER C 1 62 ? 13.788 0.896 3.908 1.00 12.77 380 SER A N 1
ATOM 5702 C CA . SER C 1 62 ? 14.528 0.116 2.913 1.00 9.72 380 SER A CA 1
ATOM 5703 C C . SER C 1 62 ? 16.030 0.342 3.040 1.00 11.57 380 SER A C 1
ATOM 5704 O O . SER C 1 62 ? 16.472 1.486 3.093 1.00 14.99 380 SER A O 1
ATOM 5712 N N . PRO C 1 63 ? 16.834 -0.710 2.959 1.00 14.53 381 PRO A N 1
ATOM 5713 C CA . PRO C 1 63 ? 18.290 -0.519 2.854 1.00 14.55 381 PRO A CA 1
ATOM 5714 C C . PRO C 1 63 ? 18.649 0.076 1.509 1.00 17.37 381 PRO A C 1
ATOM 5715 O O . PRO C 1 63 ? 17.832 0.101 0.585 1.00 13.01 381 PRO A O 1
ATOM 5726 N N . PRO C 1 64 ? 19.865 0.576 1.347 1.00 15.12 382 PRO A N 1
ATOM 5727 C CA . PRO C 1 64 ? 20.227 1.176 0.056 1.00 16.13 382 PRO A CA 1
ATOM 5728 C C . PRO C 1 64 ? 20.086 0.157 -1.063 1.00 13.88 382 PRO A C 1
ATOM 5729 O O . PRO C 1 64 ? 20.528 -0.986 -0.934 1.00 19.40 382 PRO A O 1
ATOM 5740 N N . GLY C 1 65 ? 19.474 0.583 -2.168 1.00 13.58 383 GLY A N 1
ATOM 5741 C CA . GLY C 1 65 ? 19.214 -0.302 -3.287 1.00 17.21 383 GLY A CA 1
ATOM 5742 C C . GLY C 1 65 ? 18.187 -1.376 -3.014 1.00 19.87 383 GLY A C 1
ATOM 5743 O O . GLY C 1 65 ? 18.101 -2.339 -3.781 1.00 17.71 383 GLY A O 1
ATOM 5747 N N . GLY C 1 66 ? 17.413 -1.256 -1.934 1.00 13.01 384 GLY A N 1
ATOM 5748 C CA . GLY C 1 66 ? 16.486 -2.300 -1.583 1.00 16.97 384 GLY A CA 1
ATOM 5749 C C . GLY C 1 66 ? 15.285 -2.368 -2.512 1.00 15.99 384 GLY A C 1
ATOM 5750 O O . GLY C 1 66 ? 15.003 -1.465 -3.288 1.00 17.21 384 GLY A O 1
ATOM 5754 N N . ARG C 1 67 ? 14.574 -3.488 -2.409 1.00 13.47 385 ARG A N 1
ATOM 5755 C CA . ARG C 1 67 ? 13.389 -3.767 -3.211 1.00 16.95 385 ARG A CA 1
ATOM 5756 C C . ARG C 1 67 ? 12.119 -3.576 -2.381 1.00 11.68 385 ARG A C 1
ATOM 5757 O O . ARG C 1 67 ? 12.040 -4.040 -1.243 1.00 13.91 385 ARG A O 1
ATOM 5778 N N . VAL C 1 68 ? 11.154 -2.860 -2.955 1.00 10.81 386 VAL A N 1
ATOM 5779 C CA . VAL C 1 68 ? 9.822 -2.693 -2.382 1.00 10.75 386 VAL A CA 1
ATOM 5780 C C . VAL C 1 68 ? 8.806 -3.316 -3.329 1.00 11.05 386 VAL A C 1
ATOM 5781 O O . VAL C 1 68 ? 8.788 -3.017 -4.531 1.00 13.22 386 VAL A O 1
ATOM 5794 N N . GLY C 1 69 ? 7.942 -4.150 -2.781 1.00 9.39 387 GLY A N 1
ATOM 5795 C CA . GLY C 1 69 ? 6.952 -4.873 -3.560 1.00 11.67 387 GLY A CA 1
ATOM 5796 C C . GLY C 1 69 ? 5.594 -4.265 -3.266 1.00 10.68 387 GLY A C 1
ATOM 5797 O O . GLY C 1 69 ? 5.275 -3.964 -2.106 1.00 8.71 387 GLY A O 1
ATOM 5801 N N . VAL C 1 70 ? 4.823 -4.113 -4.336 1.00 9.04 388 VAL A N 1
ATOM 5802 C CA . VAL C 1 70 ? 3.440 -3.679 -4.260 1.00 13.01 388 VAL A CA 1
ATOM 5803 C C . VAL C 1 70 ? 2.590 -4.654 -5.056 1.00 8.53 388 VAL A C 1
ATOM 5804 O O . VAL C 1 70 ? 2.666 -4.696 -6.287 1.00 12.15 388 VAL A O 1
ATOM 5817 N N . ARG C 1 71 ? 1.701 -5.338 -4.378 1.00 8.35 389 ARG A N 1
ATOM 5818 C CA . ARG C 1 71 ? 0.825 -6.322 -5.002 1.00 8.50 389 ARG A CA 1
ATOM 5819 C C . ARG C 1 71 ? -0.609 -6.019 -4.601 1.00 12.57 389 ARG A C 1
ATOM 5820 O O . ARG C 1 71 ? -0.868 -5.726 -3.433 1.00 11.71 389 ARG A O 1
ATOM 5841 N N . LEU C 1 72 ? -1.516 -6.072 -5.576 1.00 10.54 390 LEU A N 1
ATOM 5842 C CA . LEU C 1 72 ? -2.953 -5.991 -5.331 1.00 9.60 390 LEU A CA 1
ATOM 5843 C C . LEU C 1 72 ? -3.643 -7.090 -6.115 1.00 7.61 390 LEU A C 1
ATOM 5844 O O . LEU C 1 72 ? -3.547 -7.127 -7.353 1.00 11.44 390 LEU A O 1
ATOM 5860 N N . TYR C 1 73 ? -4.354 -7.957 -5.418 1.00 9.56 391 TYR A N 1
ATOM 5861 C CA . TYR C 1 73 ? -4.989 -9.085 -6.078 1.00 8.29 391 TYR A CA 1
ATOM 5862 C C . TYR C 1 73 ? -6.342 -9.357 -5.429 1.00 8.57 391 TYR A C 1
ATOM 5863 O O . TYR C 1 73 ? -6.528 -9.147 -4.224 1.00 11.25 391 TYR A O 1
ATOM 5881 N N . GLN C 1 74 ? -7.289 -9.856 -6.226 1.00 10.23 392 GLN A N 1
ATOM 5882 C CA . GLN C 1 74 ? -8.630 -10.158 -5.713 1.00 10.95 392 GLN A CA 1
ATOM 5883 C C . GLN C 1 74 ? -8.635 -11.454 -4.901 1.00 11.63 392 GLN A C 1
ATOM 5884 O O . GLN C 1 74 ? -8.029 -12.459 -5.318 1.00 11.42 392 GLN A O 1
ATOM 5898 N N . ILE C 1 75 ? -9.277 -11.419 -3.731 1.00 11.77 393 ILE A N 1
ATOM 5899 C CA . ILE C 1 75 ? -9.354 -12.586 -2.854 1.00 10.77 393 ILE A CA 1
ATOM 5900 C C . ILE C 1 75 ? -10.742 -13.198 -2.755 1.00 12.67 393 ILE A C 1
ATOM 5901 O O . ILE C 1 75 ? -10.845 -14.366 -2.369 1.00 15.31 393 ILE A O 1
ATOM 5917 N N . ASP C 1 76 ? -11.786 -12.458 -3.035 1.00 11.33 394 ASP A N 1
ATOM 5918 C CA . ASP C 1 76 ? -13.130 -13.025 -3.092 1.00 12.50 394 ASP A CA 1
ATOM 5919 C C . ASP C 1 76 ? -13.953 -12.069 -3.940 1.00 11.59 394 ASP A C 1
ATOM 5920 O O . ASP C 1 76 ? -13.423 -11.110 -4.497 1.00 11.75 394 ASP A O 1
ATOM 5929 N N . PRO C 1 77 ? -15.245 -12.316 -4.124 1.00 11.33 395 PRO A N 1
ATOM 5930 C CA . PRO C 1 77 ? -15.993 -11.503 -5.076 1.00 11.84 395 PRO A CA 1
ATOM 5931 C C . PRO C 1 77 ? -16.025 -10.012 -4.783 1.00 11.53 395 PRO A C 1
ATOM 5932 O O . PRO C 1 77 ? -16.144 -9.242 -5.738 1.00 16.27 395 PRO A O 1
ATOM 5943 N N . GLY C 1 78 ? -15.954 -9.588 -3.514 1.00 10.81 396 GLY A N 1
ATOM 5944 C CA . GLY C 1 78 ? -15.994 -8.176 -3.176 1.00 12.08 396 GLY A CA 1
ATOM 5945 C C . GLY C 1 78 ? -14.802 -7.642 -2.404 1.00 10.36 396 GLY A C 1
ATOM 5946 O O . GLY C 1 78 ? -14.957 -6.630 -1.728 1.00 10.18 396 GLY A O 1
ATOM 5950 N N . HIS C 1 79 ? -13.663 -8.326 -2.426 1.00 10.83 397 HIS A N 1
ATOM 5951 C CA . HIS C 1 79 ? -12.504 -7.860 -1.688 1.00 10.21 397 HIS A CA 1
ATOM 5952 C C . HIS C 1 79 ? -11.219 -8.143 -2.441 1.00 9.22 397 HIS A C 1
ATOM 5953 O O . HIS C 1 79 ? -11.078 -9.167 -3.105 1.00 9.82 397 HIS A O 1
ATOM 5967 N N . ALA C 1 80 ? -10.304 -7.210 -2.340 1.00 7.63 398 ALA A N 1
ATOM 5968 C CA . ALA C 1 80 ? -8.940 -7.382 -2.812 1.00 11.05 398 ALA A CA 1
ATOM 5969 C C . ALA C 1 80 ? -7.946 -7.129 -1.694 1.00 13.32 398 ALA A C 1
ATOM 5970 O O . ALA C 1 80 ? -8.206 -6.381 -0.743 1.00 10.62 398 ALA A O 1
ATOM 5977 N N . GLU C 1 81 ? -6.776 -7.730 -1.833 1.00 11.56 399 GLU A N 1
ATOM 5978 C CA . GLU C 1 81 ? -5.714 -7.559 -0.856 1.00 10.95 399 GLU A CA 1
ATOM 5979 C C . GLU C 1 81 ? -4.552 -6.793 -1.470 1.00 10.03 399 GLU A C 1
ATOM 5980 O O . GLU C 1 81 ? -4.014 -7.196 -2.507 1.00 11.25 399 GLU A O 1
ATOM 5992 N N . LEU C 1 82 ? -4.149 -5.734 -0.789 1.00 9.14 400 LEU A N 1
ATOM 5993 C CA . LEU C 1 82 ? -2.981 -4.916 -1.104 1.00 10.83 400 LEU A CA 1
ATOM 5994 C C . LEU C 1 82 ? -1.837 -5.257 -0.142 1.00 12.81 400 LEU A C 1
ATOM 5995 O O . LEU C 1 82 ? -1.992 -5.080 1.070 1.00 11.38 400 LEU A O 1
ATOM 6011 N N . VAL C 1 83 ? -0.708 -5.747 -0.665 1.00 9.78 401 VAL A N 1
ATOM 6012 C CA . VAL C 1 83 ? 0.428 -6.125 0.164 1.00 8.22 401 VAL A CA 1
ATOM 6013 C C . VAL C 1 83 ? 1.621 -5.278 -0.251 1.00 9.56 401 VAL A C 1
ATOM 6014 O O . VAL C 1 83 ? 2.032 -5.319 -1.414 1.00 9.74 401 VAL A O 1
ATOM 6027 N N . ILE C 1 84 ? 2.177 -4.527 0.690 1.00 10.42 402 ILE A N 1
ATOM 6028 C CA . ILE C 1 84 ? 3.343 -3.680 0.433 1.00 7.86 402 ILE A CA 1
ATOM 6029 C C . ILE C 1 84 ? 4.477 -4.211 1.287 1.00 8.91 402 ILE A C 1
ATOM 6030 O O . ILE C 1 84 ? 4.336 -4.311 2.516 1.00 9.69 402 ILE A O 1
ATOM 6046 N N . THR C 1 85 ? 5.587 -4.578 0.639 1.00 9.49 403 THR A N 1
ATOM 6047 C CA . THR C 1 85 ? 6.712 -5.232 1.295 1.00 12.05 403 THR A CA 1
ATOM 6048 C C . THR C 1 85 ? 8.006 -4.447 1.145 1.00 11.52 403 THR A C 1
ATOM 6049 O O . THR C 1 85 ? 8.234 -3.769 0.139 1.00 12.31 403 THR A O 1
ATOM 6060 N N . ASP C 1 86 ? 8.859 -4.602 2.149 1.00 12.60 404 ASP A N 1
ATOM 6061 C CA . ASP C 1 86 ? 10.213 -4.070 2.119 1.00 14.36 404 ASP A CA 1
ATOM 6062 C C . ASP C 1 86 ? 11.181 -5.092 2.680 1.00 8.67 404 ASP A C 1
ATOM 6063 O O . ASP C 1 86 ? 10.802 -6.175 3.150 1.00 11.17 404 ASP A O 1
ATOM 6072 N N . GLN C 1 87 ? 12.459 -4.726 2.622 1.00 9.86 405 GLN A N 1
ATOM 6073 C CA . GLN C 1 87 ? 13.575 -5.531 3.103 1.00 11.44 405 GLN A CA 1
ATOM 6074 C C . GLN C 1 87 ? 14.250 -4.894 4.318 1.00 11.87 405 GLN A C 1
ATOM 6075 O O . GLN C 1 87 ? 15.468 -5.034 4.517 1.00 14.74 405 GLN A O 1
ATOM 6089 N N . GLY C 1 88 ? 13.488 -4.170 5.119 1.00 11.84 406 GLY A N 1
ATOM 6090 C CA . GLY C 1 88 ? 13.985 -3.528 6.295 1.00 10.23 406 GLY A CA 1
ATOM 6091 C C . GLY C 1 88 ? 14.025 -4.465 7.478 1.00 9.65 406 GLY A C 1
ATOM 6092 O O . GLY C 1 88 ? 13.897 -5.690 7.349 1.00 12.39 406 GLY A O 1
ATOM 6096 N N . PRO C 1 89 ? 14.133 -3.902 8.680 1.00 11.71 407 PRO A N 1
ATOM 6097 C CA . PRO C 1 89 ? 14.379 -4.730 9.870 1.00 14.09 407 PRO A CA 1
ATOM 6098 C C . PRO C 1 89 ? 13.183 -5.499 10.376 1.00 21.01 407 PRO A C 1
ATOM 6099 O O . PRO C 1 89 ? 13.356 -6.393 11.213 1.00 18.66 407 PRO A O 1
ATOM 6110 N N . GLY C 1 90 ? 11.989 -5.180 9.929 1.00 13.88 408 GLY A N 1
ATOM 6111 C CA . GLY C 1 90 ? 10.797 -5.815 10.438 1.00 13.75 408 GLY A CA 1
ATOM 6112 C C . GLY C 1 90 ? 10.277 -5.146 11.699 1.00 19.05 408 GLY A C 1
ATOM 6113 O O . GLY C 1 90 ? 10.818 -4.160 12.214 1.00 18.45 408 GLY A O 1
ATOM 6117 N N . ILE C 1 91 ? 9.167 -5.697 12.175 1.00 15.15 409 ILE A N 1
ATOM 6118 C CA . ILE C 1 91 ? 8.487 -5.222 13.382 1.00 17.54 409 ILE A CA 1
ATOM 6119 C C . ILE C 1 91 ? 8.296 -6.408 14.327 1.00 12.26 409 ILE A C 1
ATOM 6120 O O . ILE C 1 91 ? 7.765 -7.435 13.906 1.00 18.32 409 ILE A O 1
ATOM 6136 N N . PRO C 1 92 ? 8.689 -6.303 15.595 1.00 16.26 410 PRO A N 1
ATOM 6137 C CA . PRO C 1 92 ? 8.449 -7.399 16.561 1.00 26.60 410 PRO A CA 1
ATOM 6138 C C . PRO C 1 92 ? 6.985 -7.805 16.612 1.00 24.29 410 PRO A C 1
ATOM 6139 O O . PRO C 1 92 ? 6.096 -6.943 16.670 1.00 17.79 410 PRO A O 1
ATOM 6150 N N . PRO C 1 93 ? 6.685 -9.111 16.608 1.00 16.57 411 PRO A N 1
ATOM 6151 C CA . PRO C 1 93 ? 5.283 -9.540 16.605 1.00 16.76 411 PRO A CA 1
ATOM 6152 C C . PRO C 1 93 ? 4.468 -8.928 17.710 1.00 16.24 411 PRO A C 1
ATOM 6153 O O . PRO C 1 93 ? 3.310 -8.592 17.467 1.00 15.79 411 PRO A O 1
ATOM 6164 N N . GLN C 1 94 ? 5.025 -8.761 18.914 1.00 18.64 412 GLN A N 1
ATOM 6165 C CA . GLN C 1 94 ? 4.204 -8.240 20.000 1.00 19.23 412 GLN A CA 1
ATOM 6166 C C . GLN C 1 94 ? 3.780 -6.792 19.756 1.00 12.93 412 GLN A C 1
ATOM 6167 O O . GLN C 1 94 ? 2.852 -6.317 20.426 1.00 16.68 412 GLN A O 1
ATOM 6181 N N . GLU C 1 95 ? 4.416 -6.100 18.807 1.00 16.26 413 GLU A N 1
ATOM 6182 C CA . GLU C 1 95 ? 4.068 -4.718 18.489 1.00 19.69 413 GLU A CA 1
ATOM 6183 C C . GLU C 1 95 ? 3.202 -4.576 17.241 1.00 17.33 413 GLU A C 1
ATOM 6184 O O . GLU C 1 95 ? 2.903 -3.439 16.845 1.00 15.02 413 GLU A O 1
ATOM 6196 N N . ARG C 1 96 ? 2.710 -5.677 16.663 1.00 14.01 414 ARG A N 1
ATOM 6197 C CA . ARG C 1 96 ? 1.983 -5.562 15.402 1.00 13.68 414 ARG A CA 1
ATOM 6198 C C . ARG C 1 96 ? 0.645 -4.823 15.518 1.00 17.51 414 ARG A C 1
ATOM 6199 O O . ARG C 1 96 ? 0.141 -4.352 14.491 1.00 17.17 414 ARG A O 1
ATOM 6220 N N . HIS C 1 97 ? 0.060 -4.713 16.714 1.00 13.87 415 HIS A N 1
ATOM 6221 C CA . HIS C 1 97 ? -1.116 -3.868 16.870 1.00 14.41 415 HIS A CA 1
ATOM 6222 C C . HIS C 1 97 ? -0.739 -2.482 17.363 1.00 17.19 415 HIS A C 1
ATOM 6223 O O . HIS C 1 97 ? -1.317 -1.491 16.909 1.00 15.64 415 HIS A O 1
ATOM 6237 N N . LEU C 1 98 ? 0.265 -2.398 18.236 1.00 16.25 416 LEU A N 1
ATOM 6238 C CA . LEU C 1 98 ? 0.618 -1.116 18.847 1.00 16.24 416 LEU A CA 1
ATOM 6239 C C . LEU C 1 98 ? 1.126 -0.094 17.828 1.00 18.06 416 LEU A C 1
ATOM 6240 O O . LEU C 1 98 ? 0.943 1.117 18.027 1.00 15.17 416 LEU A O 1
ATOM 6256 N N . VAL C 1 99 ? 1.754 -0.541 16.736 1.00 15.97 417 VAL A N 1
ATOM 6257 C CA . VAL C 1 99 ? 2.333 0.390 15.779 1.00 14.04 417 VAL A CA 1
ATOM 6258 C C . VAL C 1 99 ? 1.280 1.221 15.056 1.00 13.19 417 VAL A C 1
ATOM 6259 O O . VAL C 1 99 ? 1.628 2.236 14.468 1.00 14.76 417 VAL A O 1
ATOM 6272 N N . PHE C 1 100 ? -0.001 0.835 15.115 1.00 14.17 418 PHE A N 1
ATOM 6273 C CA . PHE C 1 100 ? -1.103 1.635 14.569 1.00 12.52 418 PHE A CA 1
ATOM 6274 C C . PHE C 1 100 ? -1.664 2.651 15.571 1.00 15.01 418 PHE A C 1
ATOM 6275 O O . PHE C 1 100 ? -2.622 3.372 15.243 1.00 15.77 418 PHE A O 1
ATOM 6292 N N . GLU C 1 101 ? -1.094 2.732 16.770 1.00 15.02 419 GLU A N 1
ATOM 6293 C CA . GLU C 1 101 ? -1.488 3.720 17.772 1.00 15.47 419 GLU A CA 1
ATOM 6294 C C . GLU C 1 101 ? -0.654 4.978 17.608 1.00 13.41 419 GLU A C 1
ATOM 6295 O O . GLU C 1 101 ? 0.549 4.917 17.412 1.00 16.03 419 GLU A O 1
ATOM 6307 N N . ARG C 1 102 ? -1.311 6.131 17.674 1.00 14.68 420 ARG A N 1
ATOM 6308 C CA . ARG C 1 102 ? -0.590 7.375 17.482 1.00 15.98 420 ARG A CA 1
ATOM 6309 C C . ARG C 1 102 ? 0.540 7.494 18.502 1.00 17.01 420 ARG A C 1
ATOM 6310 O O . ARG C 1 102 ? 0.362 7.201 19.688 1.00 16.83 420 ARG A O 1
ATOM 6331 N N . PHE C 1 103 ? 1.714 7.867 18.017 1.00 14.15 421 PHE A N 1
ATOM 6332 C CA . PHE C 1 103 ? 2.944 8.119 18.758 1.00 14.79 421 PHE A CA 1
ATOM 6333 C C . PHE C 1 103 ? 3.669 6.844 19.191 1.00 14.33 421 PHE A C 1
ATOM 6334 O O . PHE C 1 103 ? 4.801 6.942 19.710 1.00 18.70 421 PHE A O 1
ATOM 6351 N N . PHE C 1 104 ? 3.121 5.661 18.943 1.00 14.85 422 PHE A N 1
ATOM 6352 C CA . PHE C 1 104 ? 3.850 4.447 19.271 1.00 17.92 422 PHE A CA 1
ATOM 6353 C C . PHE C 1 104 ? 4.904 4.218 18.204 1.00 20.32 422 PHE A C 1
ATOM 6354 O O . PHE C 1 104 ? 4.610 4.220 16.999 1.00 25.36 422 PHE A O 1
ATOM 6371 N N . ARG C 1 105 ? 6.123 4.055 18.654 1.00 20.89 423 ARG A N 1
ATOM 6372 C CA . ARG C 1 105 ? 7.241 3.760 17.781 1.00 29.24 423 ARG A CA 1
ATOM 6373 C C . ARG C 1 105 ? 8.041 2.674 18.481 1.00 21.19 423 ARG A C 1
ATOM 6374 O O . ARG C 1 105 ? 8.160 2.676 19.712 1.00 26.51 423 ARG A O 1
ATOM 6395 N N . SER C 1 106 ? 8.513 1.711 17.708 1.00 27.19 424 SER A N 1
ATOM 6396 C CA . SER C 1 106 ? 9.281 0.595 18.266 1.00 25.62 424 SER A CA 1
ATOM 6397 C C . SER C 1 106 ? 10.645 1.063 18.773 1.00 28.41 424 SER A C 1
ATOM 6398 O O . SER C 1 106 ? 11.146 2.096 18.330 1.00 35.22 424 SER A O 1
ATOM 6406 N N . MET C 1 112 ? 15.233 7.123 13.970 1.00 30.25 430 MET A N 1
ATOM 6407 C CA . MET C 1 112 ? 14.640 7.364 12.667 1.00 30.33 430 MET A CA 1
ATOM 6408 C C . MET C 1 112 ? 13.718 8.565 12.761 1.00 31.86 430 MET A C 1
ATOM 6409 O O . MET C 1 112 ? 13.114 8.809 13.804 1.00 31.87 430 MET A O 1
ATOM 6422 N N . PRO C 1 113 ? 13.584 9.305 11.670 1.00 25.30 431 PRO A N 1
ATOM 6423 C CA . PRO C 1 113 ? 12.615 10.403 11.657 1.00 21.83 431 PRO A CA 1
ATOM 6424 C C . PRO C 1 113 ? 11.185 9.890 11.779 1.00 17.50 431 PRO A C 1
ATOM 6425 O O . PRO C 1 113 ? 10.866 8.750 11.420 1.00 24.35 431 PRO A O 1
ATOM 6436 N N . GLY C 1 114 ? 10.327 10.750 12.317 1.00 22.62 432 GLY A N 1
ATOM 6437 C CA . GLY C 1 114 ? 8.905 10.466 12.430 1.00 27.71 432 GLY A CA 1
ATOM 6438 C C . GLY C 1 114 ? 8.394 10.575 13.853 1.00 25.43 432 GLY A C 1
ATOM 6439 O O . GLY C 1 114 ? 9.141 10.303 14.794 1.00 24.82 432 GLY A O 1
ATOM 6443 N N . SER C 1 115 ? 7.134 10.985 14.035 1.00 22.53 433 SER A N 1
ATOM 6444 C CA . SER C 1 115 ? 6.527 11.034 15.366 1.00 31.51 433 SER A CA 1
ATOM 6445 C C . SER C 1 115 ? 5.529 9.913 15.622 1.00 25.72 433 SER A C 1
ATOM 6446 O O . SER C 1 115 ? 5.061 9.761 16.761 1.00 24.43 433 SER A O 1
ATOM 6454 N N . GLY C 1 116 ? 5.206 9.129 14.606 1.00 18.19 434 GLY A N 1
ATOM 6455 C CA . GLY C 1 116 ? 4.341 7.997 14.793 1.00 17.92 434 GLY A CA 1
ATOM 6456 C C . GLY C 1 116 ? 2.895 8.332 14.507 1.00 17.52 434 GLY A C 1
ATOM 6457 O O . GLY C 1 116 ? 2.025 7.803 15.203 1.00 18.60 434 GLY A O 1
ATOM 6461 N N . LEU C 1 117 ? 2.623 9.175 13.494 1.00 14.46 435 LEU A N 1
ATOM 6462 C CA . LEU C 1 117 ? 1.260 9.455 13.038 1.00 12.80 435 LEU A CA 1
ATOM 6463 C C . LEU C 1 117 ? 0.816 8.600 11.848 1.00 11.43 435 LEU A C 1
ATOM 6464 O O . LEU C 1 117 ? -0.394 8.351 11.691 1.00 11.39 435 LEU A O 1
ATOM 6480 N N . GLY C 1 118 ? 1.771 8.099 11.068 1.00 12.41 436 GLY A N 1
ATOM 6481 C CA . GLY C 1 118 ? 1.487 7.604 9.727 1.00 9.80 436 GLY A CA 1
ATOM 6482 C C . GLY C 1 118 ? 0.537 6.424 9.712 1.00 11.28 436 GLY A C 1
ATOM 6483 O O . GLY C 1 118 ? -0.492 6.433 9.010 1.00 13.08 436 GLY A O 1
ATOM 6487 N N . LEU C 1 119 ? 0.841 5.395 10.505 1.00 11.53 437 LEU A N 1
ATOM 6488 C CA . LEU C 1 119 ? -0.004 4.211 10.514 1.00 11.33 437 LEU A CA 1
ATOM 6489 C C . LEU C 1 119 ? -1.314 4.422 11.258 1.00 11.24 437 LEU A C 1
ATOM 6490 O O . LEU C 1 119 ? -2.300 3.735 10.958 1.00 11.55 437 LEU A O 1
ATOM 6506 N N . ALA C 1 120 ? -1.383 5.378 12.195 1.00 12.57 438 ALA A N 1
ATOM 6507 C CA . ALA C 1 120 ? -2.690 5.671 12.773 1.00 18.32 438 ALA A CA 1
ATOM 6508 C C . ALA C 1 120 ? -3.607 6.254 11.705 1.00 13.57 438 ALA A C 1
ATOM 6509 O O . ALA C 1 120 ? -4.787 5.914 11.648 1.00 13.18 438 ALA A O 1
ATOM 6516 N N . ILE C 1 121 ? -3.053 7.091 10.819 1.00 10.52 439 ILE A N 1
ATOM 6517 C CA . ILE C 1 121 ? -3.802 7.600 9.668 1.00 13.57 439 ILE A CA 1
ATOM 6518 C C . ILE C 1 121 ? -4.243 6.456 8.757 1.00 11.98 439 ILE A C 1
ATOM 6519 O O . ILE C 1 121 ? -5.394 6.408 8.315 1.00 12.27 439 ILE A O 1
ATOM 6535 N N . VAL C 1 122 ? -3.346 5.506 8.473 1.00 10.12 440 VAL A N 1
ATOM 6536 C CA . VAL C 1 122 ? -3.697 4.366 7.631 1.00 8.85 440 VAL A CA 1
ATOM 6537 C C . VAL C 1 122 ? -4.846 3.582 8.229 1.00 11.67 440 VAL A C 1
ATOM 6538 O O . VAL C 1 122 ? -5.808 3.247 7.535 1.00 12.14 440 VAL A O 1
ATOM 6551 N N . LYS C 1 123 ? -4.754 3.253 9.525 1.00 11.53 441 LYS A N 1
ATOM 6552 C CA . LYS C 1 123 ? -5.803 2.474 10.152 1.00 12.30 441 LYS A CA 1
ATOM 6553 C C . LYS C 1 123 ? -7.127 3.199 10.048 1.00 9.54 441 LYS A C 1
ATOM 6554 O O . LYS C 1 123 ? -8.138 2.598 9.669 1.00 12.24 441 LYS A O 1
ATOM 6573 N N . GLN C 1 124 ? -7.140 4.501 10.343 1.00 9.97 442 GLN A N 1
ATOM 6574 C CA . GLN C 1 124 ? -8.417 5.199 10.314 1.00 12.06 442 GLN A CA 1
ATOM 6575 C C . GLN C 1 124 ? -9.042 5.152 8.919 1.00 11.46 442 GLN A C 1
ATOM 6576 O O . GLN C 1 124 ? -10.248 4.939 8.779 1.00 12.65 442 GLN A O 1
ATOM 6590 N N . VAL C 1 125 ? -8.237 5.346 7.879 1.00 10.16 443 VAL A N 1
ATOM 6591 C CA . VAL C 1 125 ? -8.762 5.362 6.518 1.00 12.37 443 VAL A CA 1
ATOM 6592 C C . VAL C 1 125 ? -9.278 3.987 6.137 1.00 12.53 443 VAL A C 1
ATOM 6593 O O . VAL C 1 125 ? -10.359 3.849 5.557 1.00 12.83 443 VAL A O 1
ATOM 6606 N N . VAL C 1 126 ? -8.494 2.962 6.404 1.00 8.76 444 VAL A N 1
ATOM 6607 C CA . VAL C 1 126 ? -8.884 1.632 5.966 1.00 9.93 444 VAL A CA 1
ATOM 6608 C C . VAL C 1 126 ? -10.166 1.186 6.667 1.00 12.32 444 VAL A C 1
ATOM 6609 O O . VAL C 1 126 ? -11.075 0.622 6.033 1.00 14.45 444 VAL A O 1
ATOM 6622 N N . LEU C 1 127 ? -10.259 1.393 7.996 1.00 11.47 445 LEU A N 1
ATOM 6623 C CA . LEU C 1 127 ? -11.466 1.012 8.726 1.00 11.40 445 LEU A CA 1
ATOM 6624 C C . LEU C 1 127 ? -12.668 1.806 8.244 1.00 14.34 445 LEU A C 1
ATOM 6625 O O . LEU C 1 127 ? -13.777 1.250 8.142 1.00 17.17 445 LEU A O 1
ATOM 6641 N N . LYS C 1 128 ? -12.474 3.091 7.900 1.00 12.65 446 LYS A N 1
ATOM 6642 C CA . LYS C 1 128 ? -13.606 3.899 7.445 1.00 14.24 446 LYS A CA 1
ATOM 6643 C C . LYS C 1 128 ? -14.203 3.311 6.173 1.00 18.13 446 LYS A C 1
ATOM 6644 O O . LYS C 1 128 ? -15.431 3.318 5.987 1.00 16.47 446 LYS A O 1
ATOM 6663 N N . HIS C 1 129 ? -13.350 2.742 5.322 1.00 13.53 447 HIS A N 1
ATOM 6664 C CA . HIS C 1 129 ? -13.736 2.158 4.058 1.00 13.01 447 HIS A CA 1
ATOM 6665 C C . HIS C 1 129 ? -14.203 0.713 4.187 1.00 15.71 447 HIS A C 1
ATOM 6666 O O . HIS C 1 129 ? -14.476 0.092 3.164 1.00 14.60 447 HIS A O 1
ATOM 6680 N N . GLY C 1 130 ? -14.299 0.171 5.398 1.00 12.33 448 GLY A N 1
ATOM 6681 C CA . GLY C 1 130 ? -14.763 -1.183 5.597 1.00 13.06 448 GLY A CA 1
ATOM 6682 C C . GLY C 1 130 ? -13.717 -2.242 5.383 1.00 13.41 448 GLY A C 1
ATOM 6683 O O . GLY C 1 130 ? -14.042 -3.417 5.169 1.00 15.64 448 GLY A O 1
ATOM 6687 N N . GLY C 1 131 ? -12.459 -1.855 5.424 1.00 10.74 449 GLY A N 1
ATOM 6688 C CA . GLY C 1 131 ? -11.367 -2.771 5.205 1.00 10.57 449 GLY A CA 1
ATOM 6689 C C . GLY C 1 131 ? -10.770 -3.343 6.474 1.00 11.79 449 GLY A C 1
ATOM 6690 O O . GLY C 1 131 ? -11.312 -3.243 7.575 1.00 13.98 449 GLY A O 1
ATOM 6694 N N . ALA C 1 132 ? -9.632 -4.018 6.281 1.00 13.45 450 ALA A N 1
ATOM 6695 C CA . ALA C 1 132 ? -8.904 -4.663 7.363 1.00 11.13 450 ALA A CA 1
ATOM 6696 C C . ALA C 1 132 ? -7.417 -4.520 7.095 1.00 11.97 450 ALA A C 1
ATOM 6697 O O . ALA C 1 132 ? -6.986 -4.309 5.954 1.00 12.33 450 ALA A O 1
ATOM 6704 N N . LEU C 1 133 ? -6.637 -4.618 8.154 1.00 11.57 451 LEU A N 1
ATOM 6705 C CA . LEU C 1 133 ? -5.208 -4.464 7.934 1.00 12.70 451 LEU A CA 1
ATOM 6706 C C . LEU C 1 133 ? -4.420 -5.132 9.039 1.00 17.94 451 LEU A C 1
ATOM 6707 O O . LEU C 1 133 ? -4.857 -5.223 10.197 1.00 17.31 451 LEU A O 1
ATOM 6723 N N . ARG C 1 134 ? -3.241 -5.599 8.652 1.00 13.78 452 ARG A N 1
ATOM 6724 C CA . ARG C 1 134 ? -2.348 -6.242 9.593 1.00 16.83 452 ARG A CA 1
ATOM 6725 C C . ARG C 1 134 ? -0.911 -6.111 9.112 1.00 16.62 452 ARG A C 1
ATOM 6726 O O . ARG C 1 134 ? -0.642 -5.833 7.939 1.00 12.82 452 ARG A O 1
ATOM 6747 N N . VAL C 1 135 ? 0.004 -6.442 10.026 1.00 11.80 453 VAL A N 1
ATOM 6748 C CA . VAL C 1 135 ? 1.443 -6.440 9.794 1.00 12.00 453 VAL A CA 1
ATOM 6749 C C . VAL C 1 135 ? 1.967 -7.859 9.873 1.00 19.94 453 VAL A C 1
ATOM 6750 O O . VAL C 1 135 ? 1.588 -8.621 10.773 1.00 17.03 453 VAL A O 1
ATOM 6763 N N . ASP C 1 136 ? 2.899 -8.181 8.969 1.00 19.53 454 ASP A N 1
ATOM 6764 C CA . ASP C 1 136 ? 3.631 -9.442 8.986 1.00 15.72 454 ASP A CA 1
ATOM 6765 C C . ASP C 1 136 ? 5.077 -9.175 8.617 1.00 13.44 454 ASP A C 1
ATOM 6766 O O . ASP C 1 136 ? 5.444 -8.070 8.219 1.00 13.11 454 ASP A O 1
ATOM 6775 N N . TYR C 1 137 ? 5.901 -10.214 8.746 1.00 14.90 455 TYR A N 1
ATOM 6776 C CA . TYR C 1 137 ? 7.202 -10.193 8.097 1.00 10.97 455 TYR A CA 1
ATOM 6777 C C . TYR C 1 137 ? 7.024 -10.399 6.599 1.00 13.76 455 TYR A C 1
ATOM 6778 O O . TYR C 1 137 ? 6.094 -11.082 6.146 1.00 18.01 455 TYR A O 1
ATOM 6796 N N . ALA C 1 138 ? 7.917 -9.794 5.826 1.00 10.48 456 ALA A N 1
ATOM 6797 C CA . ALA C 1 138 ? 7.893 -9.995 4.383 1.00 9.01 456 ALA A CA 1
ATOM 6798 C C . ALA C 1 138 ? 8.441 -11.364 4.024 1.00 16.41 456 ALA A C 1
ATOM 6799 O O . ALA C 1 138 ? 7.842 -12.087 3.219 1.00 18.75 456 ALA A O 1
ATOM 6806 N N . ASP C 1 139 ? 9.592 -11.723 4.594 1.00 14.77 457 ASP A N 1
ATOM 6807 C CA . ASP C 1 139 ? 10.183 -13.052 4.419 1.00 14.88 457 ASP A CA 1
ATOM 6808 C C . ASP C 1 139 ? 10.684 -13.521 5.783 1.00 13.90 457 ASP A C 1
ATOM 6809 O O . ASP C 1 139 ? 11.780 -13.139 6.209 1.00 15.39 457 ASP A O 1
ATOM 6818 N N . PRO C 1 140 ? 9.925 -14.361 6.487 1.00 17.27 458 PRO A N 1
ATOM 6819 C CA . PRO C 1 140 ? 10.302 -14.705 7.863 1.00 15.27 458 PRO A CA 1
ATOM 6820 C C . PRO C 1 140 ? 11.498 -15.637 7.952 1.00 18.87 458 PRO A C 1
ATOM 6821 O O . PRO C 1 140 ? 11.955 -15.936 9.058 1.00 24.79 458 PRO A O 1
ATOM 6832 N N . ALA C 1 141 ? 12.034 -16.073 6.831 1.00 14.88 459 ALA A N 1
ATOM 6833 C CA . ALA C 1 141 ? 13.256 -16.859 6.840 1.00 15.13 459 ALA A CA 1
ATOM 6834 C C . ALA C 1 141 ? 14.486 -16.046 6.472 1.00 23.61 459 ALA A C 1
ATOM 6835 O O . ALA C 1 141 ? 15.594 -16.591 6.507 1.00 20.33 459 ALA A O 1
ATOM 6842 N N . ALA C 1 142 ? 14.326 -14.767 6.131 1.00 16.06 460 ALA A N 1
ATOM 6843 C CA . ALA C 1 142 ? 15.417 -13.930 5.675 1.00 14.59 460 ALA A CA 1
ATOM 6844 C C . ALA C 1 142 ? 15.938 -13.038 6.787 1.00 11.70 460 ALA A C 1
ATOM 6845 O O . ALA C 1 142 ? 15.235 -12.717 7.753 1.00 14.51 460 ALA A O 1
ATOM 6852 N N . GLN C 1 143 ? 17.214 -12.684 6.668 1.00 14.52 461 GLN A N 1
ATOM 6853 C CA . GLN C 1 143 ? 17.825 -11.727 7.578 1.00 14.62 461 GLN A CA 1
ATOM 6854 C C . GLN C 1 143 ? 18.323 -10.530 6.785 1.00 20.59 461 GLN A C 1
ATOM 6855 O O . GLN C 1 143 ? 19.238 -10.682 5.952 1.00 19.25 461 GLN A O 1
ATOM 6869 N N . PRO C 1 144 ? 17.716 -9.340 6.936 1.00 19.56 462 PRO A N 1
ATOM 6870 C CA . PRO C 1 144 ? 16.520 -9.072 7.732 1.00 16.75 462 PRO A CA 1
ATOM 6871 C C . PRO C 1 144 ? 15.241 -9.567 7.048 1.00 13.99 462 PRO A C 1
ATOM 6872 O O . PRO C 1 144 ? 15.233 -9.832 5.845 1.00 12.34 462 PRO A O 1
ATOM 6883 N N . PRO C 1 145 ? 14.195 -9.692 7.832 1.00 15.94 463 PRO A N 1
ATOM 6884 C CA . PRO C 1 145 ? 12.942 -10.289 7.340 1.00 15.07 463 PRO A CA 1
ATOM 6885 C C . PRO C 1 145 ? 12.021 -9.313 6.631 1.00 17.49 463 PRO A C 1
ATOM 6886 O O . PRO C 1 145 ? 11.132 -9.741 5.898 1.00 14.18 463 PRO A O 1
ATOM 6897 N N . GLY C 1 146 ? 12.201 -8.029 6.850 1.00 14.65 464 GLY A N 1
ATOM 6898 C CA . GLY C 1 146 ? 11.339 -7.042 6.250 1.00 13.39 464 GLY A CA 1
ATOM 6899 C C . GLY C 1 146 ? 9.964 -6.989 6.871 1.00 9.29 464 GLY A C 1
ATOM 6900 O O . GLY C 1 146 ? 9.610 -7.731 7.794 1.00 11.81 464 GLY A O 1
ATOM 6904 N N . THR C 1 147 ? 9.183 -6.052 6.350 1.00 11.79 465 THR A N 1
ATOM 6905 C CA . THR C 1 147 ? 7.788 -5.820 6.737 1.00 9.64 465 THR A CA 1
ATOM 6906 C C . THR C 1 147 ? 6.880 -5.944 5.526 1.00 10.88 465 THR A C 1
ATOM 6907 O O . THR C 1 147 ? 7.186 -5.437 4.434 1.00 10.69 465 THR A O 1
ATOM 6918 N N . ALA C 1 148 ? 5.768 -6.627 5.754 1.00 12.61 466 ALA A N 1
ATOM 6919 C CA . ALA C 1 148 ? 4.650 -6.695 4.829 1.00 13.98 466 ALA A CA 1
ATOM 6920 C C . ALA C 1 148 ? 3.444 -6.066 5.516 1.00 12.39 466 ALA A C 1
ATOM 6921 O O . ALA C 1 148 ? 3.023 -6.523 6.588 1.00 13.13 466 ALA A O 1
ATOM 6928 N N . ILE C 1 149 ? 2.888 -5.031 4.907 1.00 12.77 467 ILE A N 1
ATOM 6929 C CA . ILE C 1 149 ? 1.608 -4.476 5.328 1.00 12.67 467 ILE A CA 1
ATOM 6930 C C . ILE C 1 149 ? 0.545 -5.093 4.433 1.00 7.37 467 ILE A C 1
ATOM 6931 O O . ILE C 1 149 ? 0.613 -4.938 3.214 1.00 9.51 467 ILE A O 1
ATOM 6947 N N . HIS C 1 150 ? -0.462 -5.751 5.032 1.00 10.26 468 HIS A N 1
ATOM 6948 C CA . HIS C 1 150 ? -1.561 -6.355 4.299 1.00 9.41 468 HIS A CA 1
ATOM 6949 C C . HIS C 1 150 ? -2.803 -5.534 4.556 1.00 10.81 468 HIS A C 1
ATOM 6950 O O . HIS C 1 150 ? -3.186 -5.346 5.709 1.00 12.34 468 HIS A O 1
ATOM 6964 N N . ILE C 1 151 ? -3.412 -5.052 3.491 1.00 7.61 469 ILE A N 1
ATOM 6965 C CA . ILE C 1 151 ? -4.613 -4.235 3.576 1.00 8.78 469 ILE A CA 1
ATOM 6966 C C . ILE C 1 151 ? -5.668 -4.901 2.712 1.00 9.09 469 ILE A C 1
ATOM 6967 O O . ILE C 1 151 ? -5.471 -5.055 1.500 1.00 12.19 469 ILE A O 1
ATOM 6983 N N . VAL C 1 152 ? -6.800 -5.220 3.308 1.00 9.67 470 VAL A N 1
ATOM 6984 C CA . VAL C 1 152 ? -7.958 -5.750 2.574 1.00 9.23 470 VAL A CA 1
ATOM 6985 C C . VAL C 1 152 ? -8.905 -4.605 2.260 1.00 9.31 470 VAL A C 1
ATOM 6986 O O . VAL C 1 152 ? -9.278 -3.853 3.165 1.00 13.59 470 VAL A O 1
ATOM 6999 N N . LEU C 1 153 ? -9.223 -4.426 0.980 1.00 8.01 471 LEU A N 1
ATOM 7000 C CA . LEU C 1 153 ? -10.146 -3.371 0.566 1.00 13.33 471 LEU A CA 1
ATOM 7001 C C . LEU C 1 153 ? -11.391 -3.976 -0.064 1.00 12.18 471 LEU A C 1
ATOM 7002 O O . LEU C 1 153 ? -11.291 -4.824 -0.978 1.00 11.49 471 LEU A O 1
ATOM 7018 N N . PRO C 1 154 ? -12.579 -3.559 0.346 1.00 10.69 472 PRO A N 1
ATOM 7019 C CA . PRO C 1 154 ? -13.753 -3.939 -0.417 1.00 12.83 472 PRO A CA 1
ATOM 7020 C C . PRO C 1 154 ? -13.788 -3.195 -1.736 1.00 10.03 472 PRO A C 1
ATOM 7021 O O . PRO C 1 154 ? -13.235 -2.105 -1.888 1.00 16.12 472 PRO A O 1
ATOM 7032 N N . GLY C 1 155 ? -14.484 -3.795 -2.686 1.00 10.35 473 GLY A N 1
ATOM 7033 C CA . GLY C 1 155 ? -14.593 -3.190 -3.990 1.00 11.82 473 GLY A CA 1
ATOM 7034 C C . GLY C 1 155 ? -14.968 -4.210 -5.046 1.00 10.62 473 GLY A C 1
ATOM 7035 O O . GLY C 1 155 ? -15.613 -5.223 -4.757 1.00 12.14 473 GLY A O 1
ATOM 7039 N N . ARG C 1 156 ? -14.623 -3.857 -6.284 1.00 9.51 474 ARG A N 1
ATOM 7040 C CA . ARG C 1 156 ? -15.004 -4.636 -7.455 1.00 14.32 474 ARG A CA 1
ATOM 7041 C C . ARG C 1 156 ? -13.890 -4.604 -8.485 1.00 15.22 474 ARG A C 1
ATOM 7042 O O . ARG C 1 156 ? -13.158 -3.613 -8.588 1.00 13.03 474 ARG A O 1
ATOM 7063 N N . PRO C 1 157 ? -13.714 -5.670 -9.255 1.00 11.66 475 PRO A N 1
ATOM 7064 C CA . PRO C 1 157 ? -12.681 -5.645 -10.291 1.00 14.52 475 PRO A CA 1
ATOM 7065 C C . PRO C 1 157 ? -13.106 -4.713 -11.416 1.00 21.62 475 PRO A C 1
ATOM 7066 O O . PRO C 1 157 ? -14.286 -4.591 -11.726 1.00 21.21 475 PRO A O 1
ATOM 7077 N N . MET C 1 158 ? -12.147 -3.977 -11.964 1.00 20.81 476 MET A N 1
ATOM 7078 C CA . MET C 1 158 ? -12.452 -3.011 -13.022 1.00 35.65 476 MET A CA 1
ATOM 7079 C C . MET C 1 158 ? -12.244 -3.649 -14.396 1.00 52.74 476 MET A C 1
ATOM 7080 O O . MET C 1 158 ? -11.321 -4.447 -14.607 1.00 41.14 476 MET A O 1
ATOM 7095 N N . VAL D 1 5 ? -21.492 -31.645 -20.345 1.00 23.54 323 VAL B N 1
ATOM 7096 C CA . VAL D 1 5 ? -21.566 -31.675 -18.897 1.00 24.55 323 VAL B CA 1
ATOM 7097 C C . VAL D 1 5 ? -21.462 -30.253 -18.341 1.00 20.34 323 VAL B C 1
ATOM 7098 O O . VAL D 1 5 ? -20.794 -29.386 -18.908 1.00 25.17 323 VAL B O 1
ATOM 7110 N N . HIS D 1 6 ? -22.128 -30.036 -17.214 1.00 18.64 324 HIS B N 1
ATOM 7111 C CA . HIS D 1 6 ? -22.325 -28.703 -16.669 1.00 12.38 324 HIS B CA 1
ATOM 7112 C C . HIS D 1 6 ? -22.103 -28.752 -15.162 1.00 13.77 324 HIS B C 1
ATOM 7113 O O . HIS D 1 6 ? -22.962 -28.384 -14.364 1.00 20.44 324 HIS B O 1
ATOM 7127 N N . GLU D 1 7 ? -20.933 -29.197 -14.766 1.00 15.57 325 GLU B N 1
ATOM 7128 C CA . GLU D 1 7 ? -20.585 -29.304 -13.363 1.00 17.61 325 GLU B CA 1
ATOM 7129 C C . GLU D 1 7 ? -19.737 -28.112 -12.923 1.00 11.51 325 GLU B C 1
ATOM 7130 O O . GLU D 1 7 ? -19.018 -27.526 -13.733 1.00 14.12 325 GLU B O 1
ATOM 7142 N N . PRO D 1 8 ? -19.754 -27.767 -11.638 1.00 13.84 326 PRO B N 1
ATOM 7143 C CA . PRO D 1 8 ? -18.909 -26.667 -11.167 1.00 12.78 326 PRO B CA 1
ATOM 7144 C C . PRO D 1 8 ? -17.454 -27.102 -11.121 1.00 14.65 326 PRO B C 1
ATOM 7145 O O . PRO D 1 8 ? -17.113 -28.147 -10.555 1.00 20.81 326 PRO B O 1
ATOM 7156 N N . VAL D 1 9 ? -16.591 -26.285 -11.713 1.00 11.52 327 VAL B N 1
ATOM 7157 C CA . VAL D 1 9 ? -15.174 -26.583 -11.808 1.00 11.38 327 VAL B CA 1
ATOM 7158 C C . VAL D 1 9 ? -14.387 -25.476 -11.112 1.00 12.28 327 VAL B C 1
ATOM 7159 O O . VAL D 1 9 ? -14.483 -24.302 -11.492 1.00 15.46 327 VAL B O 1
ATOM 7172 N N . ASP D 1 10 ? -13.616 -25.855 -10.102 1.00 12.67 328 ASP B N 1
ATOM 7173 C CA . ASP D 1 10 ? -12.792 -24.914 -9.343 1.00 10.82 328 ASP B CA 1
ATOM 7174 C C . ASP D 1 10 ? -11.492 -24.704 -10.111 1.00 11.07 328 ASP B C 1
ATOM 7175 O O . ASP D 1 10 ? -10.667 -25.628 -10.217 1.00 12.97 328 ASP B O 1
ATOM 7184 N N . MET D 1 11 ? -11.288 -23.498 -10.658 1.00 12.41 329 MET B N 1
ATOM 7185 C CA . MET D 1 11 ? -10.125 -23.285 -11.500 1.00 11.23 329 MET B CA 1
ATOM 7186 C C . MET D 1 11 ? -8.833 -23.287 -10.707 1.00 12.54 329 MET B C 1
ATOM 7187 O O . MET D 1 11 ? -7.783 -23.560 -11.292 1.00 14.23 329 MET B O 1
ATOM 7201 N N . THR D 1 12 ? -8.886 -23.006 -9.402 1.00 13.30 330 THR B N 1
ATOM 7202 C CA . THR D 1 12 ? -7.668 -23.078 -8.604 1.00 14.55 330 THR B CA 1
ATOM 7203 C C . THR D 1 12 ? -7.126 -24.502 -8.597 1.00 14.85 330 THR B C 1
ATOM 7204 O O . THR D 1 12 ? -5.921 -24.735 -8.822 1.00 13.35 330 THR B O 1
ATOM 7215 N N . GLU D 1 13 ? -8.016 -25.470 -8.365 1.00 15.17 331 GLU B N 1
ATOM 7216 C CA . GLU D 1 13 ? -7.642 -26.878 -8.404 1.00 16.16 331 GLU B CA 1
ATOM 7217 C C . GLU D 1 13 ? -7.172 -27.308 -9.795 1.00 16.69 331 GLU B C 1
ATOM 7218 O O . GLU D 1 13 ? -6.206 -28.080 -9.908 1.00 14.97 331 GLU B O 1
ATOM 7230 N N . VAL D 1 14 ? -7.849 -26.851 -10.862 1.00 14.45 332 VAL B N 1
ATOM 7231 C CA . VAL D 1 14 ? -7.434 -27.192 -12.220 1.00 11.83 332 VAL B CA 1
ATOM 7232 C C . VAL D 1 14 ? -6.020 -26.726 -12.450 1.00 12.25 332 VAL B C 1
ATOM 7233 O O . VAL D 1 14 ? -5.180 -27.462 -12.969 1.00 15.33 332 VAL B O 1
ATOM 7246 N N . ILE D 1 15 ? -5.760 -25.464 -12.116 1.00 11.23 333 ILE B N 1
ATOM 7247 C CA . ILE D 1 15 ? -4.437 -24.904 -12.352 1.00 10.17 333 ILE B CA 1
ATOM 7248 C C . ILE D 1 15 ? -3.410 -25.626 -11.498 1.00 14.02 333 ILE B C 1
ATOM 7249 O O . ILE D 1 15 ? -2.322 -25.966 -11.963 1.00 14.76 333 ILE B O 1
ATOM 7265 N N . ASP D 1 16 ? -3.749 -25.883 -10.237 1.00 11.61 334 ASP B N 1
ATOM 7266 C CA . ASP D 1 16 ? -2.782 -26.510 -9.337 1.00 14.89 334 ASP B CA 1
ATOM 7267 C C . ASP D 1 16 ? -2.418 -27.920 -9.792 1.00 14.17 334 ASP B C 1
ATOM 7268 O O . ASP D 1 16 ? -1.244 -28.315 -9.746 1.00 15.31 334 ASP B O 1
ATOM 7277 N N . ARG D 1 17 ? -3.384 -28.682 -10.280 1.00 12.68 335 ARG B N 1
ATOM 7278 C CA . ARG D 1 17 ? -3.074 -30.020 -10.759 1.00 13.34 335 ARG B CA 1
ATOM 7279 C C . ARG D 1 17 ? -2.234 -29.965 -12.024 1.00 15.89 335 ARG B C 1
ATOM 7280 O O . ARG D 1 17 ? -1.353 -30.807 -12.225 1.00 20.86 335 ARG B O 1
ATOM 7301 N N . SER D 1 18 ? -2.481 -28.967 -12.881 1.00 17.45 336 SER B N 1
ATOM 7302 C CA . SER D 1 18 ? -1.749 -28.841 -14.128 1.00 13.38 336 SER B CA 1
ATOM 7303 C C . SER D 1 18 ? -0.321 -28.413 -13.855 1.00 14.33 336 SER B C 1
ATOM 7304 O O . SER D 1 18 ? 0.614 -28.864 -14.530 1.00 16.54 336 SER B O 1
ATOM 7312 N N . LEU D 1 19 ? -0.130 -27.538 -12.859 1.00 12.25 337 LEU B N 1
ATOM 7313 C CA . LEU D 1 19 ? 1.217 -27.089 -12.539 1.00 10.94 337 LEU B CA 1
ATOM 7314 C C . LEU D 1 19 ? 2.041 -28.236 -11.975 1.00 14.50 337 LEU B C 1
ATOM 7315 O O . LEU D 1 19 ? 3.234 -28.357 -12.268 1.00 19.32 337 LEU B O 1
ATOM 7331 N N . GLU D 1 20 ? 1.409 -29.069 -11.149 1.00 15.57 338 GLU B N 1
ATOM 7332 C CA . GLU D 1 20 ? 2.097 -30.206 -10.559 1.00 16.47 338 GLU B CA 1
ATOM 7333 C C . GLU D 1 20 ? 2.661 -31.105 -11.642 1.00 17.61 338 GLU B C 1
ATOM 7334 O O . GLU D 1 20 ? 3.814 -31.547 -11.553 1.00 21.10 338 GLU B O 1
ATOM 7346 N N . ARG D 1 21 ? 1.902 -31.309 -12.723 1.00 19.67 339 ARG B N 1
ATOM 7347 C CA . ARG D 1 21 ? 2.373 -32.148 -13.823 1.00 18.54 339 ARG B CA 1
ATOM 7348 C C . ARG D 1 21 ? 3.490 -31.484 -14.614 1.00 25.24 339 ARG B C 1
ATOM 7349 O O . ARG D 1 21 ? 4.466 -32.143 -14.985 1.00 22.52 339 ARG B O 1
ATOM 7370 N N . VAL D 1 22 ? 3.376 -30.189 -14.898 1.00 18.26 340 VAL B N 1
ATOM 7371 C CA . VAL D 1 22 ? 4.382 -29.541 -15.730 1.00 17.55 340 VAL B CA 1
ATOM 7372 C C . VAL D 1 22 ? 5.684 -29.329 -14.979 1.00 23.13 340 VAL B C 1
ATOM 7373 O O . VAL D 1 22 ? 6.752 -29.333 -15.582 1.00 29.60 340 VAL B O 1
ATOM 7386 N N . ARG D 1 23 ? 5.634 -29.120 -13.669 1.00 18.46 341 ARG B N 1
ATOM 7387 C CA . ARG D 1 23 ? 6.873 -28.883 -12.944 1.00 28.41 341 ARG B CA 1
ATOM 7388 C C . ARG D 1 23 ? 7.733 -30.142 -12.888 1.00 39.53 341 ARG B C 1
ATOM 7389 O O . ARG D 1 23 ? 8.957 -30.044 -12.727 1.00 33.19 341 ARG B O 1
ATOM 7410 N N . ARG D 1 24 ? 7.117 -31.316 -13.049 1.00 28.95 342 ARG B N 1
ATOM 7411 C CA . ARG D 1 24 ? 7.884 -32.554 -13.113 1.00 41.48 342 ARG B CA 1
ATOM 7412 C C . ARG D 1 24 ? 8.879 -32.513 -14.258 1.00 31.09 342 ARG B C 1
ATOM 7413 O O . ARG D 1 24 ? 10.027 -32.954 -14.113 1.00 44.59 342 ARG B O 1
ATOM 7434 N N . ARG D 1 25 ? 8.457 -31.991 -15.407 1.00 32.82 343 ARG B N 1
ATOM 7435 C CA . ARG D 1 25 ? 9.293 -31.994 -16.600 1.00 48.85 343 ARG B CA 1
ATOM 7436 C C . ARG D 1 25 ? 10.279 -30.832 -16.655 1.00 51.69 343 ARG B C 1
ATOM 7437 O O . ARG D 1 25 ? 11.200 -30.869 -17.476 1.00 44.83 343 ARG B O 1
ATOM 7458 N N . ARG D 1 26 ? 10.128 -29.803 -15.817 1.00 36.30 344 ARG B N 1
ATOM 7459 C CA . ARG D 1 26 ? 11.047 -28.666 -15.891 1.00 24.34 344 ARG B CA 1
ATOM 7460 C C . ARG D 1 26 ? 11.163 -28.082 -14.487 1.00 30.82 344 ARG B C 1
ATOM 7461 O O . ARG D 1 26 ? 10.602 -27.032 -14.173 1.00 23.49 344 ARG B O 1
ATOM 7482 N N . SER D 1 27 ? 11.933 -28.767 -13.640 1.00 25.90 345 SER B N 1
ATOM 7483 C CA . SER D 1 27 ? 12.104 -28.355 -12.251 1.00 21.38 345 SER B CA 1
ATOM 7484 C C . SER D 1 27 ? 12.856 -27.041 -12.111 1.00 25.71 345 SER B C 1
ATOM 7485 O O . SER D 1 27 ? 12.895 -26.475 -11.012 1.00 29.17 345 SER B O 1
ATOM 7493 N N . ASP D 1 28 ? 13.444 -26.534 -13.196 1.00 19.93 346 ASP B N 1
ATOM 7494 C CA . ASP D 1 28 ? 14.237 -25.314 -1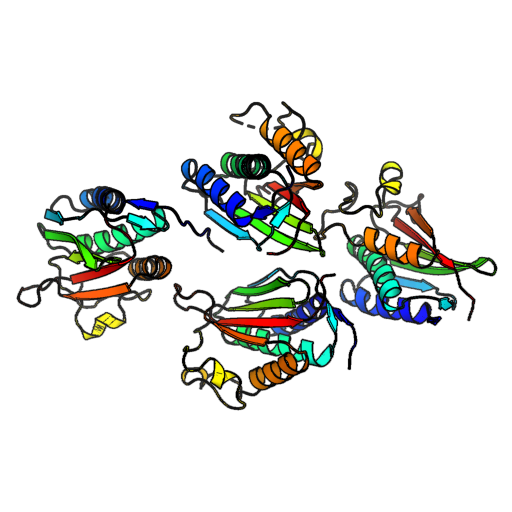3.164 1.00 20.81 346 ASP B CA 1
ATOM 7495 C C . ASP D 1 28 ? 13.405 -24.053 -13.322 1.00 10.26 346 ASP B C 1
ATOM 7496 O O . ASP D 1 28 ? 13.890 -22.958 -13.019 1.00 15.69 346 ASP B O 1
ATOM 7505 N N . ILE D 1 29 ? 12.174 -24.177 -13.814 1.00 20.68 347 ILE B N 1
ATOM 7506 C CA . ILE D 1 29 ? 11.348 -23.014 -14.107 1.00 17.98 347 ILE B CA 1
ATOM 7507 C C . ILE D 1 29 ? 10.752 -22.476 -12.815 1.00 15.21 347 ILE B C 1
ATOM 7508 O O . ILE D 1 29 ? 10.309 -23.237 -11.950 1.00 19.77 347 ILE B O 1
ATOM 7524 N N . GLU D 1 30 ? 10.727 -21.157 -12.708 1.00 18.11 348 GLU B N 1
ATOM 7525 C CA . GLU D 1 30 ? 10.082 -20.466 -11.605 1.00 18.10 348 GLU B CA 1
ATOM 7526 C C . GLU D 1 30 ? 8.681 -20.084 -12.039 1.00 17.94 348 GLU B C 1
ATOM 7527 O O . GLU D 1 30 ? 8.527 -19.262 -12.942 1.00 17.68 348 GLU B O 1
ATOM 7539 N N . PHE D 1 31 ? 7.676 -20.653 -11.390 1.00 16.22 349 PHE B N 1
ATOM 7540 C CA . PHE D 1 31 ? 6.285 -20.329 -11.676 1.00 14.55 349 PHE B CA 1
ATOM 7541 C C . PHE D 1 31 ? 5.801 -19.271 -10.697 1.00 17.36 349 PHE B C 1
ATOM 7542 O O . PHE D 1 31 ? 5.927 -19.432 -9.477 1.00 19.01 349 PHE B O 1
ATOM 7559 N N . GLU D 1 32 ? 5.228 -18.210 -11.240 1.00 13.38 350 GLU B N 1
ATOM 7560 C CA . GLU D 1 32 ? 4.645 -17.114 -10.474 1.00 11.50 350 GLU B CA 1
ATOM 7561 C C . GLU D 1 32 ? 3.142 -17.152 -10.677 1.00 11.95 350 GLU B C 1
ATOM 7562 O O . GLU D 1 32 ? 2.667 -16.938 -11.791 1.00 15.94 350 GLU B O 1
ATOM 7574 N N . VAL D 1 33 ? 2.408 -17.415 -9.610 1.00 11.94 351 VAL B N 1
ATOM 7575 C CA . VAL D 1 33 ? 1.006 -17.775 -9.719 1.00 14.64 351 VAL B CA 1
ATOM 7576 C C . VAL D 1 33 ? 0.183 -16.798 -8.872 1.00 15.99 351 VAL B C 1
ATOM 7577 O O . VAL D 1 33 ? 0.417 -16.662 -7.669 1.00 13.26 351 VAL B O 1
ATOM 7590 N N . THR D 1 34 ? -0.776 -16.125 -9.512 1.00 11.16 352 THR B N 1
ATOM 7591 C CA . THR D 1 34 ? -1.721 -15.215 -8.846 1.00 10.02 352 THR B CA 1
ATOM 7592 C C . THR D 1 34 ? -3.104 -15.517 -9.419 1.00 12.84 352 THR B C 1
ATOM 7593 O O . THR D 1 34 ? -3.457 -14.970 -10.459 1.00 13.76 352 THR B O 1
ATOM 7604 N N . VAL D 1 35 ? -3.864 -16.378 -8.750 1.00 13.33 353 VAL B N 1
ATOM 7605 C CA . VAL D 1 35 ? -5.129 -16.916 -9.266 1.00 13.47 353 VAL B CA 1
ATOM 7606 C C . VAL D 1 35 ? -6.265 -16.527 -8.345 1.00 10.76 353 VAL B C 1
ATOM 7607 O O . VAL D 1 35 ? -6.312 -16.969 -7.190 1.00 13.66 353 VAL B O 1
ATOM 7620 N N . THR D 1 36 ? -7.191 -15.708 -8.867 1.00 12.18 354 THR B N 1
ATOM 7621 C CA A THR D 1 36 ? -8.357 -15.389 -8.079 0.44 13.46 354 THR B CA 1
ATOM 7622 C CA B THR D 1 36 ? -8.402 -15.357 -8.138 0.56 13.21 354 THR B CA 1
ATOM 7623 C C . THR D 1 36 ? -9.332 -16.566 -8.090 1.00 10.61 354 THR B C 1
ATOM 7624 O O . THR D 1 36 ? -9.469 -17.271 -9.103 1.00 12.03 354 THR B O 1
ATOM 7645 N N . PRO D 1 37 ? -9.985 -16.831 -6.958 1.00 11.04 355 PRO B N 1
ATOM 7646 C CA . PRO D 1 37 ? -10.937 -17.945 -6.927 1.00 10.49 355 PRO B CA 1
ATOM 7647 C C . PRO D 1 37 ? -12.053 -17.743 -7.940 1.00 13.48 355 PRO B C 1
ATOM 7648 O O . PRO D 1 37 ? -12.735 -16.711 -7.955 1.00 14.49 355 PRO B O 1
ATOM 7659 N N . TRP D 1 38 ? -12.231 -18.755 -8.794 1.00 12.19 356 TRP B N 1
ATOM 7660 C CA . TRP D 1 38 ? -13.105 -18.688 -9.937 1.00 10.50 356 TRP B CA 1
ATOM 7661 C C . TRP D 1 38 ? -13.702 -20.071 -10.184 1.00 9.93 356 TRP B C 1
ATOM 7662 O O . TRP D 1 38 ? -12.984 -21.087 -10.164 1.00 12.18 356 TRP B O 1
ATOM 7683 N N . GLN D 1 39 ? -14.992 -20.087 -10.479 1.00 8.66 357 GLN B N 1
ATOM 7684 C CA . GLN D 1 39 ? -15.723 -21.310 -10.793 1.00 11.53 357 GLN B CA 1
ATOM 7685 C C . GLN D 1 39 ? -16.262 -21.217 -12.211 1.00 11.60 357 GLN B C 1
ATOM 7686 O O . GLN D 1 39 ? -16.947 -20.248 -12.565 1.00 11.35 357 GLN B O 1
ATOM 7700 N N . VAL D 1 40 ? -15.997 -22.261 -12.989 1.00 9.75 358 VAL B N 1
ATOM 7701 C CA . VAL D 1 40 ? -16.476 -22.401 -14.359 1.00 12.84 358 VAL B CA 1
ATOM 7702 C C . VAL D 1 40 ? -17.467 -23.548 -14.375 1.00 9.21 358 VAL B C 1
ATOM 7703 O O . VAL D 1 40 ? -17.250 -24.569 -13.711 1.00 14.63 358 VAL B O 1
ATOM 7716 N N . ILE D 1 41 ? -18.563 -23.375 -15.089 1.00 8.00 359 ILE B N 1
ATOM 7717 C CA . ILE D 1 41 ? -19.488 -24.474 -15.321 1.00 11.76 359 ILE B CA 1
ATOM 7718 C C . ILE D 1 41 ? -19.052 -25.230 -16.557 1.00 12.67 359 ILE B C 1
ATOM 7719 O O . ILE D 1 41 ? -19.010 -24.674 -17.667 1.00 11.06 359 ILE B O 1
ATOM 7735 N N . GLY D 1 42 ? -18.759 -26.513 -16.386 1.00 13.79 360 GLY B N 1
ATOM 7736 C CA . GLY D 1 42 ? -18.386 -27.310 -17.536 1.00 13.30 360 GLY B CA 1
ATOM 7737 C C . GLY D 1 42 ? -17.724 -28.629 -17.203 1.00 16.28 360 GLY B C 1
ATOM 7738 O O . GLY D 1 42 ? -18.222 -29.379 -16.366 1.00 13.22 360 GLY B O 1
ATOM 7742 N N . ASP D 1 43 ? -16.612 -28.906 -17.872 1.00 13.94 361 ASP B N 1
ATOM 7743 C CA . ASP D 1 43 ? -15.967 -30.209 -17.914 1.00 14.47 361 ASP B CA 1
ATOM 7744 C C . ASP D 1 43 ? -14.573 -30.063 -17.339 1.00 12.31 361 ASP B C 1
ATOM 7745 O O . ASP D 1 43 ? -13.684 -29.496 -17.994 1.00 14.04 361 ASP B O 1
ATOM 7754 N N . SER D 1 44 ? -14.392 -30.542 -16.104 1.00 16.71 362 SER B N 1
ATOM 7755 C CA . SER D 1 44 ? -13.099 -30.433 -15.440 1.00 15.05 362 SER B CA 1
ATOM 7756 C C . SER D 1 44 ? -11.999 -31.139 -16.219 1.00 14.60 362 SER B C 1
ATOM 7757 O O . SER D 1 44 ? -10.867 -30.661 -16.241 1.00 15.27 362 SER B O 1
ATOM 7765 N N . SER D 1 45 ? -12.296 -32.277 -16.855 1.00 17.19 363 SER B N 1
ATOM 7766 C CA . SER D 1 45 ? -11.270 -32.979 -17.625 1.00 12.49 363 SER B CA 1
ATOM 7767 C C . SER D 1 45 ? -10.805 -32.133 -18.808 1.00 15.21 363 SER B C 1
ATOM 7768 O O . SER D 1 45 ? -9.596 -31.990 -19.050 1.00 16.62 363 SER B O 1
ATOM 7776 N N . GLY D 1 46 ? -11.740 -31.548 -19.547 1.00 14.58 364 GLY B N 1
ATOM 7777 C CA . GLY D 1 46 ? -11.360 -30.724 -20.682 1.00 14.91 364 GLY B CA 1
ATOM 7778 C C . GLY D 1 46 ? -10.621 -29.459 -20.267 1.00 11.31 364 GLY B C 1
ATOM 7779 O O . GLY D 1 46 ? -9.606 -29.092 -20.868 1.00 12.42 364 GLY B O 1
ATOM 7783 N N . LEU D 1 47 ? -11.115 -28.784 -19.227 1.00 10.99 365 LEU B N 1
ATOM 7784 C CA . LEU D 1 47 ? -10.448 -27.584 -18.765 1.00 10.85 365 LEU B CA 1
ATOM 7785 C C . LEU D 1 47 ? -9.045 -27.909 -18.279 1.00 9.93 365 LEU B C 1
ATOM 7786 O O . LEU D 1 47 ? -8.109 -27.125 -18.488 1.00 10.94 365 LEU B O 1
ATOM 7802 N N . GLY D 1 48 ? -8.882 -29.032 -17.577 1.00 11.52 366 GLY B N 1
ATOM 7803 C CA . GLY D 1 48 ? -7.539 -29.437 -17.167 1.00 12.20 366 GLY B CA 1
ATOM 7804 C C . GLY D 1 48 ? -6.625 -29.688 -18.342 1.00 8.65 366 GLY B C 1
ATOM 7805 O O . GLY D 1 48 ? -5.459 -29.264 -18.351 1.00 12.29 366 GLY B O 1
ATOM 7809 N N . ARG D 1 49 ? -7.135 -30.368 -19.365 1.00 12.12 367 ARG B N 1
ATOM 7810 C CA . ARG D 1 49 ? -6.364 -30.592 -20.582 1.00 13.89 367 ARG B CA 1
ATOM 7811 C C . ARG D 1 49 ? -5.971 -29.278 -21.248 1.00 16.00 367 ARG B C 1
ATOM 7812 O O . ARG D 1 49 ? -4.842 -29.151 -21.749 1.00 14.66 367 ARG B O 1
ATOM 7833 N N . ALA D 1 50 ? -6.876 -28.280 -21.250 1.00 12.32 368 ALA B N 1
ATOM 7834 C CA . ALA D 1 50 ? -6.573 -27.018 -21.923 1.00 14.13 368 ALA B CA 1
ATOM 7835 C C . ALA D 1 50 ? -5.477 -26.287 -21.171 1.00 12.74 368 ALA B C 1
ATOM 7836 O O . ALA D 1 50 ? -4.492 -25.849 -21.768 1.00 14.16 368 ALA B O 1
ATOM 7843 N N . VAL D 1 51 ? -5.607 -26.190 -19.854 1.00 11.30 369 VAL B N 1
ATOM 7844 C CA . VAL D 1 51 ? -4.603 -25.481 -19.081 1.00 10.57 369 VAL B CA 1
ATOM 7845 C C . VAL D 1 51 ? -3.265 -26.203 -19.176 1.00 9.11 369 VAL B C 1
ATOM 7846 O O . VAL D 1 51 ? -2.225 -25.568 -19.379 1.00 10.86 369 VAL B O 1
ATOM 7859 N N . LEU D 1 52 ? -3.266 -27.538 -19.036 1.00 8.58 370 LEU B N 1
ATOM 7860 C CA . LEU D 1 52 ? -2.004 -28.277 -19.084 1.00 9.44 370 LEU B CA 1
ATOM 7861 C C . LEU D 1 52 ? -1.323 -28.090 -20.440 1.00 12.04 370 LEU B C 1
ATOM 7862 O O . LEU D 1 52 ? -0.094 -27.979 -20.518 1.00 10.68 370 LEU B O 1
ATOM 7878 N N . ASN D 1 53 ? -2.085 -28.082 -21.520 1.00 9.21 371 ASN B N 1
ATOM 7879 C CA . ASN D 1 53 ? -1.468 -27.936 -22.826 1.00 10.15 371 ASN B CA 1
ATOM 7880 C C . ASN D 1 53 ? -0.827 -26.573 -22.981 1.00 10.78 371 ASN B C 1
ATOM 7881 O O . ASN D 1 53 ? 0.233 -26.454 -23.627 1.00 11.09 371 ASN B O 1
ATOM 7892 N N . VAL D 1 54 ? -1.421 -25.548 -22.375 1.00 8.90 372 VAL B N 1
ATOM 7893 C CA . VAL D 1 54 ? -0.853 -24.210 -22.478 1.00 10.17 372 VAL B CA 1
ATOM 7894 C C . VAL D 1 54 ? 0.397 -24.110 -21.609 1.00 16.06 372 VAL B C 1
ATOM 7895 O O . VAL D 1 54 ? 1.414 -23.541 -22.033 1.00 11.58 372 VAL B O 1
ATOM 7908 N N . LEU D 1 55 ? 0.348 -24.661 -20.384 1.00 11.20 373 LEU B N 1
ATOM 7909 C CA . LEU D 1 55 ? 1.521 -24.671 -19.507 1.00 12.73 373 LEU B CA 1
ATOM 7910 C C . LEU D 1 55 ? 2.645 -25.516 -20.084 1.00 13.38 373 LEU B C 1
ATOM 7911 O O . LEU D 1 55 ? 3.832 -25.190 -19.923 1.00 12.62 373 LEU B O 1
ATOM 7927 N N . ASP D 1 56 ? 2.296 -26.629 -20.741 1.00 13.78 374 ASP B N 1
ATOM 7928 C CA . ASP D 1 56 ? 3.314 -27.466 -21.371 1.00 14.67 374 ASP B CA 1
ATOM 7929 C C . ASP D 1 56 ? 4.092 -26.673 -22.415 1.00 16.78 374 ASP B C 1
ATOM 7930 O O . ASP D 1 56 ? 5.334 -26.724 -22.455 1.00 13.18 374 ASP B O 1
ATOM 7939 N N . ASN D 1 57 ? 3.384 -25.886 -23.231 1.00 12.60 375 ASN B N 1
ATOM 7940 C CA . ASN D 1 57 ? 4.051 -25.037 -24.218 1.00 9.72 375 ASN B CA 1
ATOM 7941 C C . ASN D 1 57 ? 4.931 -23.989 -23.553 1.00 13.46 375 ASN B C 1
ATOM 7942 O O . ASN D 1 57 ? 6.067 -23.760 -23.983 1.00 11.45 375 ASN B O 1
ATOM 7953 N N . ALA D 1 58 ? 4.398 -23.300 -22.533 1.00 11.21 376 ALA B N 1
ATOM 7954 C CA . ALA D 1 58 ? 5.175 -22.271 -21.851 1.00 8.51 376 ALA B CA 1
ATOM 7955 C C . ALA D 1 58 ? 6.446 -22.864 -21.276 1.00 12.53 376 ALA B C 1
ATOM 7956 O O . ALA D 1 58 ? 7.522 -22.265 -21.398 1.00 13.89 376 ALA B O 1
ATOM 7963 N N . ALA D 1 59 ? 6.358 -24.067 -20.688 1.00 11.19 377 ALA B N 1
ATOM 7964 C CA . ALA D 1 59 ? 7.563 -24.702 -20.143 1.00 11.02 377 ALA B CA 1
ATOM 7965 C C . ALA D 1 59 ? 8.514 -25.143 -21.241 1.00 17.43 377 ALA B C 1
ATOM 7966 O O . ALA D 1 59 ? 9.719 -24.906 -21.138 1.00 14.53 377 ALA B O 1
ATOM 7973 N N . LYS D 1 60 ? 7.996 -25.765 -22.302 1.00 13.60 378 LYS B N 1
ATOM 7974 C CA . LYS D 1 60 ? 8.840 -26.267 -23.380 1.00 15.71 378 LYS B CA 1
ATOM 7975 C C . LYS D 1 60 ? 9.666 -25.158 -24.040 1.00 15.65 378 LYS B C 1
ATOM 7976 O O . LYS D 1 60 ? 10.852 -25.362 -24.361 1.00 13.87 378 LYS B O 1
ATOM 7995 N N . TRP D 1 61 ? 9.061 -23.988 -24.250 1.00 12.53 379 TRP B N 1
ATOM 7996 C CA . TRP D 1 61 ? 9.726 -22.840 -24.861 1.00 14.19 379 TRP B CA 1
ATOM 7997 C C . TRP D 1 61 ? 10.391 -21.932 -23.827 1.00 12.48 379 TRP B C 1
ATOM 7998 O O . TRP D 1 61 ? 10.966 -20.907 -24.199 1.00 15.82 379 TRP B O 1
ATOM 8019 N N . SER D 1 62 ? 10.409 -22.331 -22.561 1.00 10.85 380 SER B N 1
ATOM 8020 C CA . SER D 1 62 ? 11.093 -21.550 -21.540 1.00 11.33 380 SER B CA 1
ATOM 8021 C C . SER D 1 62 ? 12.598 -21.737 -21.619 1.00 9.34 380 SER B C 1
ATOM 8022 O O . SER D 1 62 ? 13.070 -22.885 -21.628 1.00 15.84 380 SER B O 1
ATOM 8030 N N . PRO D 1 63 ? 13.376 -20.659 -21.521 1.00 9.77 381 PRO B N 1
ATOM 8031 C CA . PRO D 1 63 ? 14.838 -20.809 -21.417 1.00 14.93 381 PRO B CA 1
ATOM 8032 C C . PRO D 1 63 ? 15.210 -21.433 -20.085 1.00 13.39 381 PRO B C 1
ATOM 8033 O O . PRO D 1 63 ? 14.379 -21.595 -19.191 1.00 13.18 381 PRO B O 1
ATOM 8044 N N . PRO D 1 64 ? 16.452 -21.854 -19.913 1.00 12.98 382 PRO B N 1
ATOM 8045 C CA . PRO D 1 64 ? 16.797 -22.517 -18.660 1.00 16.48 382 PRO B CA 1
ATOM 8046 C C . PRO D 1 64 ? 16.685 -21.541 -17.505 1.00 13.52 382 PRO B C 1
ATOM 8047 O O . PRO D 1 64 ? 17.175 -20.409 -17.578 1.00 18.64 382 PRO B O 1
ATOM 8058 N N . GLY D 1 65 ? 16.020 -21.994 -16.446 1.00 14.05 383 GLY B N 1
ATOM 8059 C CA . GLY D 1 65 ? 15.721 -21.170 -15.298 1.00 17.28 383 GLY B CA 1
ATOM 8060 C C . GLY D 1 65 ? 14.736 -20.061 -15.576 1.00 21.42 383 GLY B C 1
ATOM 8061 O O . GLY D 1 65 ? 14.665 -19.095 -14.811 1.00 19.51 383 GLY B O 1
ATOM 8065 N N . GLY D 1 66 ? 13.986 -20.154 -16.666 1.00 15.86 384 GLY B N 1
ATOM 8066 C CA . GLY D 1 66 ? 13.050 -19.097 -17.004 1.00 16.08 384 GLY B CA 1
ATOM 8067 C C . GLY D 1 66 ? 11.851 -19.036 -16.074 1.00 18.10 384 GLY B C 1
ATOM 8068 O O . GLY D 1 66 ? 11.607 -19.912 -15.251 1.00 15.86 384 GLY B O 1
ATOM 8072 N N . ARG D 1 67 ? 11.124 -17.924 -16.187 1.00 14.24 385 ARG B N 1
ATOM 8073 C CA . ARG D 1 67 ? 9.952 -17.647 -15.364 1.00 15.80 385 ARG B CA 1
ATOM 8074 C C . ARG D 1 67 ? 8.694 -17.832 -16.188 1.00 8.84 385 ARG B C 1
ATOM 8075 O O . ARG D 1 67 ? 8.623 -17.362 -17.324 1.00 11.65 385 ARG B O 1
ATOM 8096 N N . VAL D 1 68 ? 7.717 -18.556 -15.631 1.00 13.02 386 VAL B N 1
ATOM 8097 C CA . VAL D 1 68 ? 6.409 -18.692 -16.247 1.00 11.65 386 VAL B CA 1
ATOM 8098 C C . VAL D 1 68 ? 5.373 -18.085 -15.320 1.00 11.36 386 VAL B C 1
ATOM 8099 O O . VAL D 1 68 ? 5.317 -18.433 -14.133 1.00 13.50 386 VAL B O 1
ATOM 8112 N N . GLY D 1 69 ? 4.539 -17.207 -15.877 1.00 9.24 387 GLY B N 1
ATOM 8113 C CA . GLY D 1 69 ? 3.517 -16.497 -15.117 1.00 12.16 387 GLY B CA 1
ATOM 8114 C C . GLY D 1 69 ? 2.178 -17.152 -15.372 1.00 7.92 387 GLY B C 1
ATOM 8115 O O . GLY D 1 69 ? 1.866 -17.514 -16.496 1.00 8.21 387 GLY B O 1
ATOM 8119 N N . VAL D 1 70 ? 1.416 -17.305 -14.292 1.00 10.71 388 VAL B N 1
ATOM 8120 C CA . VAL D 1 70 ? 0.037 -17.801 -14.349 1.00 8.59 388 VAL B CA 1
ATOM 8121 C C . VAL D 1 70 ? -0.847 -16.839 -13.562 1.00 8.21 388 VAL B C 1
ATOM 8122 O O . VAL D 1 70 ? -0.741 -16.756 -12.340 1.00 12.91 388 VAL B O 1
ATOM 8135 N N . ARG D 1 71 ? -1.702 -16.117 -14.246 1.00 9.04 389 ARG B N 1
ATOM 8136 C CA . ARG D 1 71 ? -2.554 -15.108 -13.621 1.00 8.81 389 ARG B CA 1
ATOM 8137 C C . ARG D 1 71 ? -4.001 -15.368 -13.996 1.00 11.52 389 ARG B C 1
ATOM 8138 O O . ARG D 1 71 ? -4.294 -15.547 -15.174 1.00 12.31 389 ARG B O 1
ATOM 8159 N N . LEU D 1 72 ? -4.897 -15.392 -13.006 1.00 10.07 390 LEU B N 1
ATOM 8160 C CA . LEU D 1 72 ? -6.322 -15.442 -13.280 1.00 9.94 390 LEU B CA 1
ATOM 8161 C C . LEU D 1 72 ? -6.982 -14.309 -12.515 1.00 7.93 390 LEU B C 1
ATOM 8162 O O . LEU D 1 72 ? -6.850 -14.235 -11.288 1.00 10.42 390 LEU B O 1
ATOM 8178 N N . TYR D 1 73 ? -7.670 -13.429 -13.236 1.00 10.16 391 TYR B N 1
ATOM 8179 C CA . TYR D 1 73 ? -8.319 -12.264 -12.632 1.00 8.78 391 TYR B CA 1
ATOM 8180 C C . TYR D 1 73 ? -9.688 -12.059 -13.270 1.00 8.44 391 TYR B C 1
ATOM 8181 O O . TYR D 1 73 ? -9.945 -12.461 -14.411 1.00 11.04 391 TYR B O 1
ATOM 8199 N N . GLN D 1 74 ? -10.583 -11.432 -12.517 1.00 8.71 392 GLN B N 1
ATOM 8200 C CA . GLN D 1 74 ? -11.954 -11.209 -12.983 1.00 11.12 392 GLN B CA 1
ATOM 8201 C C . GLN D 1 74 ? -12.002 -9.943 -13.828 1.00 9.41 392 GLN B C 1
ATOM 8202 O O . GLN D 1 74 ? -11.382 -8.933 -13.481 1.00 10.09 392 GLN B O 1
ATOM 8216 N N . ILE D 1 75 ? -12.633 -10.030 -14.988 1.00 12.12 393 ILE B N 1
ATOM 8217 C CA . ILE D 1 75 ? -12.727 -8.879 -15.882 1.00 13.93 393 ILE B CA 1
ATOM 8218 C C . ILE D 1 75 ? -14.128 -8.276 -15.965 1.00 15.77 393 ILE B C 1
ATOM 8219 O O . ILE D 1 75 ? -14.253 -7.105 -16.361 1.00 18.00 393 ILE B O 1
ATOM 8235 N N . ASP D 1 76 ? -15.173 -9.015 -15.625 1.00 12.54 394 ASP B N 1
ATOM 8236 C CA . ASP D 1 76 ? -16.505 -8.424 -15.526 1.00 14.09 394 ASP B CA 1
ATOM 8237 C C . ASP D 1 76 ? -17.357 -9.380 -14.707 1.00 12.49 394 ASP B C 1
ATOM 8238 O O . ASP D 1 76 ? -16.853 -10.392 -14.237 1.00 11.82 394 ASP B O 1
ATOM 8247 N N . PRO D 1 77 ? -18.616 -9.075 -14.434 1.00 13.27 395 PRO B N 1
ATOM 8248 C CA . PRO D 1 77 ? -19.332 -9.889 -13.467 1.00 10.23 395 PRO B CA 1
ATOM 8249 C C . PRO D 1 77 ? -19.380 -11.378 -13.802 1.00 10.94 395 PRO B C 1
ATOM 8250 O O . PRO D 1 77 ? -19.550 -12.184 -12.883 1.00 14.63 395 PRO B O 1
ATOM 8261 N N . GLY D 1 78 ? -19.335 -11.748 -15.092 1.00 11.81 396 GLY B N 1
ATOM 8262 C CA . GLY D 1 78 ? -19.450 -13.132 -15.505 1.00 13.52 396 GLY B CA 1
ATOM 8263 C C . GLY D 1 78 ? -18.270 -13.707 -16.247 1.00 10.18 396 GLY B C 1
ATOM 8264 O O . GLY D 1 78 ? -18.427 -14.750 -16.865 1.00 9.99 396 GLY B O 1
ATOM 8268 N N . HIS D 1 79 ? -17.098 -13.066 -16.218 1.00 10.58 397 HIS B N 1
ATOM 8269 C CA . HIS D 1 79 ? -15.960 -13.575 -16.961 1.00 8.68 397 HIS B CA 1
ATOM 8270 C C . HIS D 1 79 ? -14.664 -13.310 -16.212 1.00 8.98 397 HIS B C 1
ATOM 8271 O O . HIS D 1 79 ? -14.519 -12.309 -15.503 1.00 9.61 397 HIS B O 1
ATOM 8285 N N . ALA D 1 80 ? -13.722 -14.226 -16.373 1.00 8.03 398 ALA B N 1
ATOM 8286 C CA . ALA D 1 80 ? -12.369 -14.065 -15.864 1.00 13.60 398 ALA B CA 1
ATOM 8287 C C . ALA D 1 80 ? -11.391 -14.325 -16.991 1.00 10.34 398 ALA B C 1
ATOM 8288 O O . ALA D 1 80 ? -11.727 -14.891 -18.040 1.00 10.11 398 ALA B O 1
ATOM 8295 N N . GLU D 1 81 ? -10.186 -13.799 -16.827 1.00 11.26 399 GLU B N 1
ATOM 8296 C CA . GLU D 1 81 ? -9.142 -13.996 -17.807 1.00 10.38 399 GLU B CA 1
ATOM 8297 C C . GLU D 1 81 ? -7.972 -14.723 -17.160 1.00 9.63 399 GLU B C 1
ATOM 8298 O O . GLU D 1 81 ? -7.479 -14.298 -16.112 1.00 10.73 399 GLU B O 1
ATOM 8310 N N . LEU D 1 82 ? -7.531 -15.802 -17.808 1.00 7.90 400 LEU B N 1
ATOM 8311 C CA . LEU D 1 82 ? -6.325 -16.554 -17.469 1.00 8.62 400 LEU B CA 1
ATOM 8312 C C . LEU D 1 82 ? -5.225 -16.219 -18.458 1.00 11.32 400 LEU B C 1
ATOM 8313 O O . LEU D 1 82 ? -5.407 -16.408 -19.659 1.00 10.44 400 LEU B O 1
ATOM 8329 N N . VAL D 1 83 ? -4.107 -15.714 -17.953 1.00 9.57 401 VAL B N 1
ATOM 8330 C CA . VAL D 1 83 ? -2.985 -15.321 -18.787 1.00 8.44 401 VAL B CA 1
ATOM 8331 C C . VAL D 1 83 ? -1.775 -16.158 -18.389 1.00 11.08 401 VAL B C 1
ATOM 8332 O O . VAL D 1 83 ? -1.344 -16.124 -17.234 1.00 9.46 401 VAL B O 1
ATOM 8345 N N . ILE D 1 84 ? -1.245 -16.919 -19.323 1.00 9.30 402 ILE B N 1
ATOM 8346 C CA . ILE D 1 84 ? -0.056 -17.735 -19.071 1.00 8.33 402 ILE B CA 1
ATOM 8347 C C . ILE D 1 84 ? 1.063 -17.176 -19.929 1.00 7.92 402 ILE B C 1
ATOM 8348 O O . ILE D 1 84 ? 0.925 -17.081 -21.157 1.00 9.00 402 ILE B O 1
ATOM 8364 N N . THR D 1 85 ? 2.171 -16.810 -19.285 1.00 10.67 403 THR B N 1
ATOM 8365 C CA . THR D 1 85 ? 3.317 -16.129 -19.907 1.00 10.53 403 THR B CA 1
ATOM 8366 C C . THR D 1 85 ? 4.610 -16.913 -19.765 1.00 14.48 403 THR B C 1
ATOM 8367 O O . THR D 1 85 ? 4.826 -17.611 -18.778 1.00 12.19 403 THR B O 1
ATOM 8378 N N . ASP D 1 86 ? 5.480 -16.730 -20.750 1.00 11.67 404 ASP B N 1
ATOM 8379 C CA . ASP D 1 86 ? 6.825 -17.310 -20.732 1.00 10.41 404 ASP B CA 1
ATOM 8380 C C . ASP D 1 86 ? 7.804 -16.302 -21.282 1.00 9.40 404 ASP B C 1
ATOM 8381 O O . ASP D 1 86 ? 7.447 -15.211 -21.739 1.00 10.40 404 ASP B O 1
ATOM 8390 N N . GLN D 1 87 ? 9.069 -16.685 -21.238 1.00 9.34 405 GLN B N 1
ATOM 8391 C CA . GLN D 1 87 ? 10.190 -15.871 -21.686 1.00 13.56 405 GLN B CA 1
ATOM 8392 C C . GLN D 1 87 ? 10.860 -16.496 -22.908 1.00 10.16 405 GLN B C 1
ATOM 8393 O O . GLN D 1 87 ? 12.074 -16.364 -23.115 1.00 13.13 405 GLN B O 1
ATOM 8407 N N . GLY D 1 88 ? 10.075 -17.211 -23.712 1.00 11.72 406 GLY B N 1
ATOM 8408 C CA . GLY D 1 88 ? 10.543 -17.884 -24.888 1.00 11.85 406 GLY B CA 1
ATOM 8409 C C . GLY D 1 88 ? 10.609 -16.946 -26.078 1.00 9.62 406 GLY B C 1
ATOM 8410 O O . GLY D 1 88 ? 10.524 -15.730 -25.948 1.00 11.52 406 GLY B O 1
ATOM 8414 N N . PRO D 1 89 ? 10.679 -17.517 -27.281 1.00 12.59 407 PRO B N 1
ATOM 8415 C CA . PRO D 1 89 ? 10.937 -16.711 -28.477 1.00 15.14 407 PRO B CA 1
ATOM 8416 C C . PRO D 1 89 ? 9.758 -15.911 -28.967 1.00 15.91 407 PRO B C 1
ATOM 8417 O O . PRO D 1 89 ? 9.943 -15.016 -29.800 1.00 16.81 407 PRO B O 1
ATOM 8428 N N . GLY D 1 90 ? 8.570 -16.214 -28.488 1.00 11.71 408 GLY B N 1
ATOM 8429 C CA . GLY D 1 90 ? 7.363 -15.587 -28.990 1.00 14.50 408 GLY B CA 1
ATOM 8430 C C . GLY D 1 90 ? 6.873 -16.228 -30.273 1.00 16.96 408 GLY B C 1
ATOM 8431 O O . GLY D 1 90 ? 7.456 -17.174 -30.811 1.00 17.85 408 GLY B O 1
ATOM 8435 N N . ILE D 1 91 ? 5.751 -15.699 -30.756 1.00 16.14 409 ILE B N 1
ATOM 8436 C CA . ILE D 1 91 ? 5.091 -16.178 -31.970 1.00 19.04 409 ILE B CA 1
ATOM 8437 C C . ILE D 1 91 ? 4.876 -14.979 -32.893 1.00 13.98 409 ILE B C 1
ATOM 8438 O O . ILE D 1 91 ? 4.280 -13.981 -32.459 1.00 18.42 409 ILE B O 1
ATOM 8454 N N . PRO D 1 92 ? 5.298 -15.038 -34.155 1.00 18.11 410 PRO B N 1
ATOM 8455 C CA . PRO D 1 92 ? 5.085 -13.909 -35.068 1.00 23.79 410 PRO B CA 1
ATOM 8456 C C . PRO D 1 92 ? 3.613 -13.551 -35.175 1.00 20.81 410 PRO B C 1
ATOM 8457 O O . PRO D 1 92 ? 2.750 -14.442 -35.204 1.00 16.20 410 PRO B O 1
ATOM 8468 N N . PRO D 1 93 ? 3.283 -12.252 -35.190 1.00 19.17 411 PRO B N 1
ATOM 8469 C CA . PRO D 1 93 ? 1.876 -11.853 -35.199 1.00 15.23 411 PRO B CA 1
ATOM 8470 C C . PRO D 1 93 ? 1.072 -12.471 -36.311 1.00 16.06 411 PRO B C 1
ATOM 8471 O O . PRO D 1 93 ? -0.081 -12.820 -36.067 1.00 15.85 411 PRO B O 1
ATOM 8482 N N . GLN D 1 94 ? 1.631 -12.627 -37.512 1.00 18.73 412 GLN B N 1
ATOM 8483 C CA . GLN D 1 94 ? 0.831 -13.171 -38.602 1.00 21.49 412 GLN B CA 1
ATOM 8484 C C . GLN D 1 94 ? 0.406 -14.615 -38.360 1.00 14.05 412 GLN B C 1
ATOM 8485 O O . GLN D 1 94 ? -0.499 -15.089 -39.065 1.00 18.01 412 GLN B O 1
ATOM 8499 N N . GLU D 1 95 ? 1.010 -15.314 -37.385 1.00 13.64 413 GLU B N 1
ATOM 8500 C CA . GLU D 1 95 ? 0.653 -16.707 -37.082 1.00 14.95 413 GLU B CA 1
ATOM 8501 C C . GLU D 1 95 ? -0.218 -16.866 -35.836 1.00 17.49 413 GLU B C 1
ATOM 8502 O O . GLU D 1 95 ? -0.531 -18.003 -35.459 1.00 14.95 413 GLU B O 1
ATOM 8514 N N . ARG D 1 96 ? -0.711 -15.773 -35.246 1.00 14.49 414 ARG B N 1
ATOM 8515 C CA . ARG D 1 96 ? -1.449 -15.883 -33.985 1.00 12.92 414 ARG B CA 1
ATOM 8516 C C . ARG D 1 96 ? -2.781 -16.615 -34.103 1.00 15.19 414 ARG B C 1
ATOM 8517 O O . ARG D 1 96 ? -3.309 -17.056 -33.074 1.00 16.09 414 ARG B O 1
ATOM 8538 N N . HIS D 1 97 ? -3.354 -16.711 -35.298 1.00 12.90 415 HIS B N 1
ATOM 8539 C CA . HIS D 1 97 ? -4.541 -17.534 -35.499 1.00 16.96 415 HIS B CA 1
ATOM 8540 C C . HIS D 1 97 ? -4.186 -18.932 -35.985 1.00 14.24 415 HIS B C 1
ATOM 8541 O O . HIS D 1 97 ? -4.787 -19.918 -35.541 1.00 16.20 415 HIS B O 1
ATOM 8555 N N . LEU D 1 98 ? -3.212 -19.028 -36.887 1.00 12.68 416 LEU B N 1
ATOM 8556 C CA . LEU D 1 98 ? -2.817 -20.316 -37.458 1.00 15.50 416 LEU B CA 1
ATOM 8557 C C . LEU D 1 98 ? -2.308 -21.314 -36.417 1.00 15.37 416 LEU B C 1
ATOM 8558 O O . LEU D 1 98 ? -2.468 -22.527 -36.605 1.00 14.15 416 LEU B O 1
ATOM 8574 N N . VAL D 1 99 ? -1.672 -20.850 -35.333 1.00 13.65 417 VAL B N 1
ATOM 8575 C CA . VAL D 1 99 ? -1.085 -21.791 -34.390 1.00 14.00 417 VAL B CA 1
ATOM 8576 C C . VAL D 1 99 ? -2.153 -22.625 -33.688 1.00 10.40 417 VAL B C 1
ATOM 8577 O O . VAL D 1 99 ? -1.815 -23.641 -33.094 1.00 14.05 417 VAL B O 1
ATOM 8590 N N . PHE D 1 100 ? -3.431 -22.217 -33.736 1.00 13.11 418 PHE B N 1
ATOM 8591 C CA . PHE D 1 100 ? -4.525 -23.007 -33.179 1.00 12.69 418 PHE B CA 1
ATOM 8592 C C . PHE D 1 100 ? -5.075 -24.041 -34.144 1.00 16.26 418 PHE B C 1
ATOM 8593 O O . PHE D 1 100 ? -5.994 -24.788 -33.762 1.00 17.26 418 PHE B O 1
ATOM 8610 N N . GLU D 1 101 ? -4.541 -24.105 -35.363 1.00 14.01 419 GLU B N 1
ATOM 8611 C CA . GLU D 1 101 ? -4.921 -25.128 -36.334 1.00 15.52 419 GLU B CA 1
ATOM 8612 C C . GLU D 1 101 ? -4.085 -26.381 -36.132 1.00 10.29 419 GLU B C 1
ATOM 8613 O O . GLU D 1 101 ? -2.865 -26.326 -35.959 1.00 13.49 419 GLU B O 1
ATOM 8625 N N . ARG D 1 102 ? -4.755 -27.520 -36.205 1.00 14.55 420 ARG B N 1
ATOM 8626 C CA . ARG D 1 102 ? -4.064 -28.777 -36.031 1.00 15.74 420 ARG B CA 1
ATOM 8627 C C . ARG D 1 102 ? -2.938 -28.909 -37.053 1.00 14.66 420 ARG B C 1
ATOM 8628 O O . ARG D 1 102 ? -3.116 -28.644 -38.243 1.00 15.78 420 ARG B O 1
ATOM 8649 N N . PHE D 1 103 ? -1.758 -29.276 -36.569 1.00 14.46 421 PHE B N 1
ATOM 8650 C CA . PHE D 1 103 ? -0.556 -29.531 -37.333 1.00 14.90 421 PHE B CA 1
ATOM 8651 C C . PHE D 1 103 ? 0.194 -28.264 -37.745 1.00 17.72 421 PHE B C 1
ATOM 8652 O O . PHE D 1 103 ? 1.324 -28.377 -38.205 1.00 17.34 421 PHE B O 1
ATOM 8669 N N . PHE D 1 104 ? -0.358 -27.070 -37.564 1.00 13.50 422 PHE B N 1
ATOM 8670 C CA . PHE D 1 104 ? 0.402 -25.870 -37.872 1.00 15.05 422 PHE B CA 1
ATOM 8671 C C . PHE D 1 104 ? 1.447 -25.644 -36.789 1.00 21.76 422 PHE B C 1
ATOM 8672 O O . PHE D 1 104 ? 1.140 -25.597 -35.590 1.00 23.67 422 PHE B O 1
ATOM 8689 N N . ARG D 1 105 ? 2.678 -25.526 -37.218 1.00 18.20 423 ARG B N 1
ATOM 8690 C CA . ARG D 1 105 ? 3.791 -25.205 -36.340 1.00 20.66 423 ARG B CA 1
ATOM 8691 C C . ARG D 1 105 ? 4.587 -24.108 -37.023 1.00 20.15 423 ARG B C 1
ATOM 8692 O O . ARG D 1 105 ? 4.730 -24.104 -38.248 1.00 28.45 423 ARG B O 1
ATOM 8713 N N . SER D 1 106 ? 5.057 -23.153 -36.232 1.00 23.44 424 SER B N 1
ATOM 8714 C CA . SER D 1 106 ? 5.830 -22.054 -36.773 1.00 26.43 424 SER B CA 1
ATOM 8715 C C . SER D 1 106 ? 7.197 -22.542 -37.254 1.00 31.14 424 SER B C 1
ATOM 8716 O O . SER D 1 106 ? 7.722 -23.564 -36.801 1.00 27.18 424 SER B O 1
ATOM 8724 N N . ALA D 1 107 ? 7.774 -21.769 -38.177 1.00 36.10 425 ALA B N 1
ATOM 8725 C CA . ALA D 1 107 ? 9.027 -22.141 -38.829 1.00 49.26 425 ALA B CA 1
ATOM 8726 C C . ALA D 1 107 ? 10.084 -22.594 -37.824 1.00 49.52 425 ALA B C 1
ATOM 8727 O O . ALA D 1 107 ? 10.718 -23.644 -37.999 1.00 44.54 425 ALA B O 1
ATOM 8734 N N . SER D 1 108 ? 10.290 -21.805 -36.767 1.00 47.24 426 SER B N 1
ATOM 8735 C CA . SER D 1 108 ? 11.366 -22.019 -35.806 1.00 32.18 426 SER B CA 1
ATOM 8736 C C . SER D 1 108 ? 11.092 -23.147 -34.822 1.00 45.35 426 SER B C 1
ATOM 8737 O O . SER D 1 108 ? 11.966 -23.453 -34.002 1.00 52.41 426 SER B O 1
ATOM 8745 N N . ALA D 1 109 ? 9.908 -23.747 -34.853 1.00 38.96 427 ALA B N 1
ATOM 8746 C CA . ALA D 1 109 ? 9.587 -24.867 -33.982 1.00 31.80 427 ALA B CA 1
ATOM 8747 C C . ALA D 1 109 ? 10.019 -26.203 -34.570 1.00 39.15 427 ALA B C 1
ATOM 8748 O O . ALA D 1 109 ? 9.766 -27.241 -33.953 1.00 34.16 427 ALA B O 1
ATOM 8755 N N . ARG D 1 110 ? 10.668 -26.201 -35.739 1.00 38.12 428 ARG B N 1
ATOM 8756 C CA . ARG D 1 110 ? 10.934 -27.453 -36.446 1.00 57.64 428 ARG B CA 1
ATOM 8757 C C . ARG D 1 110 ? 11.760 -28.405 -35.592 1.00 47.21 428 ARG B C 1
ATOM 8758 O O . ARG D 1 110 ? 11.516 -29.618 -35.584 1.00 55.82 428 ARG B O 1
ATOM 8779 N N . SER D 1 111 ? 12.733 -27.873 -34.864 1.00 43.12 429 SER B N 1
ATOM 8780 C CA . SER D 1 111 ? 13.632 -28.683 -34.058 1.00 42.40 429 SER B CA 1
ATOM 8781 C C . SER D 1 111 ? 13.064 -28.997 -32.682 1.00 39.60 429 SER B C 1
ATOM 8782 O O . SER D 1 111 ? 13.742 -29.653 -31.887 1.00 38.72 429 SER B O 1
ATOM 8790 N N . MET D 1 112 ? 11.811 -28.528 -32.369 1.00 31.48 430 MET B N 1
ATOM 8791 C CA . MET D 1 112 ? 11.209 -28.832 -31.082 1.00 25.68 430 MET B CA 1
ATOM 8792 C C . MET D 1 112 ? 10.272 -30.028 -31.200 1.00 20.95 430 MET B C 1
ATOM 8793 O O . MET D 1 112 ? 9.667 -30.247 -32.258 1.00 26.71 430 MET B O 1
ATOM 8807 N N . PRO D 1 113 ? 10.117 -30.812 -30.135 1.00 23.59 431 PRO B N 1
ATOM 8808 C CA . PRO D 1 113 ? 9.143 -31.907 -30.174 1.00 21.00 431 PRO B CA 1
ATOM 8809 C C . PRO D 1 113 ? 7.738 -31.358 -30.328 1.00 16.47 431 PRO B C 1
ATOM 8810 O O . PRO D 1 113 ? 7.447 -30.214 -29.974 1.00 23.84 431 PRO B O 1
ATOM 8821 N N . GLY D 1 114 ? 6.857 -32.198 -30.865 1.00 19.58 432 GLY B N 1
ATOM 8822 C CA . GLY D 1 114 ? 5.450 -31.863 -30.990 1.00 24.64 432 GLY B CA 1
ATOM 8823 C C . GLY D 1 114 ? 4.983 -31.981 -32.423 1.00 27.21 432 GLY B C 1
ATOM 8824 O O . GLY D 1 114 ? 5.774 -31.794 -33.350 1.00 23.80 432 GLY B O 1
ATOM 8828 N N . SER D 1 115 ? 3.709 -32.312 -32.621 1.00 21.51 433 SER B N 1
ATOM 8829 C CA . SER D 1 115 ? 3.118 -32.371 -33.950 1.00 21.30 433 SER B CA 1
ATOM 8830 C C . SER D 1 115 ? 2.118 -31.260 -34.208 1.00 24.24 433 SER B C 1
ATOM 8831 O O . SER D 1 115 ? 1.622 -31.143 -35.338 1.00 22.95 433 SER B O 1
ATOM 8839 N N . GLY D 1 116 ? 1.838 -30.440 -33.207 1.00 16.20 434 GLY B N 1
ATOM 8840 C CA . GLY D 1 116 ? 0.930 -29.337 -33.346 1.00 17.58 434 GLY B CA 1
ATOM 8841 C C . GLY D 1 116 ? -0.515 -29.722 -33.086 1.00 14.02 434 GLY B C 1
ATOM 8842 O O . GLY D 1 116 ? -1.393 -29.197 -33.774 1.00 15.18 434 GLY B O 1
ATOM 8846 N N . LEU D 1 117 ? -0.784 -30.580 -32.087 1.00 14.49 435 LEU B N 1
ATOM 8847 C CA . LEU D 1 117 ? -2.162 -30.861 -31.657 1.00 11.26 435 LEU B CA 1
ATOM 8848 C C . LEU D 1 117 ? -2.626 -30.001 -30.477 1.00 10.43 435 LEU B C 1
ATOM 8849 O O . LEU D 1 117 ? -3.831 -29.744 -30.325 1.00 11.91 435 LEU B O 1
ATOM 8865 N N . GLY D 1 118 ? -1.683 -29.521 -29.682 1.00 12.06 436 GLY B N 1
ATOM 8866 C CA . GLY D 1 118 ? -2.000 -28.999 -28.356 1.00 10.14 436 GLY B CA 1
ATOM 8867 C C . GLY D 1 118 ? -2.934 -27.798 -28.366 1.00 9.34 436 GLY B C 1
ATOM 8868 O O . GLY D 1 118 ? -3.940 -27.762 -27.645 1.00 11.27 436 GLY B O 1
ATOM 8872 N N . LEU D 1 119 ? -2.607 -26.778 -29.167 1.00 10.89 437 LEU B N 1
ATOM 8873 C CA . LEU D 1 119 ? -3.427 -25.570 -29.160 1.00 10.73 437 LEU B CA 1
ATOM 8874 C C . LEU D 1 119 ? -4.760 -25.780 -29.852 1.00 10.94 437 LEU B C 1
ATOM 8875 O O . LEU D 1 119 ? -5.740 -25.095 -29.522 1.00 10.40 437 LEU B O 1
ATOM 8891 N N . ALA D 1 120 ? -4.842 -26.725 -30.801 1.00 13.70 438 ALA B N 1
ATOM 8892 C CA . ALA D 1 120 ? -6.154 -27.056 -31.350 1.00 15.66 438 ALA B CA 1
ATOM 8893 C C . ALA D 1 120 ? -7.059 -27.659 -30.282 1.00 11.65 438 ALA B C 1
ATOM 8894 O O . ALA D 1 120 ? -8.258 -27.372 -30.258 1.00 11.90 438 ALA B O 1
ATOM 8901 N N . ILE D 1 121 ? -6.488 -28.489 -29.396 1.00 10.38 439 ILE B N 1
ATOM 8902 C CA . ILE D 1 121 ? -7.229 -29.034 -28.270 1.00 13.05 439 ILE B CA 1
ATOM 8903 C C . ILE D 1 121 ? -7.686 -27.895 -27.358 1.00 10.02 439 ILE B C 1
ATOM 8904 O O . ILE D 1 121 ? -8.860 -27.818 -26.982 1.00 10.28 439 ILE B O 1
ATOM 8920 N N . VAL D 1 122 ? -6.781 -26.939 -27.063 1.00 9.39 440 VAL B N 1
ATOM 8921 C CA . VAL D 1 122 ? -7.117 -25.799 -26.205 1.00 10.24 440 VAL B CA 1
ATOM 8922 C C . VAL D 1 122 ? -8.266 -25.007 -26.794 1.00 10.03 440 VAL B C 1
ATOM 8923 O O . VAL D 1 122 ? -9.241 -24.682 -26.112 1.00 11.14 440 VAL B O 1
ATOM 8936 N N . LYS D 1 123 ? -8.196 -24.710 -28.090 1.00 10.58 441 LYS B N 1
ATOM 8937 C CA . LYS D 1 123 ? -9.255 -23.934 -28.706 1.00 10.76 441 LYS B CA 1
ATOM 8938 C C . LYS D 1 123 ? -10.585 -24.661 -28.626 1.00 10.12 441 LYS B C 1
ATOM 8939 O O . LYS D 1 123 ? -11.606 -24.056 -28.282 1.00 11.61 441 LYS B O 1
ATOM 8958 N N . GLN D 1 124 ? -10.602 -25.959 -28.944 1.00 9.38 442 GLN B N 1
ATOM 8959 C CA . GLN D 1 124 ? -11.872 -26.676 -28.888 1.00 11.64 442 GLN B CA 1
ATOM 8960 C C . GLN D 1 124 ? -12.481 -26.620 -27.483 1.00 10.14 442 GLN B C 1
ATOM 8961 O O . GLN D 1 124 ? -13.688 -26.381 -27.334 1.00 11.25 442 GLN B O 1
ATOM 8975 N N . VAL D 1 125 ? -11.670 -26.818 -26.439 1.00 10.66 443 VAL B N 1
ATOM 8976 C CA . VAL D 1 125 ? -12.197 -26.797 -25.074 1.00 13.00 443 VAL B CA 1
ATOM 8977 C C . VAL D 1 125 ? -12.697 -25.409 -24.711 1.00 13.24 443 VAL B C 1
ATOM 8978 O O . VAL D 1 125 ? -13.793 -25.245 -24.183 1.00 12.68 443 VAL B O 1
ATOM 8991 N N . 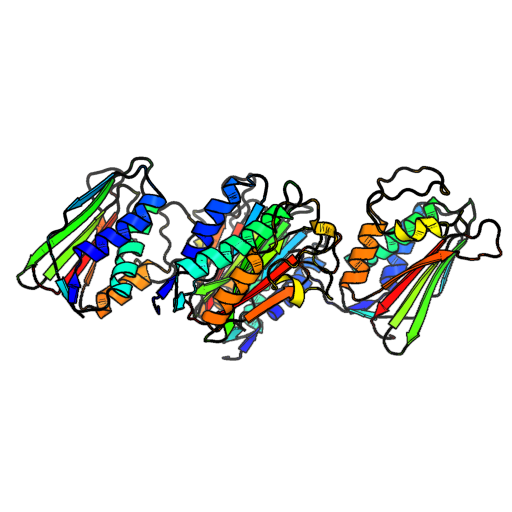VAL D 1 126 ? -11.896 -24.394 -24.965 1.00 9.11 444 VAL B N 1
ATOM 8992 C CA . VAL D 1 126 ? -12.280 -23.046 -24.556 1.00 9.62 444 VAL B CA 1
ATOM 8993 C C . VAL D 1 126 ? -13.561 -22.606 -25.259 1.00 13.49 444 VAL B C 1
ATOM 8994 O O . VAL D 1 126 ? -14.486 -22.073 -24.629 1.00 12.42 444 VAL B O 1
ATOM 9007 N N . LEU D 1 127 ? -13.658 -22.840 -26.566 1.00 11.39 445 LEU B N 1
ATOM 9008 C CA . LEU D 1 127 ? -14.860 -22.405 -27.265 1.00 11.72 445 LEU B CA 1
ATOM 9009 C C . LEU D 1 127 ? -16.075 -23.200 -26.815 1.00 13.48 445 LEU B C 1
ATOM 9010 O O . LEU D 1 127 ? -17.188 -22.649 -26.754 1.00 17.87 445 LEU B O 1
ATOM 9026 N N . LYS D 1 128 ? -15.899 -24.478 -26.469 1.00 11.33 446 LYS B N 1
ATOM 9027 C CA . LYS D 1 128 ? -17.040 -25.273 -26.022 1.00 13.12 446 LYS B CA 1
ATOM 9028 C C . LYS D 1 128 ? -17.604 -24.725 -24.726 1.00 15.18 446 LYS B C 1
ATOM 9029 O O . LYS D 1 128 ? -18.812 -24.811 -24.496 1.00 18.70 446 LYS B O 1
ATOM 9048 N N . HIS D 1 129 ? -16.752 -24.107 -23.904 1.00 13.21 447 HIS B N 1
ATOM 9049 C CA . HIS D 1 129 ? -17.144 -23.521 -22.633 1.00 11.10 447 HIS B CA 1
ATOM 9050 C C . HIS D 1 129 ? -17.628 -22.090 -22.774 1.00 12.76 447 HIS B C 1
ATOM 9051 O O . HIS D 1 129 ? -17.928 -21.464 -21.762 1.00 16.20 447 HIS B O 1
ATOM 9065 N N . GLY D 1 130 ? -17.746 -21.577 -24.000 1.00 12.10 448 GLY B N 1
ATOM 9066 C CA . GLY D 1 130 ? -18.213 -20.225 -24.207 1.00 15.07 448 GLY B CA 1
ATOM 9067 C C . GLY D 1 130 ? -17.149 -19.176 -24.032 1.00 17.58 448 GLY B C 1
ATOM 9068 O O . GLY D 1 130 ? -17.469 -17.992 -23.888 1.00 19.22 448 GLY B O 1
ATOM 9072 N N . GLY D 1 131 ? -15.884 -19.573 -24.016 1.00 11.63 449 GLY B N 1
ATOM 9073 C CA . GLY D 1 131 ? -14.802 -18.644 -23.815 1.00 8.87 449 GLY B CA 1
ATOM 9074 C C . GLY D 1 131 ? -14.207 -18.108 -25.097 1.00 13.15 449 GLY B C 1
ATOM 9075 O O . GLY D 1 131 ? -14.730 -18.289 -26.199 1.00 15.41 449 GLY B O 1
ATOM 9079 N N . ALA D 1 132 ? -13.080 -17.406 -24.923 1.00 11.80 450 ALA B N 1
ATOM 9080 C CA . ALA D 1 132 ? -12.353 -16.790 -26.016 1.00 11.14 450 ALA B CA 1
ATOM 9081 C C . ALA D 1 132 ? -10.862 -16.945 -25.727 1.00 9.97 450 ALA B C 1
ATOM 9082 O O . ALA D 1 132 ? -10.453 -17.191 -24.581 1.00 11.74 450 ALA B O 1
ATOM 9089 N N . LEU D 1 133 ? -10.054 -16.854 -26.777 1.00 11.24 451 LEU B N 1
ATOM 9090 C CA . LEU D 1 133 ? -8.623 -16.983 -26.533 1.00 11.81 451 LEU B CA 1
ATOM 9091 C C . LEU D 1 133 ? -7.825 -16.294 -27.630 1.00 18.85 451 LEU B C 1
ATOM 9092 O O . LEU D 1 133 ? -8.278 -16.148 -28.773 1.00 16.83 451 LEU B O 1
ATOM 9108 N N . ARG D 1 134 ? -6.623 -15.866 -27.259 1.00 13.28 452 ARG B N 1
ATOM 9109 C CA . ARG D 1 134 ? -5.758 -15.173 -28.194 1.00 14.89 452 ARG B CA 1
ATOM 9110 C C . ARG D 1 134 ? -4.321 -15.301 -27.719 1.00 13.32 452 ARG B C 1
ATOM 9111 O O . ARG D 1 134 ? -4.050 -15.609 -26.556 1.00 12.70 452 ARG B O 1
ATOM 9132 N N . VAL D 1 135 ? -3.414 -14.933 -28.627 1.00 14.59 453 VAL B N 1
ATOM 9133 C CA . VAL D 1 135 ? -1.977 -14.972 -28.419 1.00 11.76 453 VAL B CA 1
ATOM 9134 C C . VAL D 1 135 ? -1.432 -13.558 -28.473 1.00 15.08 453 VAL B C 1
ATOM 9135 O O . VAL D 1 135 ? -1.798 -12.768 -29.353 1.00 16.85 453 VAL B O 1
ATOM 9148 N N . ASP D 1 136 ? -0.503 -13.259 -27.571 1.00 15.56 454 ASP B N 1
ATOM 9149 C CA . ASP D 1 136 ? 0.221 -11.997 -27.616 1.00 16.14 454 ASP B CA 1
ATOM 9150 C C . ASP D 1 136 ? 1.667 -12.265 -27.238 1.00 11.09 454 ASP B C 1
ATOM 9151 O O . ASP D 1 136 ? 2.029 -13.370 -26.829 1.00 12.11 454 ASP B O 1
ATOM 9160 N N . TYR D 1 137 ? 2.492 -11.235 -27.381 1.00 14.46 455 TYR B N 1
ATOM 9161 C CA . TYR D 1 137 ? 3.786 -11.241 -26.725 1.00 10.81 455 TYR B CA 1
ATOM 9162 C C . TYR D 1 137 ? 3.598 -11.035 -25.231 1.00 12.58 455 TYR B C 1
ATOM 9163 O O . TYR D 1 137 ? 2.670 -10.343 -24.790 1.00 17.84 455 TYR B O 1
ATOM 9181 N N . ALA D 1 138 ? 4.502 -11.611 -24.448 1.00 10.93 456 ALA B N 1
ATOM 9182 C CA . ALA D 1 138 ? 4.498 -11.377 -23.004 1.00 8.46 456 ALA B CA 1
ATOM 9183 C C . ALA D 1 138 ? 5.022 -9.994 -22.673 1.00 13.12 456 ALA B C 1
ATOM 9184 O O . ALA D 1 138 ? 4.388 -9.248 -21.920 1.00 19.61 456 ALA B O 1
ATOM 9191 N N . ASP D 1 139 ? 6.187 -9.641 -23.213 1.00 13.92 457 ASP B N 1
ATOM 9192 C CA . ASP D 1 139 ? 6.763 -8.303 -23.050 1.00 16.07 457 ASP B CA 1
ATOM 9193 C C . ASP D 1 139 ? 7.285 -7.837 -24.413 1.00 15.32 457 ASP B C 1
ATOM 9194 O O . ASP D 1 139 ? 8.378 -8.240 -24.835 1.00 14.06 457 ASP B O 1
ATOM 9203 N N . PRO D 1 140 ? 6.532 -7.008 -25.138 1.00 14.74 458 PRO B N 1
ATOM 9204 C CA . PRO D 1 140 ? 6.934 -6.650 -26.505 1.00 14.30 458 PRO B CA 1
ATOM 9205 C C . PRO D 1 140 ? 8.131 -5.718 -26.569 1.00 13.64 458 PRO B C 1
ATOM 9206 O O . PRO D 1 140 ? 8.611 -5.442 -27.662 1.00 21.32 458 PRO B O 1
ATOM 9217 N N . ALA D 1 141 ? 8.639 -5.261 -25.438 1.00 14.67 459 ALA B N 1
ATOM 9218 C CA . ALA D 1 141 ? 9.865 -4.478 -25.421 1.00 16.06 459 ALA B CA 1
ATOM 9219 C C . ALA D 1 141 ? 11.081 -5.317 -25.059 1.00 22.35 459 ALA B C 1
ATOM 9220 O O . ALA D 1 141 ? 12.202 -4.792 -25.060 1.00 20.26 459 ALA B O 1
ATOM 9227 N N . ALA D 1 142 ? 10.896 -6.597 -24.735 1.00 16.49 460 ALA B N 1
ATOM 9228 C CA . ALA D 1 142 ? 11.987 -7.440 -24.281 1.00 12.35 460 ALA B CA 1
ATOM 9229 C C . ALA D 1 142 ? 12.526 -8.338 -25.381 1.00 13.28 460 ALA B C 1
ATOM 9230 O O . ALA D 1 142 ? 11.849 -8.657 -26.362 1.00 15.52 460 ALA B O 1
ATOM 9237 N N . GLN D 1 143 ? 13.800 -8.697 -25.228 1.00 16.12 461 GLN B N 1
ATOM 9238 C CA . GLN D 1 143 ? 14.435 -9.651 -26.128 1.00 17.52 461 GLN B CA 1
ATOM 9239 C C . GLN D 1 143 ? 14.905 -10.852 -25.318 1.00 18.42 461 GLN B C 1
ATOM 9240 O O . GLN D 1 143 ? 15.850 -10.723 -24.520 1.00 19.55 461 GLN B O 1
ATOM 9254 N N . PRO D 1 144 ? 14.287 -12.032 -25.452 1.00 23.08 462 PRO B N 1
ATOM 9255 C CA . PRO D 1 144 ? 13.118 -12.291 -26.288 1.00 17.99 462 PRO B CA 1
ATOM 9256 C C . PRO D 1 144 ? 11.810 -11.812 -25.633 1.00 12.17 462 PRO B C 1
ATOM 9257 O O . PRO D 1 144 ? 11.737 -11.614 -24.429 1.00 12.77 462 PRO B O 1
ATOM 9268 N N . PRO D 1 145 ? 10.763 -11.682 -26.445 1.00 13.54 463 PRO B N 1
ATOM 9269 C CA . PRO D 1 145 ? 9.516 -11.084 -25.949 1.00 14.24 463 PRO B CA 1
ATOM 9270 C C . PRO D 1 145 ? 8.594 -12.058 -25.249 1.00 17.94 463 PRO B C 1
ATOM 9271 O O . PRO D 1 145 ? 7.653 -11.614 -24.579 1.00 14.19 463 PRO B O 1
ATOM 9282 N N . GLY D 1 146 ? 8.797 -13.346 -25.415 1.00 14.43 464 GLY B N 1
ATOM 9283 C CA . GLY D 1 146 ? 7.928 -14.332 -24.800 1.00 12.41 464 GLY B CA 1
ATOM 9284 C C . GLY D 1 146 ? 6.556 -14.406 -25.444 1.00 11.39 464 GLY B C 1
ATOM 9285 O O . GLY D 1 146 ? 6.215 -13.691 -26.389 1.00 11.88 464 GLY B O 1
ATOM 9289 N N . THR D 1 147 ? 5.780 -15.354 -24.942 1.00 13.40 465 THR B N 1
ATOM 9290 C CA . THR D 1 147 ? 4.389 -15.584 -25.332 1.00 11.52 465 THR B CA 1
ATOM 9291 C C . THR D 1 147 ? 3.474 -15.460 -24.124 1.00 9.54 465 THR B C 1
ATOM 9292 O O . THR D 1 147 ? 3.761 -15.981 -23.033 1.00 10.64 465 THR B O 1
ATOM 9303 N N . ALA D 1 148 ? 2.361 -14.788 -24.376 1.00 10.77 466 ALA B N 1
ATOM 9304 C CA . ALA D 1 148 ? 1.235 -14.712 -23.469 1.00 14.35 466 ALA B CA 1
ATOM 9305 C C . ALA D 1 148 ? 0.036 -15.357 -24.150 1.00 9.51 466 ALA B C 1
ATOM 9306 O O . ALA D 1 148 ? -0.376 -14.941 -25.246 1.00 11.08 466 ALA B O 1
ATOM 9313 N N . ILE D 1 149 ? -0.523 -16.351 -23.505 1.00 11.46 467 ILE B N 1
ATOM 9314 C CA . ILE D 1 149 ? -1.792 -16.921 -23.928 1.00 11.97 467 ILE B CA 1
ATOM 9315 C C . ILE D 1 149 ? -2.873 -16.339 -23.021 1.00 7.30 467 ILE B C 1
ATOM 9316 O O . ILE D 1 149 ? -2.791 -16.482 -21.795 1.00 9.04 467 ILE B O 1
ATOM 9332 N N . HIS D 1 150 ? -3.901 -15.719 -23.620 1.00 9.82 468 HIS B N 1
ATOM 9333 C CA . HIS D 1 150 ? -5.011 -15.098 -22.905 1.00 10.53 468 HIS B CA 1
ATOM 9334 C C . HIS D 1 150 ? -6.251 -15.930 -23.149 1.00 9.74 468 HIS B C 1
ATOM 9335 O O . HIS D 1 150 ? -6.650 -16.127 -24.297 1.00 11.60 468 HIS B O 1
ATOM 9349 N N . ILE D 1 151 ? -6.841 -16.429 -22.080 1.00 7.14 469 ILE B N 1
ATOM 9350 C CA . ILE D 1 151 ? -8.043 -17.247 -22.157 1.00 8.40 469 ILE B CA 1
ATOM 9351 C C . ILE D 1 151 ? -9.095 -16.561 -21.317 1.00 8.73 469 ILE B C 1
ATOM 9352 O O . ILE D 1 151 ? -8.910 -16.404 -20.097 1.00 11.44 469 ILE B O 1
ATOM 9368 N N . VAL D 1 152 ? -10.209 -16.223 -21.934 1.00 9.74 470 VAL B N 1
ATOM 9369 C CA . VAL D 1 152 ? -11.381 -15.736 -21.219 1.00 10.32 470 VAL B CA 1
ATOM 9370 C C . VAL D 1 152 ? -12.322 -16.893 -20.947 1.00 10.48 470 VAL B C 1
ATOM 9371 O O . VAL D 1 152 ? -12.626 -17.677 -21.848 1.00 13.00 470 VAL B O 1
ATOM 9384 N N . LEU D 1 153 ? -12.728 -17.038 -19.689 1.00 9.72 471 LEU B N 1
ATOM 9385 C CA . LEU D 1 153 ? -13.709 -18.062 -19.389 1.00 12.66 471 LEU B CA 1
ATOM 9386 C C . LEU D 1 153 ? -14.880 -17.472 -18.619 1.00 11.85 471 LEU B C 1
ATOM 9387 O O . LEU D 1 153 ? -14.703 -16.646 -17.700 1.00 12.14 471 LEU B O 1
ATOM 9403 N N . PRO D 1 154 ? -16.095 -17.857 -18.975 1.00 9.65 472 PRO B N 1
ATOM 9404 C CA . PRO D 1 154 ? -17.250 -17.427 -18.197 1.00 12.21 472 PRO B CA 1
ATOM 9405 C C . PRO D 1 154 ? -17.285 -18.177 -16.884 1.00 12.37 472 PRO B C 1
ATOM 9406 O O . PRO D 1 154 ? -16.679 -19.238 -16.742 1.00 15.20 472 PRO B O 1
ATOM 9417 N N . GLY D 1 155 ? -18.002 -17.614 -15.925 1.00 9.79 473 GLY B N 1
ATOM 9418 C CA . GLY D 1 155 ? -18.088 -18.223 -14.610 1.00 7.98 473 GLY B CA 1
ATOM 9419 C C . GLY D 1 155 ? -18.490 -17.210 -13.555 1.00 9.90 473 GLY B C 1
ATOM 9420 O O . GLY D 1 155 ? -19.207 -16.239 -13.838 1.00 13.30 473 GLY B O 1
ATOM 9424 N N . ARG D 1 156 ? -18.077 -17.506 -12.326 1.00 10.53 474 ARG B N 1
ATOM 9425 C CA . ARG D 1 156 ? -18.412 -16.669 -11.184 1.00 12.29 474 ARG B CA 1
ATOM 9426 C C . ARG D 1 156 ? -17.264 -16.694 -10.186 1.00 11.47 474 ARG B C 1
ATOM 9427 O O . ARG D 1 156 ? -16.567 -17.714 -10.034 1.00 11.52 474 ARG B O 1
ATOM 9448 N N . PRO D 1 157 ? -17.001 -15.573 -9.510 1.00 11.26 475 PRO B N 1
ATOM 9449 C CA . PRO D 1 157 ? -15.972 -15.543 -8.478 1.00 10.35 475 PRO B CA 1
ATOM 9450 C C . PRO D 1 157 ? -16.422 -16.328 -7.266 1.00 12.03 475 PRO B C 1
ATOM 9451 O O . PRO D 1 157 ? -17.619 -16.424 -6.987 1.00 16.15 475 PRO B O 1
ATOM 9462 N N . MET D 1 158 ? -15.462 -16.961 -6.601 1.00 13.89 476 MET B N 1
ATOM 9463 C CA . MET D 1 158 ? -15.744 -17.750 -5.407 1.00 19.07 476 MET B CA 1
ATOM 9464 C C . MET D 1 158 ? -15.090 -17.142 -4.167 1.00 28.94 476 MET B C 1
ATOM 9465 O O . MET D 1 158 ? -14.156 -16.338 -4.238 1.00 20.94 476 MET B O 1
#

Organism: Mycolicibacterium hassiacum (strain DSM 44199 / CIP 105218 / JCM 12690 / 3849) (NCBI:txid1122247)

Secondary structure (DSSP, 8-state):
--EEEEHHHHHHHHHHHHHHH-TT-EEEEEE--EEEEE-HHHHHHHHHHHHHHHHHTPPTT-EEEEEEEEEETTEEEEEEE--S----GGGTTGGGSTT-------S-HHHHHHHHHHHTT-EEEEEES-TTSSS--EEEEEEEE-EE-/--EEEEHHHHHHHHHHHHHHH-TT-EEEEEE--EEEEE-HHHHHHHHHHHHHHHHHTPPTT-EEEEEEEEEETTEEEEEEE--S----GGGTTGGGSTT---GGGTTSS--S-HHHHHHHHHHHTT-EEEEE-S-TTSSS---EEEEEEE-EE-/-B----EEEEHHHHHHHHHHHHHHHTTTSEEEEEE--EEEEE-HHHHHHHHHHHHHHHHHTPPTT-EEEEEEEEEETTEEEEEEE-SS----GGGTTTTTSTT---TTS---S--S-HHHHHHHHHHHTT-EEEEEES-TTSSS--EEEEEEEE-EE-/-EEEHHHHHHHHHHHHHTT-TT-EEEEEE--EEEES-HHHHHHHHHHHHHHHHHTPPTT-EEEEEEEEEETTEEEEEEE-SS----GGGTTTTTSTT---TTS---S--S-HHHHHHHHHHHTT-EEEEEES-TTSSS--EEEEEEEE-EE-

B-factor: mean 23.91, std 13.57, range [6.68, 100.87]

Radius of gyration: 29.56 Å; Cα contacts (8 Å, |Δi|>4): 1347; chains: 4; bounding box: 75×66×76 Å

Solvent-accessible surface area: 30788 Å² total; per-residue (Å²): 56,88,38,119,22,130,59,86,5,50,0,58,91,9,2,76,174,5,8,108,118,1,101,186,166,51,106,68,11,92,12,44,61,49,34,46,70,0,34,1,72,3,18,62,83,8,3,18,134,2,4,38,30,2,0,40,38,4,2,47,66,8,52,124,47,3,112,0,3,0,80,2,121,76,90,59,125,26,65,1,39,2,25,3,33,15,66,2,51,2,22,18,83,122,27,53,141,83,6,20,78,100,141,35,133,15,102,56,23,165,87,33,127,45,86,30,83,29,29,15,44,0,68,76,9,2,62,98,17,56,12,55,31,119,14,44,58,35,68,103,88,38,165,68,26,0,17,2,12,27,4,35,5,39,22,155,72,127,157,84,7,46,0,51,81,2,3,69,141,5,8,87,96,5,107,175,200,54,105,68,12,100,22,50,64,47,33,44,66,0,36,1,112,21,64,53,68,12,4,18,77,3,4,40,27,3,0,59,38,3,4,45,68,7,50,126,43,2,112,0,5,0,77,2,118,74,93,61,124,26,62,2,40,2,24,3,32,14,68,3,51,3,21,20,82,125,32,46,144,76,4,24,106,124,53,39,87,18,102,57,25,163,57,35,129,45,42,28,27,29,29,16,38,0,89,120,16,2,97,160,17,57,12,53,35,122,15,42,57,37,70,101,101,38,182,72,26,0,16,3,12,27,4,35,5,40,23,151,75,128,121,151,105,85,6,47,0,50,101,1,2,63,110,4,0,42,99,0,36,153,130,53,108,66,13,106,7,71,27,58,33,13,49,0,52,1,83,4,30,58,68,1,2,6,110,3,3,38,26,1,0,46,34,4,6,57,88,8,54,127,47,4,92,0,4,0,86,2,56,10,5,18,54,14,30,0,14,1,1,3,18,11,72,3,86,16,29,57,77,158,30,56,158,80,17,14,87,153,119,62,99,101,128,95,46,78,21,81,25,18,25,61,0,73,105,5,1,91,139,22,53,13,26,36,65,7,20,60,40,68,106,101,40,171,63,19,0,16,3,10,24,3,12,2,35,8,148,25,110,120,152,111,64,6,64,0,49,36,1,1,73,94,4,21,73,144,4,140,170,114,45,108,62,13,105,52,103,64,54,32,5,45,1,29,1,83,4,34,55,69,2,2,17,108,2,3,39,27,2,0,47,36,4,0,38,69,8,52,128,42,4,134,0,18,2,83,6,39,11,57,61,119,27,64,3,21,2,16,3,37,11,63,3,77,14,30,57,75,158,26,54,158,80,16,13,88,152,119,60,69,21,93,90,8,208,100,52,93,47,75,21,80,24,20,25,59,0,71,105,6,1,94,142,23,56,12,52,35,117,7,44,61,40,63,96,14,26,83,53,20,0,14,3,11,29,3,33,7,36,23,148,24,60

Nearest PDB structures (foldseek):
  6blk-assembly2_D  TM=1.006E+00  e=2.493E-33  Mycolicibacterium hassiacum DSM 44199
  6blk-assembly3_A  TM=9.865E-01  e=2.039E-30  Mycolicibacterium hassiacum DSM 44199
  5c93-assembly1_B  TM=8.579E-01  e=1.520E-14  Lactiplantibacillus plantarum 16
  8isk-assembly1_B  TM=7.676E-01  e=4.408E-10  Zea mays
  8isj-assembly1_A  TM=7.370E-01  e=4.567E-09  Arabidopsis thaliana

CATH classification: 3.30.565.10

InterPro domains:
  IPR003594 Histidine kinase/HSP90-like ATPase domain [PF02518] (328-440)
  IPR003594 Histidine kinase/HSP90-like ATPase domain [SM00387] (328-443)
  IPR003660 HAMP domain [PF00672] (161-211)
  IPR003660 HAMP domain [PS50885] (163-215)
  IPR003660 HAMP domain [SM00304] (163-215)
  IPR003661 Signal transduction histidine kinase, dimerisation/phosphoacceptor domain [PF00512] (217-288)
  IPR003661 Signal transduction histidine kinase, dimerisation/phosphoacceptor domain [SM00388] (216-288)
  IPR003661 Signal transduction histidine kinase, dimerisation/phosphoacceptor domain [cd00082] (216-284)
  IPR004358 Signal transduction histidine kinase-related protein, C-terminal [PR00344] (366-380)
  IPR004358 Signal transduction histidine kinase-related protein, C-terminal [PR00344] (384-394)
  IPR004358 Signal transduction histidine kinase-related protein, C-terminal [PR00344] (399-417)
  IPR004358 Signal transduction histidine kinase-related protein, C-terminal [PR00344] (427-440)
  IPR005467 Histidine kinase domain [PS50109] (223-443)
  IPR036097 Signal transduction histidine kinase, dimerisation/phosphoacceptor domain superfamily [SSF47384] (199-288)
  IPR036890 Histidine kinase/HSP90-like ATPase superfamily [G3DSA:3.30.565.10] (289-444)
  IPR036890 Histidine kinase/HSP90-like ATPase superfamily [SSF55874] (278-441)
  IPR050980 Two-component sensor histidine kinase [PTHR44936] (2-443)